Protein AF-0000000084556231 (afdb_homodimer)

Foldseek 3Di:
DAWAWEQEDPDPDSDIDTDDDFLQLLLVLLLQFQFFPDDALVVLLVSSVVSSVLSVQFWDWDDDPVHIFIFGDPNLVPDDPVVVQVSQQSSQRSVQSSCCCPPVVFQHKHAPVVVCVVQVFDQDPAAAAGIKTFHQDDPLDTAMETEHTEGEEEDDDVVVQVSNQVNQQQEQEEQPHGHPWYKYKYWYQDDPRGTTHIYIYTDDHDNDHTYTYDDPLVRLLSSCVSVVSNLVVQCVVDPCPPPVVCVVCVVFWSWGADVVNQKIKTAGPLSVVCSVPPDSVCVSVSLVVLVVVVVVVCVVCVVVVQNNQKDATSNRMIMGGHDD/DAWAWEQEDPDPDSDIDTDDDFLQLLLVLLLQFQQFPDDDLVVLLVSSVVSSVLSVQFWDWDDDPVHIFIFGDPNLVPDDPVVVQVSQQSSQRSVQSSCCCPPVVFQHKHACVRVCVVFVFDQDPAAAAGIKTFHQDDPLDTAMETEHTEGEEEDDDVVVQVSNQVNQQAEQEEQPHGHPWYKYKYWYQDDPRGTTHIYIYTDDHDNDHTYTYDDPLVRLLSSCVSVVSNLVVQCVVDPCPPPPVCVVCVVFWSWGADVVSQKIKTAGPQSVVCSVPPDSVCVSVSLVVLVVVVVVVCVVCVVVVNNNQKDATSNRMIMGGHDD

Nearest PDB structures (foldseek):
  8j6d-assembly1_C  TM=3.478E-01  e=9.316E+00  Homo sapiens
  6ckt-assembly1_A  TM=3.691E-01  e=8.774E+00  Legionella pneumophila subsp. pneumophila str. Philadelphia 1
  5tt8-assembly4_G  TM=2.220E-01  e=5.427E+00  Helicobacter pylori 26695
  6ckt-assembly1_A  TM=3.696E-01  e=8.957E+00  Legionella pneumophila subsp. pneumophila str. Philadelphia 1
  8j6d-assembly1_C  TM=2.760E-01  e=9.508E+00  Homo sapiens

Sequence (648 aa):
MGTILVDREGYLDNSTLEMDCSMADIIRGAITVGKSCQDAQNISCIEKLFRISSILMTVQECEGASDSFFQASSIFNKLDPSEKGAMTYFLGMAITKLISERYFDVLWLMHVDVYHNSYRIESNAGGKPDFFGRIKTNCGQERWCIFESKGRTGGLDREAISRGKEQTQYLRTINGVIPCSRNVVQAYFKGKEQILRGYLVDPVDDNKGTDIKLGLKDLFESYYQPFYDLIELIGRENNKEQNGSLSYLDKLYDIVYIKPLGIYLGLAKNIIELLLKFDEKKLFEALKQHEEKALGIKKYLIENGKDRLVSIGNDGIFVAMKDEMGTILVDREGYLDNSTLEMDCSMADIIRGAITVGKSCQDAQNISCIEKLFRISSILMTVQECEGASDSFFQASSIFNKLDPSEKGAMTYFLGMAITKLISERYFDVLWLMHVDVYHNSYRIESNAGGKPDFFGRIKTNCGQERWCIFESKGRTGGLDREAISRGKEQTQYLRTINGVIPCSRNVVQAYFKGKEQILRGYLVDPVDDNKGTDIKLGLKDLFESYYQPFYDLIELIGRENNKEQNGSLSYLDKLYDIVYIKPLGIYLGLAKNIIELLLKFDEKKLFEALKQHEEKALGIKKYLIENGKDRLVSIGNDGIFVAMKDE

Secondary structure (DSSP, 8-state):
-EEEEEEEESSSS--EEEEEE-HHHHHHHHHHTT----S-HHHHHHHHHHHHHHHHHHEEEE--SSSEEEEE-HHHHHS-HHHHHHHHHHHHHHHHHHHHHHHH-EEEEEEHHHHHHHHT----SSPPPSEEEEEP-SSS---EEEEEEEEESSS--HHHHHHHHHHHTTEEEETTBPPSEEEEEEEEEETTTTEEEEEEE--------EEE---HHHHHHHHHHHHHHHHHHHHHHS-----GGGGGGTTTEEEEEEGGGTEEEEEEHHHHHHHHS--HHHHHHHHHHHHHHHHHHHHHHHHTT-TTTEEE-TTSEEEEE---/-EEEEEEEESSSS--EEEEEE-HHHHHHHHHHTT----S-HHHHHHHHHHHHHHHHHHEEEE--SSSEEEEE-HHHHHS-HHHHHHHHHHHHHHHHHHHHHHHH-EEEEEEHHHHHHHHT----SSPPPSEEEEEP-SSS---EEEEEEEEESSS--HHHHHHHHHHHTTEEEETTBPPSEEEEEEEEEETTTTEEEEEEE--------EEE---HHHHHHHHHHHHHHHHHHHHHHS-----GGGGGGTTTEEEEEEGGGTEEEEEEHHHHHHHHS--HHHHHHHHHHHHHHHHHHHHHHHHTT-TTTEEE-TTSEEEEE---

pLDDT: mean 82.63, std 12.58, range [45.31, 97.06]

Solvent-accessible surface area (backbone atoms only — not comparable to full-atom values): 32982 Å² total; per-residue (Å²): 94,23,43,34,46,29,42,36,40,75,47,95,62,70,42,73,41,79,40,80,37,29,71,25,41,47,42,43,16,37,63,50,41,38,32,54,64,80,73,61,51,70,53,43,52,41,51,40,46,25,36,43,24,43,45,60,39,37,41,35,83,40,82,46,97,85,47,27,28,36,21,58,18,78,55,34,72,41,47,42,69,72,56,39,48,45,42,26,42,54,46,7,42,11,51,39,38,47,48,38,36,73,76,58,42,27,43,47,49,33,29,38,59,48,54,25,69,74,44,74,44,75,78,63,97,65,60,69,31,46,29,38,24,38,31,71,55,93,77,75,54,86,42,34,34,33,34,18,61,34,35,32,73,84,29,89,55,65,68,60,50,56,54,30,46,58,17,37,28,38,54,38,23,54,68,82,35,64,48,79,43,34,32,29,32,36,29,22,20,40,73,94,76,20,35,43,33,36,35,40,34,49,52,84,84,58,91,61,48,38,65,40,68,75,56,67,67,59,50,51,48,43,49,45,43,42,58,51,40,34,43,54,49,46,49,69,71,47,66,80,73,70,56,72,87,50,49,83,47,53,82,50,25,54,71,32,73,42,69,59,70,48,31,35,42,29,40,29,44,65,57,52,51,34,70,77,53,76,42,77,78,52,45,60,53,42,48,50,53,45,50,57,51,49,51,53,49,50,51,51,26,51,77,68,71,42,48,49,34,45,22,78,46,78,62,39,42,30,26,29,50,61,80,127,95,22,42,33,44,29,41,34,41,75,46,97,62,71,43,7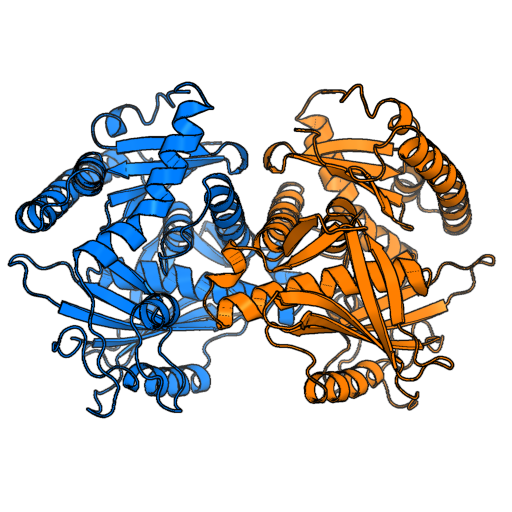2,41,78,39,80,38,28,70,25,40,48,42,42,17,37,63,50,42,36,33,60,60,68,81,62,52,71,52,42,52,40,51,41,46,23,36,44,24,43,46,60,40,38,42,36,83,40,83,47,95,84,48,27,28,36,21,59,16,78,56,36,73,38,46,40,69,70,57,40,47,44,44,24,40,53,47,8,41,12,51,40,39,47,49,38,36,73,75,60,40,26,42,46,48,30,29,38,61,47,53,25,70,73,44,75,43,76,78,64,95,64,61,69,32,47,28,38,24,39,33,69,55,92,77,74,55,86,42,35,34,33,36,18,61,35,36,33,74,83,28,88,54,66,66,61,50,54,53,31,46,57,16,39,27,38,55,37,23,54,68,81,34,65,49,78,43,35,32,30,32,36,28,22,20,40,71,92,75,21,35,42,32,36,33,39,32,48,52,84,85,59,89,60,48,38,66,40,66,74,54,68,66,59,49,51,48,45,47,45,44,41,56,51,40,35,44,55,50,46,50,68,70,50,63,83,74,68,57,72,88,49,50,83,46,53,82,52,23,52,72,33,74,42,70,60,68,47,30,34,42,28,39,28,45,65,56,52,52,33,70,76,53,76,43,76,79,52,46,61,52,42,48,51,53,45,50,56,50,49,52,53,48,52,52,51,25,50,76,68,70,42,48,50,35,44,23,77,47,77,64,39,41,32,25,29,50,63,79,128

Structure (mmCIF, N/CA/C/O backbone):
data_AF-0000000084556231-model_v1
#
loop_
_entity.id
_entity.type
_entity.pdbx_description
1 polymer 'Restriction endonuclease'
#
loop_
_atom_site.group_PDB
_atom_site.id
_atom_site.type_symbol
_atom_site.label_atom_id
_atom_site.label_alt_id
_atom_site.label_comp_id
_atom_site.label_asym_id
_atom_site.label_entity_id
_atom_site.label_seq_id
_atom_site.pdbx_PDB_ins_code
_atom_site.Cartn_x
_atom_site.Cartn_y
_atom_site.Cartn_z
_atom_site.occupancy
_atom_site.B_iso_or_equiv
_atom_site.auth_seq_id
_atom_site.auth_comp_id
_atom_site.auth_asym_id
_atom_site.auth_atom_id
_atom_site.pdbx_PDB_model_num
ATOM 1 N N . MET A 1 1 ? -15.953 18.203 -9.125 1 61.09 1 MET A N 1
ATOM 2 C CA . MET A 1 1 ? -15.492 17.844 -7.785 1 61.09 1 MET A CA 1
ATOM 3 C C . MET A 1 1 ? -16.438 16.828 -7.141 1 61.09 1 MET A C 1
ATOM 5 O O . MET A 1 1 ? -17.656 16.891 -7.332 1 61.09 1 MET A O 1
ATOM 9 N N . GLY A 1 2 ? -15.852 15.805 -6.645 1 72.25 2 GLY A N 1
ATOM 10 C CA . GLY A 1 2 ? -16.703 14.828 -5.969 1 72.25 2 GLY A CA 1
ATOM 11 C C . GLY A 1 2 ? -17.078 15.234 -4.555 1 72.25 2 GLY A C 1
ATOM 12 O O . GLY A 1 2 ? -16.516 16.203 -4.02 1 72.25 2 GLY A O 1
ATOM 13 N N . THR A 1 3 ? -18.203 14.75 -4.09 1 77.44 3 THR A N 1
ATOM 14 C CA . THR A 1 3 ? -18.656 15.039 -2.734 1 77.44 3 THR A CA 1
ATOM 15 C C . THR A 1 3 ? -18.531 13.797 -1.849 1 77.44 3 THR A C 1
ATOM 17 O O . THR A 1 3 ? -18.859 12.688 -2.277 1 77.44 3 THR A O 1
ATOM 20 N N . ILE A 1 4 ? -17.922 14.008 -0.682 1 81.62 4 ILE A N 1
ATOM 21 C CA . ILE A 1 4 ? -17.938 13 0.372 1 81.62 4 ILE A CA 1
ATOM 22 C C . ILE A 1 4 ? -18.859 13.453 1.508 1 81.62 4 ILE A C 1
ATOM 24 O O . ILE A 1 4 ? -18.656 14.523 2.084 1 81.62 4 ILE A O 1
ATOM 28 N N . LEU A 1 5 ? -19.844 12.703 1.798 1 79.38 5 LEU A N 1
ATOM 29 C CA . LEU A 1 5 ? -20.719 13 2.936 1 79.38 5 LEU A CA 1
ATOM 30 C C . LEU A 1 5 ? -20.062 12.578 4.242 1 79.38 5 LEU A C 1
ATOM 32 O O . LEU A 1 5 ? -19.547 11.461 4.352 1 79.38 5 LEU A O 1
ATOM 36 N N . VAL A 1 6 ? -20.031 13.547 5.164 1 83.19 6 VAL A N 1
ATOM 37 C CA . VAL A 1 6 ? -19.438 13.289 6.473 1 83.19 6 VAL A CA 1
ATOM 38 C C . VAL A 1 6 ? -20.5 13.414 7.555 1 83.19 6 VAL A C 1
ATOM 40 O O . VAL A 1 6 ? -20.938 14.516 7.883 1 83.19 6 VAL A O 1
ATOM 43 N N . ASP A 1 7 ? -20.875 12.258 8.094 1 80.69 7 ASP A N 1
ATOM 44 C CA . ASP A 1 7 ? -21.844 12.258 9.18 1 80.69 7 ASP A CA 1
ATOM 45 C C . ASP A 1 7 ? -21.172 12.609 10.508 1 80.69 7 ASP A C 1
ATOM 47 O O . ASP A 1 7 ? -20.125 12.055 10.852 1 80.69 7 ASP A O 1
ATOM 51 N N . ARG A 1 8 ? -21.766 13.617 11.172 1 80.25 8 ARG A N 1
ATOM 52 C CA . ARG A 1 8 ? -21.203 14.062 12.438 1 80.25 8 ARG A CA 1
ATOM 53 C C . ARG A 1 8 ? -22.062 13.625 13.609 1 80.25 8 ARG A C 1
ATOM 55 O O . ARG A 1 8 ? -23.297 13.656 13.531 1 80.25 8 ARG A O 1
ATOM 62 N N . GLU A 1 9 ? -21.391 13.109 14.57 1 74.88 9 GLU A N 1
ATOM 63 C CA . GLU A 1 9 ? -22.078 12.766 15.82 1 74.88 9 GLU A CA 1
ATOM 64 C C . GLU A 1 9 ? -21.375 13.391 17.016 1 74.88 9 GLU A C 1
ATOM 66 O O . GLU A 1 9 ? -20.141 13.406 17.094 1 74.88 9 GLU A O 1
ATOM 71 N N . GLY A 1 10 ? -22.094 13.906 17.938 1 65.88 10 GLY A N 1
ATOM 72 C CA . GLY A 1 10 ? -21.547 14.5 19.141 1 65.88 10 GLY A CA 1
ATOM 73 C C . GLY A 1 10 ? -21.359 16 19.047 1 65.88 10 GLY A C 1
ATOM 74 O O . GLY A 1 10 ? -20.953 16.641 20.016 1 65.88 10 GLY A O 1
ATOM 75 N N . TYR A 1 11 ? -21.531 16.438 17.797 1 67.62 11 TYR A N 1
ATOM 76 C CA . TYR A 1 11 ? -21.453 17.875 17.609 1 67.62 11 TYR A CA 1
ATOM 77 C C . TYR A 1 11 ? -22.844 18.516 17.734 1 67.62 11 TYR A C 1
ATOM 79 O O . TYR A 1 11 ? -23.859 17.812 17.766 1 67.62 11 TYR A O 1
ATOM 87 N N . LEU A 1 12 ? -22.891 19.656 18.078 1 55.91 12 LEU A N 1
ATOM 88 C CA . LEU A 1 12 ? -24.141 20.344 18.375 1 55.91 12 LEU A CA 1
ATOM 89 C C . LEU A 1 12 ? -25.188 20.047 17.312 1 55.91 12 LEU A C 1
ATOM 91 O O . LEU A 1 12 ? -26.375 19.938 17.625 1 55.91 12 LEU A O 1
ATOM 95 N N . ASP A 1 13 ? -24.75 19.938 16.078 1 58.84 13 ASP A N 1
ATOM 96 C CA . ASP A 1 13 ? -25.703 19.656 15.008 1 58.84 13 ASP A CA 1
ATOM 97 C C . ASP A 1 13 ? -25.375 18.328 14.328 1 58.84 13 ASP A C 1
ATOM 99 O O . ASP A 1 13 ? -24.266 18.125 13.836 1 58.84 13 ASP A O 1
ATOM 103 N N . ASN A 1 14 ? -25.938 17.156 14.914 1 64.94 14 ASN A N 1
ATOM 104 C CA . ASN A 1 14 ? -25.812 15.875 14.242 1 64.94 14 ASN A CA 1
ATOM 105 C C . ASN A 1 14 ? -26.141 15.977 12.758 1 64.94 14 ASN A C 1
ATOM 107 O O . ASN A 1 14 ? -27.156 15.438 12.305 1 64.94 14 ASN A O 1
ATOM 111 N N . SER A 1 15 ? -25.328 16.891 12.023 1 78.88 15 SER A N 1
ATOM 112 C CA . SER A 1 15 ? -25.625 17.156 10.625 1 78.88 15 SER A CA 1
ATOM 113 C C . SER A 1 15 ? -24.641 16.438 9.703 1 78.88 15 SER A C 1
ATOM 115 O O . SER A 1 15 ? -23.609 15.945 10.156 1 78.88 15 SER A O 1
ATOM 117 N N . THR A 1 16 ? -25.125 16.172 8.594 1 83.25 16 THR A N 1
ATOM 118 C CA . THR A 1 16 ? -24.281 15.656 7.523 1 83.25 16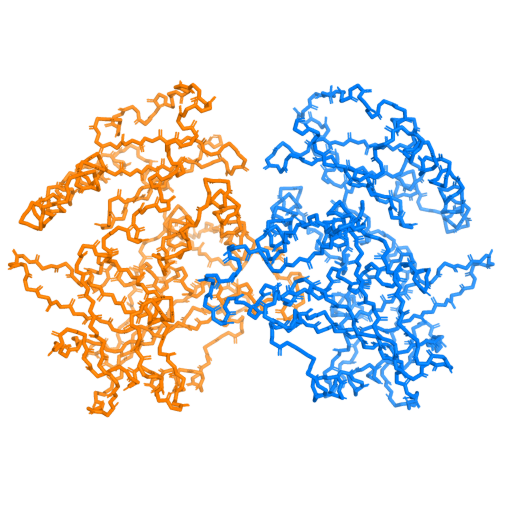 THR A CA 1
ATOM 119 C C . THR A 1 16 ? -23.625 16.797 6.758 1 83.25 16 THR A C 1
ATOM 121 O O . THR A 1 16 ? -24.281 17.75 6.34 1 83.25 16 THR A O 1
ATOM 124 N N . LEU A 1 17 ? -22.328 16.719 6.766 1 85.38 17 LEU A N 1
ATOM 125 C CA . LEU A 1 17 ? -21.547 17.703 6.008 1 85.38 17 LEU A CA 1
ATOM 126 C C . LEU A 1 17 ? -21.25 17.188 4.605 1 85.38 17 LEU A C 1
ATOM 128 O O . LEU A 1 17 ? -21.031 15.984 4.414 1 85.38 17 LEU A O 1
ATOM 132 N N . GLU A 1 18 ? -21.312 18.125 3.717 1 86.5 18 GLU A N 1
ATOM 133 C CA . GLU A 1 18 ? -20.875 17.828 2.359 1 86.5 18 GLU A CA 1
ATOM 134 C C . GLU A 1 18 ? -19.469 18.375 2.115 1 86.5 18 GLU A C 1
ATOM 136 O O . GLU A 1 18 ? -19.266 19.594 2.092 1 86.5 18 GLU A O 1
ATOM 141 N N . MET A 1 19 ? -18.578 17.469 1.982 1 89.81 19 MET A N 1
ATOM 142 C CA . MET A 1 19 ? -17.203 17.891 1.724 1 89.81 19 MET A CA 1
ATOM 143 C C . MET A 1 19 ? -16.875 17.766 0.242 1 89.81 19 MET A C 1
ATOM 145 O O . MET A 1 19 ? -16.766 16.656 -0.284 1 89.81 19 MET A O 1
ATOM 149 N N . ASP A 1 20 ? -16.719 18.953 -0.357 1 88 20 ASP A N 1
ATOM 150 C CA . ASP A 1 20 ? -16.234 18.938 -1.734 1 88 20 ASP A CA 1
ATOM 151 C C . ASP A 1 20 ? -14.797 18.469 -1.806 1 88 20 ASP A C 1
ATOM 153 O O . ASP A 1 20 ? -13.93 18.969 -1.084 1 88 20 ASP A O 1
ATOM 157 N N . CYS A 1 21 ? -14.633 17.484 -2.643 1 90.06 21 CYS A N 1
ATOM 158 C CA . CYS A 1 21 ? -13.32 16.844 -2.678 1 90.06 21 CYS A CA 1
ATOM 159 C C . CYS A 1 21 ? -12.992 16.359 -4.082 1 90.06 21 CYS A C 1
ATOM 161 O O . CYS A 1 21 ? -13.867 15.828 -4.781 1 90.06 21 CYS A O 1
ATOM 163 N N . SER A 1 22 ? -11.82 16.656 -4.52 1 91.19 22 SER A N 1
ATOM 164 C CA . SER A 1 22 ? -11.32 16.094 -5.77 1 91.19 22 SER A CA 1
ATOM 165 C C . SER A 1 22 ? -10.367 14.938 -5.512 1 91.19 22 SER A C 1
ATOM 167 O O . SER A 1 22 ? -9.945 14.711 -4.371 1 91.19 22 SER A O 1
ATOM 169 N N . MET A 1 23 ? -10.094 14.148 -6.555 1 92.25 23 MET A N 1
ATOM 170 C CA . MET A 1 23 ? -9.086 13.094 -6.434 1 92.25 23 MET A CA 1
ATOM 171 C C . MET A 1 23 ? -7.746 13.68 -6.004 1 92.25 23 MET A C 1
ATOM 173 O O . MET A 1 23 ? -7.02 13.062 -5.219 1 92.25 23 MET A O 1
ATOM 177 N N . ALA A 1 24 ? -7.414 14.883 -6.512 1 93.25 24 ALA A N 1
ATOM 178 C CA . ALA A 1 24 ? -6.184 15.562 -6.117 1 93.25 24 ALA A CA 1
ATOM 179 C C . ALA A 1 24 ? -6.16 15.828 -4.613 1 93.25 24 ALA A C 1
ATOM 181 O O . ALA A 1 24 ? -5.109 15.734 -3.975 1 93.25 24 ALA A O 1
ATOM 182 N N . ASP A 1 25 ? -7.32 16.125 -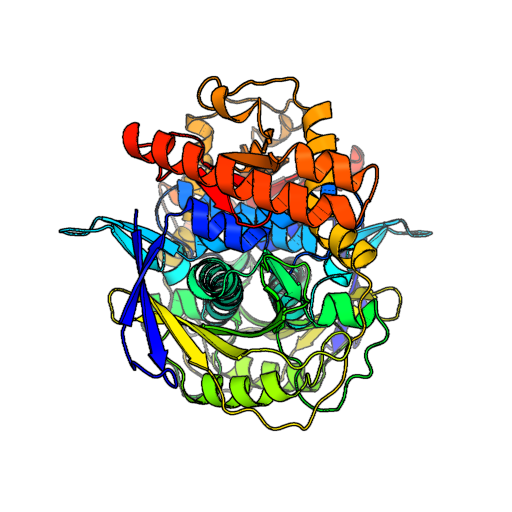4.07 1 95.12 25 ASP A N 1
ATOM 183 C CA . ASP A 1 25 ? -7.418 16.344 -2.633 1 95.12 25 ASP A CA 1
ATOM 184 C C . ASP A 1 25 ? -7.102 15.055 -1.86 1 95.12 25 ASP A C 1
ATOM 186 O O . ASP A 1 25 ? -6.359 15.086 -0.876 1 95.12 25 ASP A O 1
ATOM 190 N N . ILE A 1 26 ? -7.684 13.977 -2.307 1 96.06 26 ILE A N 1
ATOM 191 C CA . ILE A 1 26 ? -7.492 12.719 -1.599 1 96.06 26 ILE A CA 1
ATOM 192 C C . ILE A 1 26 ? -6.031 12.289 -1.695 1 96.06 26 ILE A C 1
ATOM 194 O O . ILE A 1 26 ? -5.441 11.844 -0.708 1 96.06 26 ILE A O 1
ATOM 198 N N . ILE A 1 27 ? -5.477 12.461 -2.801 1 94.81 27 ILE A N 1
ATOM 199 C CA . ILE A 1 27 ? -4.078 12.109 -3.012 1 94.81 27 ILE A CA 1
ATOM 200 C C . ILE A 1 27 ? -3.186 12.984 -2.131 1 94.81 27 ILE A C 1
ATOM 202 O O . ILE A 1 27 ? -2.273 12.484 -1.47 1 94.81 27 ILE A O 1
ATOM 206 N N . ARG A 1 28 ? -3.436 14.273 -2.131 1 95.25 28 ARG A N 1
ATOM 207 C CA . ARG A 1 28 ? -2.664 15.156 -1.267 1 95.25 28 ARG A CA 1
ATOM 208 C C . ARG A 1 28 ? -2.791 14.742 0.195 1 95.25 28 ARG A C 1
ATOM 210 O O . ARG A 1 28 ? -1.8 14.727 0.929 1 95.25 28 ARG A O 1
ATOM 217 N N . GLY A 1 29 ? -4.012 14.438 0.599 1 96 29 GLY A N 1
ATOM 218 C CA . GLY A 1 29 ? -4.215 13.938 1.951 1 96 29 GLY A CA 1
ATOM 219 C C . GLY A 1 29 ? -3.389 12.703 2.264 1 96 29 GLY A C 1
ATOM 220 O O . GLY A 1 29 ? -2.814 12.594 3.348 1 96 29 GLY A O 1
ATOM 221 N N . ALA A 1 30 ? -3.307 11.875 1.314 1 95.12 30 ALA A N 1
ATOM 222 C CA . ALA A 1 30 ? -2.598 10.609 1.493 1 95.12 30 ALA A CA 1
ATOM 223 C C . ALA A 1 30 ? -1.096 10.836 1.638 1 95.12 30 ALA A C 1
ATOM 225 O O . ALA A 1 30 ? -0.425 10.141 2.402 1 95.12 30 ALA A O 1
ATOM 226 N N . ILE A 1 31 ? -0.504 11.781 0.945 1 92.06 31 ILE A N 1
ATOM 227 C CA . ILE A 1 31 ? 0.948 11.922 0.941 1 92.06 31 ILE A CA 1
ATOM 228 C C . ILE A 1 31 ? 1.382 12.828 2.092 1 92.06 31 ILE A C 1
ATOM 230 O O . ILE A 1 31 ? 2.551 12.828 2.486 1 92.06 31 ILE A O 1
ATOM 234 N N . THR A 1 32 ? 0.436 13.586 2.646 1 93.44 32 THR A N 1
ATOM 235 C CA . THR A 1 32 ? 0.835 14.547 3.67 1 93.44 32 THR A CA 1
ATOM 236 C C . THR A 1 32 ? 0.437 14.055 5.059 1 93.44 32 THR A C 1
ATOM 238 O O . THR A 1 32 ? 0.907 14.578 6.066 1 93.44 32 THR A O 1
ATOM 241 N N . VAL A 1 33 ? -0.446 13.086 5.133 1 92.5 33 VAL A N 1
ATOM 242 C CA . VAL A 1 33 ? -0.972 12.625 6.418 1 92.5 33 VAL A CA 1
ATOM 243 C C . VAL A 1 33 ? 0.158 12.039 7.258 1 92.5 33 VAL A C 1
ATOM 245 O O . VAL A 1 33 ? 0.993 11.289 6.75 1 92.5 33 VAL A O 1
ATOM 248 N N . GLY A 1 34 ? 0.131 12.352 8.398 1 79.25 34 GLY A N 1
ATOM 249 C CA . GLY A 1 34 ? 1.012 11.719 9.367 1 79.25 34 GLY A CA 1
ATOM 250 C C . GLY A 1 34 ? 2.455 12.172 9.25 1 79.25 34 GLY A C 1
ATOM 251 O O . GLY A 1 34 ? 3.371 11.461 9.664 1 79.25 34 GLY A O 1
ATOM 252 N N . LYS A 1 35 ? 2.775 13.016 8.625 1 59.06 35 LYS A N 1
ATOM 253 C CA . LYS A 1 35 ? 4.02 13.523 8.055 1 59.06 35 LYS A CA 1
ATOM 254 C C . LYS A 1 35 ? 5.227 13.062 8.867 1 59.06 35 LYS A C 1
ATOM 256 O O . LYS A 1 35 ? 6.078 13.875 9.242 1 59.06 35 LYS A O 1
ATOM 261 N N . SER A 1 36 ? 6.148 12.672 9.664 1 54.59 36 SER A N 1
ATOM 262 C CA . SER A 1 36 ? 7.555 12.281 9.719 1 54.59 36 SER A CA 1
ATOM 263 C C . SER A 1 36 ? 7.793 10.977 8.961 1 54.59 36 SER A C 1
ATOM 265 O O . SER A 1 36 ? 7.039 10.008 9.125 1 54.59 36 SER A O 1
ATOM 267 N N . CYS A 1 37 ? 8.344 10.398 7.762 1 50.59 37 CYS A N 1
ATOM 268 C CA . CYS A 1 37 ? 9.344 9.477 7.23 1 50.59 37 CYS A CA 1
ATOM 269 C C . CYS A 1 37 ? 10.539 10.234 6.676 1 50.59 37 CYS A C 1
ATOM 271 O O . CYS A 1 37 ? 10.391 11.109 5.816 1 50.59 37 CYS A O 1
ATOM 273 N N . GLN A 1 38 ? 11.93 10.609 7.273 1 51.97 38 GLN A N 1
ATOM 274 C CA . GLN A 1 38 ? 13.211 11.312 7.191 1 51.97 38 GLN A CA 1
ATOM 275 C C . GLN A 1 38 ? 14.203 10.547 6.316 1 51.97 38 GLN A C 1
ATOM 277 O O . GLN A 1 38 ? 14.211 9.32 6.305 1 51.97 38 GLN A O 1
ATOM 282 N N . ASP A 1 39 ? 14.602 9.625 5.801 1 52.88 39 ASP A N 1
ATOM 283 C CA . ASP A 1 39 ? 15.953 9.438 5.281 1 52.88 39 ASP A CA 1
ATOM 284 C C . ASP A 1 39 ? 16.047 9.891 3.824 1 52.88 39 ASP A C 1
ATOM 286 O O . ASP A 1 39 ? 15.125 10.531 3.307 1 52.88 39 ASP A O 1
ATOM 290 N N . ALA A 1 40 ? 16.719 9.281 3.084 1 49.59 40 ALA A N 1
ATOM 291 C CA . ALA A 1 40 ? 17.328 9.594 1.794 1 49.59 40 ALA A CA 1
ATOM 292 C C . ALA A 1 40 ? 16.266 9.867 0.737 1 49.59 40 ALA A C 1
ATOM 294 O O . ALA A 1 40 ? 15.125 9.406 0.854 1 49.59 40 ALA A O 1
ATOM 295 N N . GLN A 1 41 ? 16.438 10.852 -0.218 1 53.28 41 GLN A N 1
ATOM 296 C CA . GLN A 1 41 ? 15.695 11.414 -1.339 1 53.28 41 GLN A CA 1
ATOM 297 C C . GLN A 1 41 ? 14.898 10.336 -2.068 1 53.28 41 GLN A C 1
ATOM 299 O O . GLN A 1 41 ? 13.703 10.5 -2.322 1 53.28 41 GLN A O 1
ATOM 304 N N . ASN A 1 42 ? 15.422 9.258 -2.365 1 58.44 42 ASN A N 1
ATOM 305 C CA . ASN A 1 42 ? 14.789 8.188 -3.123 1 58.44 42 ASN A CA 1
ATOM 306 C C . ASN A 1 42 ? 13.672 7.52 -2.326 1 58.44 42 ASN A C 1
ATOM 308 O O . ASN A 1 42 ? 12.641 7.148 -2.887 1 58.44 42 ASN A O 1
ATOM 312 N N . ILE A 1 43 ? 13.766 7.746 -1.146 1 62.16 43 ILE A N 1
ATOM 313 C CA . ILE A 1 43 ? 12.844 7.105 -0.216 1 62.16 43 ILE A CA 1
ATOM 314 C C . ILE A 1 43 ? 11.516 7.855 -0.21 1 62.16 43 ILE A C 1
ATOM 316 O O . ILE A 1 43 ? 10.445 7.238 -0.185 1 62.16 43 ILE A O 1
ATOM 320 N N . SER A 1 44 ? 11.695 9.062 -0.466 1 70.19 44 SER A N 1
ATOM 321 C CA . SER A 1 44 ? 10.492 9.883 -0.445 1 70.19 44 SER A CA 1
ATOM 322 C C . SER A 1 44 ? 9.617 9.617 -1.669 1 70.19 44 SER A C 1
ATOM 324 O O . SER A 1 44 ? 8.391 9.617 -1.574 1 70.19 44 SER A O 1
ATOM 326 N N . CYS A 1 45 ? 10.273 9.281 -2.691 1 75.81 45 CYS A N 1
ATOM 327 C CA . CYS A 1 45 ? 9.523 9.031 -3.918 1 75.81 45 CYS A CA 1
ATOM 328 C C . CYS A 1 45 ? 8.758 7.715 -3.832 1 75.81 45 CYS A C 1
ATOM 330 O O . CYS A 1 45 ? 7.586 7.648 -4.203 1 75.81 45 CYS A O 1
ATOM 332 N N . ILE A 1 46 ? 9.383 6.773 -3.32 1 81.25 46 ILE A N 1
ATOM 333 C CA . ILE A 1 46 ? 8.773 5.453 -3.199 1 81.25 46 ILE A CA 1
ATOM 334 C C . ILE A 1 46 ? 7.562 5.523 -2.27 1 81.25 46 ILE A C 1
ATOM 336 O O . ILE A 1 46 ? 6.512 4.949 -2.562 1 81.25 46 ILE A O 1
ATOM 340 N N . GLU A 1 47 ? 7.758 6.254 -1.27 1 85.25 47 GLU A N 1
ATOM 341 C CA . GLU A 1 47 ? 6.664 6.395 -0.311 1 85.25 47 GLU A CA 1
ATOM 342 C C . GLU A 1 47 ? 5.465 7.09 -0.942 1 85.25 47 GLU A C 1
ATOM 344 O O . GLU A 1 47 ? 4.32 6.688 -0.719 1 85.25 47 GLU A O 1
ATOM 349 N N . LYS A 1 48 ? 5.703 8.062 -1.672 1 86.19 48 LYS A N 1
ATOM 350 C CA . LYS A 1 48 ? 4.613 8.789 -2.322 1 86.19 48 LYS A CA 1
ATOM 351 C C . LYS A 1 48 ? 3.93 7.918 -3.373 1 86.19 48 LYS A C 1
ATOM 353 O O . LYS A 1 48 ? 2.707 7.965 -3.523 1 86.19 48 LYS A O 1
ATOM 358 N N . LEU A 1 49 ? 4.734 7.152 -4.074 1 83.94 49 LEU A N 1
ATOM 359 C CA . LEU A 1 49 ? 4.16 6.227 -5.047 1 83.94 49 LEU A CA 1
ATOM 360 C C . LEU A 1 49 ? 3.227 5.23 -4.367 1 83.94 49 LEU A C 1
ATOM 362 O O . LEU A 1 49 ? 2.135 4.953 -4.871 1 83.94 49 LEU A O 1
ATOM 366 N N . PHE A 1 50 ? 3.68 4.82 -3.295 1 89.5 50 PHE A N 1
ATOM 367 C CA . PHE A 1 50 ? 2.871 3.873 -2.535 1 89.5 50 PHE A CA 1
ATOM 368 C C . PHE A 1 50 ? 1.559 4.512 -2.098 1 89.5 50 PHE A C 1
ATOM 370 O O . PHE A 1 50 ? 0.487 3.936 -2.293 1 89.5 50 PHE A O 1
ATOM 377 N N . ARG A 1 51 ? 1.655 5.648 -1.558 1 91.75 51 ARG A N 1
ATOM 378 C CA . ARG A 1 51 ? 0.479 6.34 -1.037 1 91.75 51 ARG A CA 1
ATOM 379 C C . ARG A 1 51 ? -0.5 6.676 -2.158 1 91.75 51 ARG A C 1
ATOM 381 O O . ARG A 1 51 ? -1.706 6.461 -2.02 1 91.75 51 ARG A O 1
ATOM 388 N N . ILE A 1 52 ? -0.004 7.141 -3.227 1 90.19 52 ILE A N 1
ATOM 389 C CA . ILE A 1 52 ? -0.852 7.535 -4.348 1 90.19 52 ILE A CA 1
ATOM 390 C C . ILE A 1 52 ? -1.519 6.301 -4.949 1 90.19 52 ILE A C 1
ATOM 392 O O . ILE A 1 52 ? -2.729 6.293 -5.184 1 90.19 52 ILE A O 1
ATOM 396 N N . SER A 1 53 ? -0.708 5.316 -5.168 1 90 53 SER A N 1
ATOM 397 C CA . SER A 1 53 ? -1.262 4.105 -5.766 1 90 53 SER A CA 1
ATOM 398 C C . SER A 1 53 ? -2.287 3.453 -4.848 1 90 53 SER A C 1
ATOM 400 O O . SER A 1 53 ? -3.262 2.861 -5.316 1 90 53 SER A O 1
ATOM 402 N N . SER A 1 54 ? -2.07 3.559 -3.559 1 93.5 54 SER A N 1
ATOM 403 C CA . SER A 1 54 ? -3.037 2.998 -2.621 1 93.5 54 SER A CA 1
ATOM 404 C C . SER A 1 54 ? -4.402 3.658 -2.775 1 93.5 54 SER A C 1
ATOM 406 O O . SER A 1 54 ? -5.434 2.984 -2.729 1 93.5 54 SER A O 1
ATOM 408 N N . ILE A 1 55 ? -4.402 4.914 -2.971 1 94.06 55 ILE A N 1
ATOM 409 C CA . ILE A 1 55 ? -5.652 5.656 -3.125 1 94.06 55 ILE A CA 1
ATOM 410 C C . ILE A 1 55 ? -6.309 5.289 -4.453 1 94.06 55 ILE A C 1
ATOM 412 O O . ILE A 1 55 ? -7.504 4.992 -4.5 1 94.06 55 ILE A O 1
ATOM 416 N N . LEU A 1 56 ? -5.547 5.227 -5.461 1 89.31 56 LEU A N 1
ATOM 417 C CA . LEU A 1 56 ? -6.082 4.969 -6.793 1 89.31 56 LEU A CA 1
ATOM 418 C C . LEU A 1 56 ? -6.602 3.539 -6.906 1 89.31 56 LEU A C 1
ATOM 420 O O . LEU A 1 56 ? -7.516 3.264 -7.688 1 89.31 56 LEU A O 1
ATOM 424 N N . MET A 1 57 ? -6.031 2.709 -6.07 1 89.5 57 MET A N 1
ATOM 425 C CA . MET A 1 57 ? -6.508 1.33 -6.023 1 89.5 57 MET A CA 1
ATOM 426 C C . MET A 1 57 ? -7.832 1.237 -5.273 1 89.5 57 MET A C 1
ATOM 428 O O . MET A 1 57 ? -8.625 0.319 -5.508 1 89.5 57 MET A O 1
ATOM 432 N N . THR A 1 58 ? -8.062 2.146 -4.461 1 94.31 58 THR A N 1
ATOM 433 C CA . THR A 1 58 ? -9.148 1.979 -3.5 1 94.31 58 THR A CA 1
ATOM 434 C C . THR A 1 58 ? -10.406 2.711 -3.967 1 94.31 58 THR A C 1
ATOM 436 O O . THR A 1 58 ? -11.516 2.197 -3.83 1 94.31 58 THR A O 1
ATOM 439 N N . VAL A 1 59 ? -10.203 3.92 -4.523 1 94.56 59 VAL A N 1
ATOM 440 C CA . VAL A 1 59 ? -11.375 4.746 -4.805 1 94.56 59 VAL A CA 1
ATOM 441 C C . VAL A 1 59 ? -11.336 5.223 -6.254 1 94.56 59 VAL A C 1
ATOM 443 O O . VAL A 1 59 ? -10.258 5.332 -6.848 1 94.56 59 VAL A O 1
ATOM 446 N N . GLN A 1 60 ? -12.477 5.402 -6.812 1 91.69 60 GLN A N 1
ATOM 447 C CA . GLN A 1 60 ? -12.648 6.008 -8.125 1 91.69 60 GLN A CA 1
ATOM 448 C C . GLN A 1 60 ? -13.734 7.078 -8.102 1 91.69 60 GLN A C 1
ATOM 450 O O . GLN A 1 60 ? -14.648 7.023 -7.277 1 91.69 60 GLN A O 1
ATOM 455 N N . GLU A 1 61 ? -13.516 8.07 -8.914 1 90.06 61 GLU A N 1
ATOM 456 C CA . GLU A 1 61 ? -14.516 9.133 -9.047 1 90.06 61 GLU A CA 1
ATOM 457 C C . GLU A 1 61 ? -15.586 8.75 -10.062 1 90.06 61 GLU A C 1
ATOM 459 O O . GLU A 1 61 ? -15.281 8.203 -11.125 1 90.06 61 GLU A O 1
ATOM 464 N N . CYS A 1 62 ? -16.797 8.953 -9.633 1 88.25 62 CYS A N 1
ATOM 465 C CA . CYS A 1 62 ? -17.938 8.68 -10.508 1 88.25 62 CYS A CA 1
ATOM 466 C C . CYS A 1 62 ? -18.781 9.93 -10.703 1 88.25 62 CYS A C 1
ATOM 468 O O . CYS A 1 62 ? -18.891 10.766 -9.812 1 88.25 62 CYS A O 1
ATOM 470 N N . GLU A 1 63 ? -19.297 9.992 -11.922 1 83.5 63 GLU A N 1
ATOM 471 C CA . GLU A 1 63 ? -20.172 11.117 -12.227 1 83.5 63 GLU A CA 1
ATOM 472 C C . GLU A 1 63 ? -21.625 10.812 -11.859 1 83.5 63 GLU A C 1
ATOM 474 O O . GLU A 1 63 ? -22.156 9.766 -12.227 1 83.5 63 GLU A O 1
ATOM 479 N N . GLY A 1 64 ? -22.062 11.594 -10.992 1 74.31 64 GLY A N 1
ATOM 480 C CA . GLY A 1 64 ? -23.484 11.492 -10.68 1 74.31 64 GLY A CA 1
ATOM 481 C C . GLY A 1 64 ? -24.328 12.492 -11.43 1 74.31 64 GLY A C 1
ATOM 482 O O . GLY A 1 64 ? -23.844 13.18 -12.328 1 74.31 64 GLY A O 1
ATOM 483 N N . ALA A 1 65 ? -25.625 12.398 -11.172 1 64.94 65 ALA A N 1
ATOM 484 C CA . ALA A 1 65 ? -26.594 13.281 -11.828 1 64.94 65 ALA A CA 1
ATOM 485 C C . ALA A 1 65 ? -26.25 14.75 -11.578 1 64.94 65 ALA A C 1
ATOM 487 O O . ALA A 1 65 ? -26.297 15.57 -12.5 1 64.94 65 ALA A O 1
ATOM 488 N N . SER A 1 66 ? -25.922 15.078 -10.43 1 63.91 66 SER A N 1
ATOM 489 C CA . SER A 1 66 ? -25.625 16.469 -10.086 1 63.91 66 SER A CA 1
ATOM 490 C C . SER A 1 66 ? -24.156 16.656 -9.719 1 63.91 66 SER A C 1
ATOM 492 O O . SER A 1 66 ? -23.516 17.609 -10.172 1 63.91 66 SER A O 1
ATOM 494 N N . ASP A 1 67 ? -23.75 15.75 -8.922 1 75.06 67 ASP A N 1
ATOM 495 C CA . ASP A 1 67 ? -22.375 15.867 -8.461 1 75.06 67 ASP A CA 1
ATOM 496 C C . ASP A 1 67 ? -21.625 14.547 -8.609 1 75.06 67 ASP A C 1
ATOM 498 O O . ASP A 1 67 ? -22.234 13.484 -8.672 1 75.06 67 ASP A O 1
ATOM 502 N N . SER A 1 68 ? -20.406 14.758 -8.711 1 84.38 68 SER A N 1
ATOM 503 C CA . SER A 1 68 ? -19.562 13.555 -8.703 1 84.38 68 SER A CA 1
ATOM 504 C C . SER A 1 68 ? -19.391 13.008 -7.293 1 84.38 68 SER A C 1
ATOM 506 O O . SER A 1 68 ? -19.688 13.695 -6.312 1 84.38 68 SER A O 1
ATOM 508 N N . PHE A 1 69 ? -19.266 11.805 -7.207 1 89.88 69 PHE A N 1
ATOM 509 C CA . PHE A 1 69 ? -19.016 11.148 -5.93 1 89.88 69 PHE A CA 1
ATOM 510 C C . PHE A 1 69 ? -17.922 10.094 -6.062 1 89.88 69 PHE A C 1
ATOM 512 O O . PHE A 1 69 ? -17.422 9.836 -7.164 1 89.88 69 PHE A O 1
ATOM 519 N N . PHE A 1 70 ? -17.484 9.648 -4.887 1 93.81 70 PHE A N 1
ATOM 520 C CA . PHE A 1 70 ? -16.438 8.641 -4.875 1 93.81 70 PHE A CA 1
ATOM 521 C C . PHE A 1 70 ? -16.984 7.289 -4.449 1 93.81 70 PHE A C 1
ATOM 523 O O . PHE A 1 70 ? -17.812 7.211 -3.541 1 93.81 70 PHE A O 1
ATOM 530 N N . GLN A 1 71 ? -16.578 6.312 -5.133 1 94.69 71 GLN A N 1
ATOM 531 C CA . GLN A 1 71 ? -16.953 4.945 -4.785 1 94.69 71 GLN A CA 1
ATOM 532 C C . GLN A 1 71 ? -15.734 4.02 -4.805 1 94.69 71 GLN A C 1
ATOM 534 O O . GLN A 1 71 ? -14.656 4.41 -5.266 1 94.69 71 GLN A O 1
ATOM 539 N N . ALA A 1 72 ? -15.898 2.877 -4.207 1 94.44 72 ALA A N 1
ATOM 540 C CA . ALA A 1 72 ? -14.844 1.865 -4.293 1 94.44 72 ALA A CA 1
ATOM 541 C C . ALA A 1 72 ? -14.477 1.577 -5.746 1 94.44 72 ALA A C 1
ATOM 543 O O . ALA A 1 72 ? -15.352 1.497 -6.609 1 94.44 72 ALA A O 1
ATOM 544 N N . SER A 1 73 ? -13.211 1.498 -6.043 1 90.81 73 SER A N 1
ATOM 545 C CA . SER A 1 73 ? -12.766 1.224 -7.406 1 90.81 73 SER A CA 1
ATOM 546 C C . SER A 1 73 ? -13.055 -0.219 -7.805 1 90.81 73 SER A C 1
ATOM 548 O O . SER A 1 73 ? -13.32 -1.064 -6.945 1 90.81 73 SER A O 1
ATOM 550 N N . SER A 1 74 ? -13 -0.451 -9.07 1 84.5 74 SER A N 1
ATOM 551 C CA . SER A 1 74 ? -13.188 -1.81 -9.57 1 84.5 74 SER A CA 1
ATOM 552 C C . SER A 1 74 ? -12.062 -2.729 -9.094 1 84.5 74 SER A C 1
ATOM 554 O O . SER A 1 74 ? -12.297 -3.912 -8.836 1 84.5 74 SER A O 1
ATOM 556 N N . ILE A 1 75 ? -10.906 -2.16 -8.938 1 83.31 75 ILE A N 1
ATOM 557 C CA . ILE A 1 75 ? -9.773 -2.928 -8.445 1 83.31 75 ILE A CA 1
ATOM 558 C C . ILE A 1 75 ? -10.016 -3.344 -6.996 1 83.31 75 ILE A C 1
ATOM 560 O O . ILE A 1 75 ? -9.844 -4.512 -6.641 1 83.31 75 ILE A O 1
ATOM 564 N N . PHE A 1 76 ? -10.414 -2.408 -6.281 1 90.12 76 PHE A N 1
ATOM 565 C CA . PHE A 1 76 ? -10.648 -2.631 -4.859 1 90.12 76 PHE A CA 1
ATOM 566 C C . PHE A 1 76 ? -11.648 -3.756 -4.641 1 90.12 76 PHE A C 1
ATOM 568 O O . PHE A 1 76 ? -11.477 -4.59 -3.75 1 90.12 76 PHE A O 1
ATOM 575 N N . ASN A 1 77 ? -12.648 -3.787 -5.422 1 86.94 77 ASN A N 1
ATOM 576 C CA . ASN A 1 77 ? -13.719 -4.766 -5.277 1 86.94 77 ASN A CA 1
ATOM 577 C C . ASN A 1 77 ? -13.219 -6.184 -5.535 1 86.94 77 ASN A C 1
ATOM 579 O O . ASN A 1 77 ? -13.836 -7.152 -5.082 1 86.94 77 ASN A O 1
ATOM 583 N N . LYS A 1 78 ? -12.102 -6.312 -6.168 1 80.56 78 LYS A N 1
ATOM 584 C CA . LYS A 1 78 ? -11.578 -7.629 -6.527 1 80.56 78 LYS A CA 1
ATOM 585 C C . LYS A 1 78 ? -10.523 -8.086 -5.531 1 80.56 78 LYS A C 1
ATOM 587 O O . LYS A 1 78 ? -10.047 -9.227 -5.602 1 80.56 78 LYS A O 1
ATOM 592 N N . LEU A 1 79 ? -10.164 -7.234 -4.66 1 83.81 79 LEU A N 1
ATOM 593 C CA . LEU A 1 79 ? -9.156 -7.59 -3.668 1 83.81 79 LEU A CA 1
ATOM 594 C C . LEU A 1 79 ? -9.734 -8.531 -2.617 1 83.81 79 LEU A C 1
ATOM 596 O O . LEU A 1 79 ? -10.945 -8.547 -2.385 1 83.81 79 LEU A O 1
ATOM 600 N N . ASP A 1 80 ? -8.914 -9.359 -2.043 1 81.38 80 ASP A N 1
ATOM 601 C CA . ASP A 1 80 ? -9.336 -10.18 -0.912 1 81.38 80 ASP A CA 1
ATOM 602 C C . ASP A 1 80 ? -9.625 -9.312 0.313 1 81.38 80 ASP A C 1
ATOM 604 O O . ASP A 1 80 ? -9.148 -8.18 0.406 1 81.38 80 ASP A O 1
ATOM 608 N N . PRO A 1 81 ? -10.328 -9.805 1.287 1 83.19 81 PRO A N 1
ATOM 609 C CA . PRO A 1 81 ? -10.75 -9.016 2.445 1 83.19 81 PRO A CA 1
ATOM 610 C C . PRO A 1 81 ? -9.57 -8.445 3.23 1 83.19 81 PRO A C 1
ATOM 612 O O . PRO A 1 81 ? -9.641 -7.309 3.711 1 83.19 81 PRO A O 1
ATOM 615 N N . SER A 1 82 ? -8.516 -9.211 3.377 1 83.75 82 SER A N 1
ATOM 616 C CA . SER A 1 82 ? -7.363 -8.719 4.125 1 83.75 82 SER A CA 1
ATOM 617 C C . SER A 1 82 ? -6.691 -7.559 3.398 1 83.75 82 SER A C 1
ATOM 619 O O . SER A 1 82 ? -6.262 -6.594 4.031 1 83.75 82 SER A O 1
ATOM 621 N N . GLU A 1 83 ? -6.613 -7.676 2.107 1 86.5 83 GLU A N 1
ATOM 622 C CA . GLU A 1 83 ? -6.07 -6.574 1.317 1 86.5 83 GLU A CA 1
ATOM 623 C C . GLU A 1 83 ? -6.973 -5.348 1.392 1 86.5 83 GLU A C 1
ATOM 625 O O . GLU A 1 83 ? -6.488 -4.219 1.506 1 86.5 83 GLU A O 1
ATOM 630 N N . LYS A 1 84 ? -8.281 -5.621 1.329 1 89.81 84 LYS A N 1
ATOM 631 C CA . LYS A 1 84 ? -9.242 -4.523 1.433 1 89.81 84 LYS A CA 1
ATOM 632 C C . LYS A 1 84 ? -9.086 -3.781 2.758 1 89.81 84 LYS A C 1
ATOM 634 O O . LYS A 1 84 ? -9.18 -2.555 2.803 1 89.81 84 LYS A O 1
ATOM 639 N N . GLY A 1 85 ? -8.859 -4.562 3.771 1 90.06 85 GLY A N 1
ATOM 640 C CA . GLY A 1 85 ? -8.641 -3.957 5.074 1 90.06 85 GLY A CA 1
ATOM 641 C C . GLY A 1 85 ? -7.438 -3.031 5.105 1 90.06 85 GLY A C 1
ATOM 642 O O . GLY A 1 85 ? -7.508 -1.934 5.66 1 90.06 85 GLY A O 1
ATOM 643 N N . ALA A 1 86 ? -6.406 -3.447 4.523 1 90.06 86 ALA A N 1
ATOM 644 C CA . ALA A 1 86 ? -5.203 -2.623 4.457 1 90.06 86 ALA A CA 1
ATOM 645 C C . ALA A 1 86 ? -5.445 -1.358 3.639 1 90.06 86 ALA A C 1
ATOM 647 O O . ALA A 1 86 ? -5.012 -0.27 4.023 1 90.06 86 ALA A O 1
ATOM 648 N N . MET A 1 87 ? -6.145 -1.504 2.553 1 93.75 87 MET A N 1
ATOM 649 C CA . MET A 1 87 ? -6.398 -0.367 1.671 1 93.75 87 MET A CA 1
ATOM 650 C C . MET A 1 87 ? -7.273 0.673 2.363 1 93.75 87 MET A C 1
ATOM 652 O O . MET A 1 87 ? -7.023 1.874 2.252 1 93.75 87 MET A O 1
ATOM 656 N N . THR A 1 88 ? -8.266 0.239 3.047 1 95.06 88 THR A N 1
ATOM 657 C CA . THR A 1 88 ? -9.172 1.177 3.699 1 95.06 88 THR A CA 1
ATOM 658 C C . THR A 1 88 ? -8.484 1.871 4.871 1 95.06 88 THR A C 1
ATOM 660 O O . THR A 1 88 ? -8.836 3 5.223 1 95.06 88 THR A O 1
ATOM 663 N N . TYR A 1 89 ? -7.551 1.169 5.445 1 93.56 89 TYR A N 1
ATOM 664 C CA . TYR A 1 89 ? -6.742 1.813 6.473 1 93.56 89 TYR A CA 1
ATOM 665 C C . TYR A 1 89 ? -6.082 3.078 5.934 1 93.56 89 TYR A C 1
ATOM 667 O O . TYR A 1 89 ? -6.191 4.148 6.539 1 93.56 89 TYR A O 1
ATOM 675 N N . PHE A 1 90 ? -5.453 2.986 4.785 1 94.94 90 PHE A N 1
ATOM 676 C CA . PHE A 1 90 ? -4.77 4.125 4.184 1 94.94 90 PHE A CA 1
ATOM 677 C C . PHE A 1 90 ? -5.77 5.184 3.736 1 94.94 90 PHE A C 1
ATOM 679 O O . PHE A 1 90 ? -5.512 6.383 3.867 1 94.94 90 PHE A O 1
ATOM 686 N N . LEU A 1 91 ? -6.832 4.707 3.23 1 96.56 91 LEU A N 1
ATOM 687 C CA . LEU A 1 91 ? -7.875 5.641 2.826 1 96.56 91 LEU A CA 1
ATOM 688 C C . LEU A 1 91 ? -8.406 6.418 4.027 1 96.56 91 LEU A C 1
ATOM 690 O O . LEU A 1 91 ? -8.617 7.629 3.943 1 96.56 91 LEU A O 1
ATOM 694 N N . GLY A 1 92 ? -8.625 5.711 5.09 1 96.31 92 GLY A N 1
ATOM 695 C CA . GLY A 1 92 ? -9.078 6.359 6.312 1 96.31 92 GLY A CA 1
ATOM 696 C C . GLY A 1 92 ? -8.148 7.461 6.781 1 96.31 92 GLY A C 1
ATOM 697 O O . GLY A 1 92 ? -8.602 8.531 7.191 1 96.31 92 GLY A O 1
ATOM 698 N N . MET A 1 93 ? -6.922 7.25 6.684 1 95.62 93 MET A N 1
ATOM 699 C CA . MET A 1 93 ? -5.941 8.258 7.082 1 95.62 93 MET A CA 1
ATOM 700 C C . MET A 1 93 ? -6.016 9.477 6.176 1 95.62 93 MET A C 1
ATOM 702 O O . MET A 1 93 ? -5.965 10.617 6.652 1 95.62 93 MET A O 1
ATOM 706 N N . ALA A 1 94 ? -6.105 9.227 4.898 1 96.56 94 ALA A N 1
ATOM 707 C CA . ALA A 1 94 ? -6.18 10.32 3.941 1 96.56 94 ALA A CA 1
ATOM 708 C C . ALA A 1 94 ? -7.422 11.18 4.184 1 96.56 94 ALA A C 1
ATOM 710 O O . ALA A 1 94 ? -7.348 12.406 4.18 1 96.56 94 ALA A O 1
ATOM 711 N N . ILE A 1 95 ? -8.508 10.516 4.434 1 97.06 95 ILE A N 1
ATOM 712 C CA . ILE A 1 95 ? -9.766 11.219 4.656 1 97.06 95 ILE A CA 1
ATOM 713 C C . ILE A 1 95 ? -9.703 11.984 5.977 1 97.06 95 ILE A C 1
ATOM 715 O O . ILE A 1 95 ? -10.219 13.102 6.078 1 97.06 95 ILE A O 1
ATOM 719 N N . THR A 1 96 ? -9.07 11.391 6.953 1 96.69 96 THR A N 1
ATOM 720 C CA . THR A 1 96 ? -8.875 12.07 8.227 1 96.69 96 THR A CA 1
ATOM 721 C C . THR A 1 96 ? -8.086 13.359 8.031 1 96.69 96 THR A C 1
ATOM 723 O O . THR A 1 96 ? -8.414 14.398 8.609 1 96.69 96 THR A O 1
ATOM 726 N N . LYS A 1 97 ? -7.055 13.289 7.23 1 97.06 97 LYS A N 1
ATOM 727 C CA . LYS A 1 97 ? -6.27 14.477 6.918 1 97.06 97 LYS A CA 1
ATOM 728 C C . LYS A 1 97 ? -7.141 15.562 6.289 1 97.06 97 LYS A C 1
ATOM 730 O O . LYS A 1 97 ? -7.051 16.734 6.668 1 97.06 97 LYS A O 1
ATOM 735 N N . LEU A 1 98 ? -7.977 15.227 5.363 1 96.12 98 LEU A N 1
ATOM 736 C CA . LEU A 1 98 ? -8.828 16.188 4.68 1 96.12 98 LEU A CA 1
ATOM 737 C C . LEU A 1 98 ? -9.852 16.797 5.641 1 96.12 98 LEU A C 1
ATOM 739 O O . LEU A 1 98 ? -10.062 18 5.652 1 96.12 98 LEU A O 1
ATOM 743 N N . ILE A 1 99 ? -10.445 15.969 6.422 1 95.38 99 ILE A N 1
ATOM 744 C CA . ILE A 1 99 ? -11.445 16.422 7.383 1 95.38 99 ILE A CA 1
ATOM 745 C C . ILE A 1 99 ? -10.797 17.359 8.398 1 95.38 99 ILE A C 1
ATOM 747 O O . ILE A 1 99 ? -11.352 18.406 8.734 1 95.38 99 ILE A O 1
ATOM 751 N N . SER A 1 100 ? -9.641 16.969 8.883 1 95.88 100 SER A N 1
ATOM 752 C CA . SER A 1 100 ? -8.945 17.797 9.859 1 95.88 100 SER A CA 1
ATOM 753 C C . SER A 1 100 ? -8.633 19.172 9.297 1 95.88 100 SER A C 1
ATOM 755 O O . SER A 1 100 ? -8.742 20.172 10 1 95.88 100 SER A O 1
ATOM 757 N N . GLU A 1 101 ? -8.234 19.203 8.055 1 94.31 101 GLU A N 1
ATOM 758 C CA . GLU A 1 101 ? -7.895 20.469 7.41 1 94.31 101 GLU A CA 1
ATOM 759 C C . GLU A 1 101 ? -9.141 21.312 7.156 1 94.31 101 GLU A C 1
ATOM 761 O O . GLU A 1 101 ? -9.141 22.516 7.422 1 94.31 101 GLU A O 1
ATOM 766 N N . ARG A 1 102 ? -10.172 20.734 6.734 1 91.56 102 ARG A N 1
ATOM 767 C CA . ARG A 1 102 ? -11.344 21.453 6.246 1 91.56 102 ARG A CA 1
ATOM 768 C C . ARG A 1 102 ? -12.227 21.922 7.402 1 91.56 102 ARG A C 1
ATOM 770 O O . ARG A 1 102 ? -12.797 23 7.355 1 91.56 102 ARG A O 1
ATOM 777 N N . TYR A 1 103 ? -12.312 21.156 8.391 1 91.12 103 TYR A N 1
ATOM 778 C CA . TYR A 1 103 ? -13.328 21.438 9.391 1 91.12 103 TYR A CA 1
ATOM 779 C C . TYR A 1 103 ? -12.688 21.859 10.711 1 91.12 103 TYR A C 1
ATOM 781 O O . TYR A 1 103 ? -13.359 22.406 11.594 1 91.12 103 TYR A O 1
ATOM 789 N N . PHE A 1 104 ? -11.406 21.625 10.859 1 92 104 PHE A N 1
ATOM 790 C CA . PHE A 1 104 ? -10.758 21.969 12.117 1 92 104 PHE A CA 1
ATOM 791 C C . PHE A 1 104 ? -9.586 22.922 11.883 1 92 104 PHE A C 1
ATOM 793 O O . PHE A 1 104 ? -8.852 23.25 12.812 1 92 104 PHE A O 1
ATOM 800 N N . ASP A 1 105 ? -9.32 23.234 10.625 1 92.38 105 ASP A N 1
ATOM 801 C CA . ASP A 1 105 ? -8.273 24.172 10.242 1 92.38 105 ASP A CA 1
ATOM 802 C C . ASP A 1 105 ? -6.898 23.672 10.695 1 92.38 105 ASP A C 1
ATOM 804 O O . ASP A 1 105 ? -6.078 24.453 11.18 1 92.38 105 ASP A O 1
ATOM 808 N N . VAL A 1 106 ? -6.754 22.422 10.641 1 94.69 106 VAL A N 1
ATOM 809 C CA . VAL A 1 106 ? -5.48 21.812 11.023 1 94.69 106 VAL A CA 1
ATOM 810 C C . VAL A 1 106 ? -4.418 22.141 9.977 1 94.69 106 VAL A C 1
ATOM 812 O O . VAL A 1 106 ? -4.664 22.016 8.773 1 94.69 106 VAL A O 1
ATOM 815 N N . LEU A 1 107 ? -3.277 22.609 10.453 1 92.62 107 LEU A N 1
ATOM 816 C CA . LEU A 1 107 ? -2.133 22.922 9.602 1 92.62 107 LEU A CA 1
ATOM 817 C C . LEU A 1 107 ? -1.277 21.672 9.375 1 92.62 107 LEU A C 1
ATOM 819 O O . LEU A 1 107 ? -0.947 21.344 8.234 1 92.62 107 LEU A O 1
ATOM 823 N N . TRP A 1 108 ? -0.914 21.031 10.461 1 93.56 108 TRP A N 1
ATOM 824 C CA . TRP A 1 108 ? -0.069 19.844 10.453 1 93.56 108 TRP A CA 1
ATOM 825 C C . TRP A 1 108 ? -0.736 18.688 11.203 1 93.56 108 TRP A C 1
ATOM 827 O O . TRP A 1 108 ? -1.076 18.828 12.375 1 93.56 108 TRP A O 1
ATOM 837 N N . LEU A 1 109 ? -0.96 17.625 10.492 1 94.88 109 LEU A N 1
ATOM 838 C CA . LEU A 1 109 ? -1.459 16.406 11.125 1 94.88 109 LEU A CA 1
ATOM 839 C C . LEU A 1 109 ? -0.351 15.359 11.242 1 94.88 109 LEU A C 1
ATOM 841 O O . LEU A 1 109 ? 0.145 14.852 10.234 1 94.88 109 LEU A O 1
ATOM 845 N N . MET A 1 110 ? -0.037 15.039 12.461 1 91.38 110 MET A N 1
ATOM 846 C CA . MET A 1 110 ? 1.151 14.227 12.703 1 91.38 110 MET A CA 1
ATOM 847 C C . MET A 1 110 ? 0.779 12.898 13.367 1 91.38 110 MET A C 1
ATOM 849 O O . MET A 1 110 ? -0.114 12.859 14.219 1 91.38 110 MET A O 1
ATOM 853 N N . HIS A 1 111 ? 1.559 11.891 13.016 1 89.5 111 HIS A N 1
ATOM 854 C CA . HIS A 1 111 ? 1.406 10.625 13.719 1 89.5 111 HIS A CA 1
ATOM 855 C C . HIS A 1 111 ? 1.927 10.727 15.148 1 89.5 111 HIS A C 1
ATOM 857 O O . HIS A 1 111 ? 3.074 11.117 15.367 1 89.5 111 HIS A O 1
ATOM 863 N N . VAL A 1 112 ? 1.16 10.266 16.047 1 86.19 112 VAL A N 1
ATOM 864 C CA . VAL A 1 112 ? 1.56 10.281 17.453 1 86.19 112 VAL A CA 1
ATOM 865 C C . VAL A 1 112 ? 2.783 9.391 17.641 1 86.19 112 VAL A C 1
ATOM 867 O O . VAL A 1 112 ? 3.752 9.789 18.297 1 86.19 112 VAL A O 1
ATOM 870 N N . ASP A 1 113 ? 2.781 8.234 17.047 1 78.88 113 ASP A N 1
ATOM 871 C CA . ASP A 1 113 ? 3.836 7.246 17.266 1 78.88 113 ASP A CA 1
ATOM 872 C C . ASP A 1 113 ? 5.164 7.727 16.672 1 78.88 113 ASP A C 1
ATOM 874 O O . ASP A 1 113 ? 6.23 7.418 17.219 1 78.88 113 ASP A O 1
ATOM 878 N N . VAL A 1 114 ? 5.152 8.375 15.633 1 72.81 114 VAL A N 1
ATOM 879 C CA . VAL A 1 114 ? 6.379 8.852 14.992 1 72.81 114 VAL A CA 1
ATOM 880 C C . VAL A 1 114 ? 7.016 9.938 15.852 1 72.81 114 VAL A C 1
ATOM 882 O O . VAL A 1 114 ? 8.227 9.93 16.078 1 72.81 114 VAL A O 1
ATOM 885 N N . TYR A 1 115 ? 6.234 10.758 16.359 1 69.38 115 TYR A N 1
ATOM 886 C CA . TYR A 1 115 ? 6.742 11.906 17.109 1 69.38 115 TYR A CA 1
ATOM 887 C C . TYR A 1 115 ? 6.922 11.57 18.578 1 69.38 115 TYR A C 1
ATOM 889 O O . TYR A 1 115 ? 7.684 12.234 19.281 1 69.38 115 TYR A O 1
ATOM 897 N N . HIS A 1 116 ? 6.246 10.492 18.969 1 63.69 116 HIS A N 1
ATOM 898 C CA . HIS A 1 116 ? 6.43 10 20.328 1 63.69 116 HIS A CA 1
ATOM 899 C C . HIS A 1 116 ? 7.809 9.383 20.5 1 63.69 116 HIS A C 1
ATOM 901 O O . HIS A 1 116 ? 8.477 9.617 21.516 1 63.69 116 HIS A O 1
ATOM 907 N N . ASN A 1 117 ? 8.141 8.547 19.656 1 59.16 117 ASN A N 1
ATOM 908 C CA . ASN A 1 117 ? 9.43 7.863 19.734 1 59.16 117 ASN A CA 1
ATOM 909 C C . ASN A 1 117 ? 10.594 8.844 19.641 1 59.16 117 ASN A C 1
ATOM 911 O O . ASN A 1 117 ? 11.633 8.633 20.281 1 59.16 117 ASN A O 1
ATOM 915 N N . SER A 1 118 ? 10.234 9.766 18.859 1 54.88 118 SER A N 1
ATOM 916 C CA . SER A 1 118 ? 11.297 10.766 18.75 1 54.88 118 SER A CA 1
ATOM 917 C C . SER A 1 118 ? 11.352 11.656 19.984 1 54.88 118 SER A C 1
ATOM 919 O O . SER A 1 118 ? 12.406 12.195 20.328 1 54.88 118 SER A O 1
ATOM 921 N N . TYR A 1 119 ? 10.148 11.578 20.656 1 49.5 119 TYR A N 1
ATOM 922 C CA . TYR A 1 119 ? 10.109 12.578 21.719 1 49.5 119 TYR A CA 1
ATOM 923 C C . TYR A 1 119 ? 9.781 11.93 23.062 1 49.5 119 TYR A C 1
ATOM 925 O O . TYR A 1 119 ? 9.43 12.625 24.016 1 49.5 119 TYR A O 1
ATOM 933 N N . ARG A 1 120 ? 10.32 10.641 23.328 1 49.34 120 ARG A N 1
ATOM 934 C CA . ARG A 1 120 ? 10.344 9.852 24.547 1 49.34 120 ARG A CA 1
ATOM 935 C C . ARG A 1 120 ? 8.992 9.914 25.266 1 49.34 120 ARG A C 1
ATOM 937 O O . ARG A 1 120 ? 8.914 10.328 26.422 1 49.34 120 ARG A O 1
ATOM 944 N N . ILE A 1 121 ? 7.914 9.875 24.484 1 49.41 121 ILE A N 1
ATOM 945 C CA . ILE A 1 121 ? 6.641 9.945 25.203 1 49.41 121 ILE A CA 1
ATOM 946 C C . ILE A 1 121 ? 6.336 8.594 25.844 1 49.41 121 ILE A C 1
ATOM 948 O O . ILE A 1 121 ? 6.465 7.551 25.203 1 49.41 121 ILE A O 1
ATOM 952 N N . GLU A 1 122 ? 6.285 8.5 27.141 1 46.53 122 GLU A N 1
ATOM 953 C CA . GLU A 1 122 ? 5.934 7.32 27.938 1 46.53 122 GLU A CA 1
ATOM 954 C C . GLU A 1 122 ? 4.586 6.754 27.516 1 46.53 122 GLU A C 1
ATOM 956 O O . GLU A 1 122 ? 3.619 7.496 27.344 1 46.53 122 GLU A O 1
ATOM 961 N N . SER A 1 123 ? 4.578 5.645 26.844 1 47.81 123 SER A N 1
ATOM 962 C CA . SER A 1 123 ? 3.365 4.98 26.375 1 47.81 123 SER A CA 1
ATOM 963 C C . SER A 1 123 ? 2.635 4.289 27.516 1 47.81 123 SER A C 1
ATOM 965 O O . SER A 1 123 ? 3.256 3.598 28.328 1 47.81 123 SER A O 1
ATOM 967 N N . ASN A 1 124 ? 1.609 4.773 28.109 1 47 124 ASN A N 1
ATOM 968 C CA . ASN A 1 124 ? 0.747 3.932 28.922 1 47 124 ASN A CA 1
ATOM 969 C C . ASN A 1 124 ? 0.058 2.852 28.094 1 47 124 ASN A C 1
ATOM 971 O O . ASN A 1 124 ? 0.02 2.938 26.875 1 47 124 ASN A O 1
ATOM 975 N N . ALA A 1 125 ? -0.383 1.809 28.781 1 45.31 125 ALA A N 1
ATOM 976 C CA . ALA A 1 125 ? -0.884 0.514 28.328 1 45.31 125 ALA A CA 1
ATOM 977 C C . ALA A 1 125 ? -1.935 0.687 27.234 1 45.31 125 ALA A C 1
ATOM 979 O O . ALA A 1 125 ? -2.279 -0.272 26.547 1 45.31 125 ALA A O 1
ATOM 980 N N . GLY A 1 126 ? -2.689 1.906 27.125 1 53.78 126 GLY A N 1
ATOM 981 C CA . GLY A 1 126 ? -3.793 1.91 26.188 1 53.78 126 GLY A CA 1
ATOM 982 C C . GLY A 1 126 ? -3.375 2.305 24.781 1 53.78 126 GLY A C 1
ATOM 983 O O . GLY A 1 126 ? -2.24 2.738 24.562 1 53.78 126 GLY A O 1
ATOM 984 N N . GLY A 1 127 ? -4.059 1.871 23.672 1 72.06 127 GLY A N 1
ATOM 985 C CA . GLY A 1 127 ? -3.744 2.162 22.281 1 72.06 127 GLY A CA 1
ATOM 986 C C . GLY A 1 127 ? -3.641 3.646 22 1 72.06 127 GLY A C 1
ATOM 987 O O . GLY A 1 127 ? -4.48 4.434 22.438 1 72.06 127 GLY A O 1
ATOM 988 N N . LYS A 1 128 ? -2.602 4.227 21.547 1 83.31 128 LYS A N 1
ATOM 989 C CA . LYS A 1 128 ? -2.344 5.609 21.141 1 83.31 128 LYS A CA 1
ATOM 990 C C . LYS A 1 128 ? -3.215 6.012 19.953 1 83.31 128 LYS A C 1
ATOM 992 O O . LYS A 1 128 ? -3.531 5.18 19.094 1 83.31 128 LYS A O 1
ATOM 997 N N . PRO A 1 129 ? -3.738 7.332 20.156 1 90.12 129 PRO A N 1
ATOM 998 C CA . PRO A 1 129 ? -4.41 7.793 18.938 1 90.12 129 PRO A CA 1
ATOM 999 C C . PRO A 1 129 ? -3.469 7.863 17.75 1 90.12 129 PRO A C 1
ATOM 1001 O O . PRO A 1 129 ? -2.246 7.871 17.906 1 90.12 129 PRO A O 1
ATOM 1004 N N . ASP A 1 130 ? -4.039 7.961 16.656 1 91.81 130 ASP A N 1
ATOM 1005 C CA . ASP A 1 130 ? -3.223 7.969 15.453 1 91.81 130 ASP A CA 1
ATOM 1006 C C . ASP A 1 130 ? -2.521 9.312 15.273 1 91.81 130 ASP A C 1
ATOM 1008 O O . ASP A 1 130 ? -1.319 9.359 15 1 91.81 130 ASP A O 1
ATOM 1012 N N . PHE A 1 131 ? -3.33 10.375 15.484 1 93.69 131 PHE A N 1
ATOM 1013 C CA . PHE A 1 131 ? -2.807 11.656 15.031 1 93.69 131 PHE A CA 1
ATOM 1014 C C . PHE A 1 131 ? -3.043 12.734 16.078 1 93.69 131 PHE A C 1
ATOM 1016 O O . PHE A 1 131 ? -3.99 12.648 16.875 1 93.69 131 PHE A O 1
ATOM 1023 N N . PHE A 1 132 ? -2.219 13.68 16.062 1 92.94 132 PHE A N 1
ATOM 1024 C CA . PHE A 1 132 ? -2.473 14.984 16.656 1 92.94 132 PHE A CA 1
ATOM 1025 C C . PHE A 1 132 ? -2.205 16.094 15.641 1 92.94 132 PHE A C 1
ATOM 1027 O O . PHE A 1 132 ? -1.328 15.961 14.789 1 92.94 132 PHE A O 1
ATOM 1034 N N . GLY A 1 133 ? -3.021 17.094 15.672 1 94.44 133 GLY A N 1
ATOM 1035 C CA . GLY A 1 133 ? -2.957 18.156 14.68 1 94.44 133 GLY A CA 1
ATOM 1036 C C . GLY A 1 133 ? -2.816 19.547 15.297 1 94.44 133 GLY A C 1
ATOM 1037 O O . GLY A 1 133 ? -3.422 19.828 16.328 1 94.44 133 GLY A O 1
ATOM 1038 N N . ARG A 1 134 ? -1.979 20.344 14.734 1 93.06 134 ARG A N 1
ATOM 1039 C CA . ARG A 1 134 ? -1.853 21.75 15.094 1 93.06 134 ARG A CA 1
ATOM 1040 C C . ARG A 1 134 ? -2.846 22.609 14.312 1 93.06 134 ARG A C 1
ATOM 1042 O O . ARG A 1 134 ? -2.865 22.594 13.086 1 93.06 134 ARG A O 1
ATOM 1049 N N . ILE A 1 135 ? -3.605 23.328 15.078 1 92.44 135 ILE A N 1
ATOM 1050 C CA . ILE A 1 135 ? -4.629 24.172 14.469 1 92.44 135 ILE A CA 1
ATOM 1051 C C . ILE A 1 135 ? -4.027 25.531 14.109 1 92.44 135 ILE A C 1
ATOM 1053 O O . ILE A 1 135 ? -3.215 26.078 14.859 1 92.44 135 ILE A O 1
ATOM 1057 N N . LYS A 1 136 ? -4.48 25.969 12.992 1 86.19 136 LYS A N 1
ATOM 1058 C CA . LYS A 1 136 ? -4.117 27.312 12.578 1 86.19 136 LYS A CA 1
ATOM 1059 C C . LYS A 1 136 ? -4.688 28.359 13.539 1 86.19 136 LYS A C 1
ATOM 1061 O O . LYS A 1 136 ? -5.875 28.328 13.867 1 86.19 136 LYS A O 1
ATOM 1066 N N . THR A 1 137 ? -3.77 29.141 14.133 1 81.5 137 THR A N 1
ATOM 1067 C CA . THR A 1 137 ? -4.254 30.219 15 1 81.5 137 THR A CA 1
ATOM 1068 C C . THR A 1 137 ? -3.707 31.562 14.547 1 81.5 137 THR A C 1
ATOM 1070 O O . THR A 1 137 ? -2.682 31.625 13.859 1 81.5 137 THR A O 1
ATOM 1073 N N . ASN A 1 138 ? -4.441 32.625 14.82 1 70.56 138 ASN A N 1
ATOM 1074 C CA . ASN A 1 138 ? -4.047 34 14.453 1 70.56 138 ASN A CA 1
ATOM 1075 C C . ASN A 1 138 ? -2.986 34.531 15.398 1 70.56 138 ASN A C 1
ATOM 1077 O O . ASN A 1 138 ? -2.227 35.438 15.031 1 70.56 138 ASN A O 1
ATOM 1081 N N . CYS A 1 139 ? -2.941 34.062 16.562 1 63.38 139 CYS A N 1
ATOM 1082 C CA . CYS A 1 139 ? -2.094 34.75 17.547 1 63.38 139 CYS A CA 1
ATOM 1083 C C . CYS A 1 139 ? -0.933 33.844 17.969 1 63.38 139 CYS A C 1
ATOM 1085 O O . CYS A 1 139 ? -0.276 34.125 18.969 1 63.38 139 CYS A O 1
ATOM 1087 N N . GLY A 1 140 ? -0.6 32.969 17.266 1 66.25 140 GLY A N 1
ATOM 1088 C CA . GLY A 1 140 ? 0.534 32.125 17.609 1 66.25 140 GLY A CA 1
ATOM 1089 C C . GLY A 1 140 ? 0.234 31.141 18.734 1 66.25 140 GLY A C 1
ATOM 1090 O O . GLY A 1 140 ? 1.072 30.297 19.062 1 66.25 140 GLY A O 1
ATOM 1091 N N . GLN A 1 141 ? -0.96 31.281 19.328 1 80.62 141 GLN A N 1
ATOM 1092 C CA . GLN A 1 141 ? -1.328 30.359 20.406 1 80.62 141 GLN A CA 1
ATOM 1093 C C . GLN A 1 141 ? -1.412 28.922 19.906 1 80.62 141 GLN A C 1
ATOM 1095 O O . GLN A 1 141 ? -1.874 28.672 18.781 1 80.62 141 GLN A O 1
ATOM 1100 N N . GLU A 1 142 ? -0.944 28.094 20.766 1 88.19 142 GLU A N 1
ATOM 1101 C CA . GLU A 1 142 ? -0.964 26.688 20.391 1 88.19 142 GLU A CA 1
ATOM 1102 C C . GLU A 1 142 ? -2.338 26.078 20.641 1 88.19 142 GLU A C 1
ATOM 1104 O O . GLU A 1 142 ? -2.893 26.203 21.734 1 88.19 142 GLU A O 1
ATOM 1109 N N . ARG A 1 143 ? -2.93 25.578 19.656 1 92.38 143 ARG A N 1
ATOM 1110 C CA . ARG A 1 143 ? -4.152 24.781 19.719 1 92.38 143 ARG A CA 1
ATOM 1111 C C . ARG A 1 143 ? -3.984 23.453 19 1 92.38 143 ARG A C 1
ATOM 1113 O O . ARG A 1 143 ? -3.361 23.391 17.938 1 92.38 143 ARG A O 1
ATOM 1120 N N . TRP A 1 144 ? -4.574 22.438 19.688 1 93.19 144 TRP A N 1
ATOM 1121 C CA . TRP A 1 144 ? -4.34 21.078 19.188 1 93.19 144 TRP A CA 1
ATOM 1122 C C . TRP A 1 144 ? -5.645 20.297 19.078 1 93.19 144 TRP A C 1
ATOM 1124 O O . TRP A 1 144 ? -6.609 20.594 19.797 1 93.19 144 TRP A O 1
ATOM 1134 N N . CYS A 1 145 ? -5.672 19.375 18.203 1 93.38 145 CYS A N 1
ATOM 1135 C CA . CYS A 1 145 ? -6.727 18.375 18.094 1 93.38 145 CYS A CA 1
ATOM 1136 C C . CYS A 1 145 ? -6.137 16.969 18.016 1 93.38 145 CYS A C 1
ATOM 1138 O O . CYS A 1 145 ? -4.988 16.797 17.625 1 93.38 145 CYS A O 1
ATOM 1140 N N . ILE A 1 146 ? -6.879 16 18.484 1 92.94 146 ILE A N 1
ATOM 1141 C CA . ILE A 1 146 ? -6.508 14.602 18.406 1 92.94 146 ILE A CA 1
ATOM 1142 C C . ILE A 1 146 ? -7.445 13.867 17.453 1 92.94 146 ILE A C 1
ATOM 1144 O O . ILE A 1 146 ? -8.656 14.117 17.453 1 92.94 146 ILE A O 1
ATOM 1148 N N . PHE A 1 147 ? -6.887 13 16.641 1 94.19 147 PHE A N 1
ATOM 1149 C CA . PHE A 1 147 ? -7.703 12.242 15.703 1 94.19 147 PHE A CA 1
ATOM 1150 C C . PHE A 1 147 ? -7.359 10.758 15.758 1 94.19 147 PHE A C 1
ATOM 1152 O O . PHE A 1 147 ? -6.188 10.391 15.742 1 94.19 147 PHE A O 1
ATOM 1159 N N . GLU A 1 148 ? -8.336 9.922 15.875 1 94.06 148 GLU A N 1
ATOM 1160 C CA . GLU A 1 148 ? -8.258 8.492 15.594 1 94.06 148 GLU A CA 1
ATOM 1161 C C . GLU A 1 148 ? -8.906 8.156 14.258 1 94.06 148 GLU A C 1
ATOM 1163 O O . GLU A 1 148 ? -10.047 8.547 14 1 94.06 148 GLU A O 1
ATOM 1168 N N . SER A 1 149 ? -8.133 7.488 13.43 1 95.25 149 SER A N 1
ATOM 1169 C CA . SER A 1 149 ? -8.602 7.18 12.078 1 95.25 149 SER A CA 1
ATOM 1170 C C . SER A 1 149 ? -8.969 5.707 11.945 1 95.25 149 SER A C 1
ATOM 1172 O O . SER A 1 149 ? -8.273 4.836 12.477 1 95.25 149 SER A O 1
ATOM 1174 N N . LYS A 1 150 ? -10.094 5.449 11.297 1 93.19 150 LYS A N 1
ATOM 1175 C CA . LYS A 1 150 ? -10.539 4.098 10.953 1 93.19 150 LYS A CA 1
ATOM 1176 C C . LYS A 1 150 ? -10.969 4.02 9.492 1 93.19 150 LYS A C 1
ATOM 1178 O O . LYS A 1 150 ? -11.484 4.996 8.938 1 93.19 150 LYS A O 1
ATOM 1183 N N . GLY A 1 151 ? -10.68 2.973 8.883 1 93.5 151 GLY A N 1
ATOM 1184 C CA . GLY A 1 151 ? -11.18 2.639 7.562 1 93.5 151 GLY A CA 1
ATOM 1185 C C . GLY A 1 151 ? -11.922 1.319 7.52 1 93.5 151 GLY A C 1
ATOM 1186 O O . GLY A 1 151 ? -11.477 0.331 8.109 1 93.5 151 GLY A O 1
ATOM 1187 N N . ARG A 1 152 ? -13.047 1.316 6.824 1 92.12 152 ARG A N 1
ATOM 1188 C CA . ARG A 1 152 ? -13.852 0.1 6.781 1 92.12 152 ARG A CA 1
ATOM 1189 C C . ARG A 1 152 ? -14.383 -0.154 5.375 1 92.12 152 ARG A C 1
ATOM 1191 O O . ARG A 1 152 ? -14.781 0.782 4.676 1 92.12 152 ARG A O 1
ATOM 1198 N N . THR A 1 153 ? -14.469 -1.457 5.02 1 88.06 153 THR A N 1
ATOM 1199 C CA . THR A 1 153 ? -14.977 -1.874 3.717 1 88.06 153 THR A CA 1
ATOM 1200 C C . THR A 1 153 ? -16.5 -1.92 3.723 1 88.06 153 THR A C 1
ATOM 1202 O O . THR A 1 153 ? -17.141 -1.613 2.713 1 88.06 153 THR A O 1
ATOM 1205 N N . GLY A 1 154 ? -17.094 -2.451 4.785 1 81.19 154 GLY A N 1
ATOM 1206 C CA . GLY A 1 154 ? -18.516 -2.799 4.766 1 81.19 154 GLY A CA 1
ATOM 1207 C C . GLY A 1 154 ? -19.359 -1.925 5.672 1 81.19 154 GLY A C 1
ATOM 1208 O O . GLY A 1 154 ? -20.156 -2.43 6.457 1 81.19 154 GLY A O 1
ATOM 1209 N N . GLY A 1 155 ? -19.312 -0.656 5.523 1 85.12 155 GLY A N 1
ATOM 1210 C CA . GLY A 1 155 ? -20.219 0.187 6.285 1 85.12 155 GLY A CA 1
ATOM 1211 C C . GLY A 1 155 ? -19.625 0.707 7.574 1 85.12 155 GLY A C 1
ATOM 1212 O O . GLY A 1 155 ? -18.469 0.412 7.887 1 85.12 155 GLY A O 1
ATOM 1213 N N . LEU A 1 156 ? -20.516 1.381 8.281 1 87.81 156 LEU A N 1
ATOM 1214 C CA . LEU A 1 156 ? -20.109 2.018 9.523 1 87.81 156 LEU A CA 1
ATOM 1215 C C . LEU A 1 156 ? -19.953 0.986 10.633 1 87.81 156 LEU A C 1
ATOM 1217 O O . LEU A 1 156 ? -20.797 0.109 10.797 1 87.81 156 LEU A O 1
ATOM 1221 N N . ASP A 1 157 ? -18.812 1.005 11.305 1 89.69 157 ASP A N 1
ATOM 1222 C CA . ASP A 1 157 ? -18.516 0.139 12.445 1 89.69 157 ASP A CA 1
ATOM 1223 C C . ASP A 1 157 ? -18.516 0.927 13.75 1 89.69 157 ASP A C 1
ATOM 1225 O O . ASP A 1 157 ? -17.5 1.472 14.164 1 89.69 157 ASP A O 1
ATOM 1229 N N . ARG A 1 158 ? -19.562 0.838 14.477 1 87.5 158 ARG A N 1
ATOM 1230 C CA . ARG A 1 158 ? -19.75 1.625 15.688 1 87.5 158 ARG A CA 1
ATOM 1231 C C . ARG A 1 158 ? -18.844 1.124 16.812 1 87.5 158 ARG A C 1
ATOM 1233 O O . ARG A 1 158 ? -18.391 1.909 17.641 1 87.5 158 ARG A O 1
ATOM 1240 N N . GLU A 1 159 ? -18.609 -0.169 16.781 1 89.19 159 GLU A N 1
ATOM 1241 C CA . GLU A 1 159 ? -17.703 -0.716 17.781 1 89.19 159 GLU A CA 1
ATOM 1242 C C . GLU A 1 159 ? -16.297 -0.159 17.609 1 89.19 159 GLU A C 1
ATOM 1244 O O . GLU A 1 159 ? -15.633 0.189 18.594 1 89.19 159 GLU A O 1
ATOM 1249 N N . ALA A 1 160 ? -15.891 -0.125 16.391 1 87.38 160 ALA A N 1
ATOM 1250 C CA . ALA A 1 160 ? -14.578 0.434 16.109 1 87.38 160 ALA A CA 1
ATOM 1251 C C . ALA A 1 160 ? -14.5 1.899 16.516 1 87.38 160 ALA A C 1
ATOM 1253 O O . ALA A 1 160 ? -13.461 2.357 17.016 1 87.38 160 ALA A O 1
ATOM 1254 N N . ILE A 1 161 ? -15.594 2.627 16.359 1 87.81 161 ILE A N 1
ATOM 1255 C CA . ILE A 1 161 ? -15.656 4.031 16.75 1 87.81 161 ILE A CA 1
ATOM 1256 C C . ILE A 1 161 ? -15.531 4.16 18.266 1 87.81 161 ILE A C 1
ATOM 1258 O O . ILE A 1 161 ? -14.781 5.004 18.75 1 87.81 161 ILE A O 1
ATOM 1262 N N . SER A 1 162 ? -16.188 3.307 18.953 1 86.56 162 SER A N 1
ATOM 1263 C CA . SER A 1 162 ? -16.156 3.342 20.406 1 86.56 162 SER A CA 1
ATOM 1264 C C . SER A 1 162 ? -14.742 3.061 20.922 1 86.56 162 SER A C 1
ATOM 1266 O O . SER A 1 162 ? -14.273 3.734 21.844 1 86.56 162 SER A O 1
ATOM 1268 N N . ARG A 1 163 ? -14.117 2.127 20.328 1 86.94 163 ARG A N 1
ATOM 1269 C CA . ARG A 1 163 ? -12.734 1.826 20.688 1 86.94 163 ARG A CA 1
ATOM 1270 C C . ARG A 1 163 ? -11.812 2.996 20.359 1 86.94 163 ARG A C 1
ATOM 1272 O O . ARG A 1 163 ? -10.875 3.281 21.109 1 86.94 163 ARG A O 1
ATOM 1279 N N . GLY A 1 164 ? -12.086 3.619 19.25 1 88.06 164 GLY A N 1
ATOM 1280 C CA . GLY A 1 164 ? -11.305 4.781 18.859 1 88.06 164 GLY A CA 1
ATOM 1281 C C . GLY A 1 164 ? -11.422 5.938 19.828 1 88.06 164 GLY A C 1
ATOM 1282 O O . GLY A 1 164 ? -10.445 6.645 20.078 1 88.06 164 GLY A O 1
ATOM 1283 N N . LYS A 1 165 ? -12.594 6.082 20.375 1 85.81 165 LYS A N 1
ATOM 1284 C CA . LYS A 1 165 ? -12.812 7.141 21.359 1 85.81 165 LYS A CA 1
ATOM 1285 C C . LYS A 1 165 ? -11.945 6.926 22.594 1 85.81 165 LYS A C 1
ATOM 1287 O O . LYS A 1 165 ? -11.383 7.879 23.141 1 85.81 165 LYS A O 1
ATOM 1292 N N . GLU A 1 166 ? -11.844 5.754 22.938 1 84.81 166 GLU A N 1
ATOM 1293 C CA . GLU A 1 166 ? -11.008 5.426 24.078 1 84.81 166 GLU A CA 1
ATOM 1294 C C . GLU A 1 166 ? -9.539 5.703 23.781 1 84.81 166 GLU A C 1
ATOM 1296 O O . GLU A 1 166 ? -8.805 6.195 24.656 1 84.81 166 GLU A O 1
ATOM 1301 N N . GLN A 1 167 ? -9.141 5.41 22.594 1 85.06 167 GLN A N 1
ATOM 1302 C CA . GLN A 1 167 ? -7.754 5.609 22.203 1 85.06 167 GLN A CA 1
ATOM 1303 C C . GLN A 1 167 ? -7.379 7.09 22.219 1 85.06 167 GLN A C 1
ATOM 1305 O O . GLN A 1 167 ? -6.234 7.441 22.516 1 85.06 167 GLN A O 1
ATOM 1310 N N . THR A 1 168 ? -8.32 8.023 21.906 1 87.5 168 THR A N 1
ATOM 1311 C CA . THR A 1 168 ? -8.023 9.453 21.844 1 87.5 168 THR A CA 1
ATOM 1312 C C . THR A 1 168 ? -7.734 10 23.25 1 87.5 168 THR A C 1
ATOM 1314 O O . THR A 1 168 ? -7.129 11.07 23.375 1 87.5 168 THR A O 1
ATOM 1317 N N . GLN A 1 169 ? -8.117 9.281 24.25 1 83.75 169 GLN A N 1
ATOM 1318 C CA . GLN A 1 169 ? -7.961 9.75 25.625 1 83.75 169 GLN A CA 1
ATOM 1319 C C . GLN A 1 169 ? -6.539 9.523 26.125 1 83.75 169 GLN A C 1
ATOM 1321 O O . GLN A 1 169 ? -6.152 10.047 27.172 1 83.75 169 GLN A O 1
ATOM 1326 N N . TYR A 1 170 ? -5.883 8.812 25.375 1 82.19 170 TYR A N 1
ATOM 1327 C CA . TYR A 1 170 ? -4.504 8.5 25.734 1 82.19 170 TYR A CA 1
ATOM 1328 C C . TYR A 1 170 ? -3.68 9.773 25.875 1 82.19 170 TYR A C 1
ATOM 1330 O O . TYR A 1 170 ? -2.779 9.836 26.719 1 82.19 170 TYR A O 1
ATOM 1338 N N . LEU A 1 171 ? -3.947 10.781 25.062 1 85 171 LEU A N 1
ATOM 1339 C CA . LEU A 1 171 ? -3.197 12.039 25.094 1 85 171 LEU A CA 1
ATOM 1340 C C . LEU A 1 171 ? -3.949 13.094 25.891 1 85 171 LEU A C 1
ATOM 1342 O O . LEU A 1 171 ? -5.066 13.477 25.531 1 85 171 LEU A O 1
ATOM 1346 N N . ARG A 1 172 ? -3.27 13.516 26.906 1 87.12 172 ARG A N 1
ATOM 1347 C CA . ARG A 1 172 ? -3.904 14.523 27.75 1 87.12 172 ARG A CA 1
ATOM 1348 C C . ARG A 1 172 ? -3.598 15.93 27.25 1 87.12 172 ARG A C 1
ATOM 1350 O O . ARG A 1 172 ? -4.512 16.719 27.016 1 87.12 172 ARG A O 1
ATOM 1357 N N . THR A 1 173 ? -2.271 16.219 27.141 1 89 173 THR A N 1
ATOM 1358 C CA . THR A 1 173 ? -1.902 17.547 26.688 1 89 173 THR A CA 1
ATOM 1359 C C . THR A 1 173 ? -0.778 17.484 25.656 1 89 173 THR A C 1
ATOM 1361 O O . THR A 1 173 ? -0.042 16.5 25.594 1 89 173 THR A O 1
ATOM 1364 N N . ILE A 1 174 ? -0.739 18.453 24.844 1 89.19 174 ILE A N 1
ATOM 1365 C CA . ILE A 1 174 ? 0.386 18.719 23.953 1 89.19 174 ILE A CA 1
ATOM 1366 C C . ILE A 1 174 ? 1.033 20.047 24.312 1 89.19 174 ILE A C 1
ATOM 1368 O O . ILE A 1 174 ? 0.401 21.109 24.188 1 89.19 174 ILE A O 1
ATOM 1372 N N . ASN A 1 175 ? 2.26 20.031 24.766 1 89.06 175 ASN A N 1
ATOM 1373 C CA . ASN A 1 175 ? 2.955 21.219 25.25 1 89.06 175 ASN A CA 1
ATOM 1374 C C . ASN A 1 175 ? 2.182 21.906 26.375 1 89.06 175 ASN A C 1
ATOM 1376 O O . ASN A 1 175 ? 2.084 23.141 26.406 1 89.06 175 ASN A O 1
ATOM 1380 N N . GLY A 1 176 ? 1.574 21.047 27.125 1 87.75 176 GLY A N 1
ATOM 1381 C CA . GLY A 1 176 ? 0.846 21.562 28.266 1 87.75 176 GLY A CA 1
ATOM 1382 C C . GLY A 1 176 ? -0.537 22.078 27.922 1 87.75 176 GLY A C 1
ATOM 1383 O O . GLY A 1 176 ? -1.286 22.516 28.797 1 87.75 176 GLY A O 1
ATOM 1384 N N . VAL A 1 177 ? -0.888 22.031 26.688 1 91.19 177 VAL A N 1
ATOM 1385 C CA . VAL A 1 177 ? -2.176 22.531 26.234 1 91.19 177 VAL A CA 1
ATOM 1386 C C . VAL A 1 177 ? -3.152 21.375 26.031 1 91.19 177 VAL A C 1
ATOM 1388 O O . VAL A 1 177 ? -2.822 20.391 25.375 1 91.19 177 VAL A O 1
ATOM 1391 N N . ILE A 1 178 ? -4.32 21.531 26.578 1 90.62 178 ILE A N 1
ATOM 1392 C CA . ILE A 1 178 ? -5.367 20.531 26.391 1 90.62 178 ILE A CA 1
ATOM 1393 C C . ILE A 1 178 ? -5.93 20.641 24.969 1 90.62 178 ILE A C 1
ATOM 1395 O O . ILE A 1 178 ? -6.297 21.719 24.531 1 90.62 178 ILE A O 1
ATOM 1399 N N . PRO A 1 179 ? -5.984 19.547 24.281 1 91.62 179 PRO A N 1
ATOM 1400 C CA . PRO A 1 179 ? -6.531 19.594 22.922 1 91.62 179 PRO A CA 1
ATOM 1401 C C . PRO A 1 179 ? -7.973 20.109 22.891 1 91.62 179 PRO A C 1
ATOM 1403 O O . PRO A 1 179 ? -8.758 19.797 23.797 1 91.62 179 PRO A O 1
ATOM 1406 N N . CYS A 1 180 ? -8.312 20.797 21.828 1 89 180 CYS A N 1
ATOM 1407 C CA . CYS A 1 180 ? -9.633 21.406 21.688 1 89 180 CYS A CA 1
ATOM 1408 C C . CYS A 1 180 ? -10.68 20.344 21.359 1 89 180 CYS A C 1
ATOM 1410 O O . CYS A 1 180 ? -11.867 20.531 21.656 1 89 180 CYS A O 1
ATOM 1412 N N . SER A 1 181 ? -10.234 19.328 20.781 1 89.5 181 SER A N 1
ATOM 1413 C CA . SER A 1 181 ? -11.164 18.266 20.406 1 89.5 181 SER A CA 1
ATOM 1414 C C . SER A 1 181 ? -10.438 16.922 20.266 1 89.5 181 SER A C 1
ATOM 1416 O O . SER A 1 181 ? -9.234 16.891 20.016 1 89.5 181 SER A O 1
ATOM 1418 N N . ARG A 1 182 ? -11.164 15.875 20.516 1 91.25 182 ARG A N 1
ATOM 1419 C CA . ARG A 1 182 ? -10.758 14.484 20.359 1 91.25 182 ARG A CA 1
ATOM 1420 C C . ARG A 1 182 ? -11.703 13.75 19.406 1 91.25 182 ARG A C 1
ATOM 1422 O O . ARG A 1 182 ? -12.781 13.32 19.812 1 91.25 182 ARG A O 1
ATOM 1429 N N . ASN A 1 183 ? -11.18 13.547 18.266 1 92.5 183 ASN A N 1
ATOM 1430 C CA . ASN A 1 183 ? -12.086 13.133 17.188 1 92.5 183 ASN A CA 1
ATOM 1431 C C . ASN A 1 183 ? -11.766 11.719 16.703 1 92.5 183 ASN A C 1
ATOM 1433 O O . ASN A 1 183 ? -10.609 11.297 16.719 1 92.5 183 ASN A O 1
ATOM 1437 N N . VAL A 1 184 ? -12.805 11.016 16.359 1 93.31 184 VAL A N 1
ATOM 1438 C CA . VAL A 1 184 ? -12.68 9.758 15.625 1 93.31 184 VAL A CA 1
ATOM 1439 C C . VAL A 1 184 ? -13.273 9.922 14.227 1 93.31 184 VAL A C 1
ATOM 1441 O O . VAL A 1 184 ? -14.398 10.414 14.078 1 93.31 184 VAL A O 1
ATOM 1444 N N . VAL A 1 185 ? -12.484 9.617 13.281 1 94.44 185 VAL A N 1
ATOM 1445 C CA . VAL A 1 185 ? -12.945 9.664 11.898 1 94.44 185 VAL A CA 1
ATOM 1446 C C . VAL A 1 185 ? -12.961 8.258 11.305 1 94.44 185 VAL A C 1
ATOM 1448 O O . VAL A 1 185 ? -11.977 7.52 11.422 1 94.44 185 VAL A O 1
ATOM 1451 N N . GLN A 1 186 ? -14.047 7.879 10.742 1 94.75 186 GLN A N 1
ATOM 1452 C CA . GLN A 1 186 ? -14.125 6.609 10.031 1 94.75 186 GLN A CA 1
ATOM 1453 C C . GLN A 1 186 ? -14.523 6.82 8.57 1 94.75 186 GLN A C 1
ATOM 1455 O O . GLN A 1 186 ? -15.57 7.406 8.289 1 94.75 186 GLN A O 1
ATOM 1460 N N . ALA A 1 187 ? -13.641 6.477 7.656 1 95.94 187 ALA A N 1
ATOM 1461 C CA . ALA A 1 187 ? -14.008 6.375 6.246 1 95.94 187 ALA A CA 1
ATOM 1462 C C . ALA A 1 187 ? -14.57 4.992 5.922 1 95.94 187 ALA A C 1
ATOM 1464 O O . ALA A 1 187 ? -14.055 3.979 6.402 1 95.94 187 ALA A O 1
ATOM 1465 N N . TYR A 1 188 ? -15.641 4.945 5.184 1 94.88 188 TYR A N 1
ATOM 1466 C CA . TYR A 1 188 ? -16.234 3.65 4.867 1 94.88 188 TYR A CA 1
ATOM 1467 C C . TYR A 1 188 ? -16.984 3.701 3.547 1 94.88 188 TYR A C 1
ATOM 1469 O O . TYR A 1 188 ? -17.328 4.781 3.057 1 94.88 188 TYR A O 1
ATOM 1477 N N . PHE A 1 189 ? -17.156 2.549 2.971 1 95 189 PHE A N 1
ATOM 1478 C CA . PHE A 1 189 ? -17.969 2.41 1.771 1 95 189 PHE A CA 1
ATOM 1479 C C . PHE A 1 189 ? -19.391 1.981 2.129 1 95 189 PHE A C 1
ATOM 1481 O O . PHE A 1 189 ? -19.578 0.96 2.791 1 95 189 PHE A O 1
ATOM 1488 N N . LYS A 1 190 ? -20.281 2.771 1.63 1 91.69 190 LYS A N 1
ATOM 1489 C CA . LYS A 1 190 ? -21.672 2.557 2.014 1 91.69 190 LYS A CA 1
ATOM 1490 C C . LYS A 1 190 ? -22.469 1.916 0.876 1 91.69 190 LYS A C 1
ATOM 1492 O O . LYS A 1 190 ? -22.375 2.357 -0.272 1 91.69 190 LYS A O 1
ATOM 1497 N N . GLY A 1 191 ? -23.25 0.884 1.254 1 87.62 191 GLY A N 1
ATOM 1498 C CA . GLY A 1 191 ? -24.266 0.344 0.366 1 87.62 191 GLY A CA 1
ATOM 1499 C C . GLY A 1 191 ? -23.688 -0.526 -0.737 1 87.62 191 GLY A C 1
ATOM 1500 O O . GLY A 1 191 ? -22.484 -0.807 -0.754 1 87.62 191 GLY A O 1
ATOM 1501 N N . LYS A 1 192 ? -24.578 -0.945 -1.629 1 87.94 192 LYS A N 1
ATOM 1502 C CA . LYS A 1 192 ? -24.219 -1.801 -2.756 1 87.94 192 LYS A CA 1
ATOM 1503 C C . LYS A 1 192 ? -23.344 -1.054 -3.754 1 87.94 192 LYS A C 1
ATOM 1505 O O . LYS A 1 192 ? -22.484 -1.654 -4.406 1 87.94 192 LYS A O 1
ATOM 1510 N N . GLU A 1 193 ? -23.609 0.267 -3.752 1 88.62 193 GLU A N 1
ATOM 1511 C CA . GLU A 1 193 ? -22.844 1.091 -4.684 1 88.62 193 GLU A CA 1
ATOM 1512 C C . GLU A 1 193 ? -21.453 1.4 -4.129 1 88.62 193 GLU A C 1
ATOM 1514 O O . GLU A 1 193 ? -20.594 1.884 -4.855 1 88.62 193 GLU A O 1
ATOM 1519 N N . GLN A 1 194 ? -21.266 1.077 -2.881 1 93.56 194 GLN A N 1
ATOM 1520 C CA . GLN A 1 194 ? -19.984 1.277 -2.221 1 93.56 194 GLN A CA 1
ATOM 1521 C C . GLN A 1 194 ? -19.531 2.729 -2.332 1 93.56 194 GLN A C 1
ATOM 1523 O O . GLN A 1 194 ? -18.406 3.002 -2.766 1 93.56 194 GLN A O 1
ATOM 1528 N N . ILE A 1 195 ? -20.406 3.646 -1.902 1 93.25 195 ILE A N 1
ATOM 1529 C CA . ILE A 1 195 ? -20.125 5.074 -1.922 1 93.25 195 ILE A CA 1
ATOM 1530 C C . ILE A 1 195 ? -19.25 5.441 -0.724 1 93.25 195 ILE A C 1
ATOM 1532 O O . ILE A 1 195 ? -19.516 5.023 0.403 1 93.25 195 ILE A O 1
ATOM 1536 N N . LEU A 1 196 ? -18.172 6.18 -1.038 1 95.38 196 LEU A N 1
ATOM 1537 C CA . LEU A 1 196 ? -17.281 6.605 0.03 1 95.38 196 LEU A CA 1
ATOM 1538 C C . LEU A 1 196 ? -17.953 7.648 0.92 1 95.38 196 LEU A C 1
ATOM 1540 O O . LEU A 1 196 ? -18.5 8.633 0.424 1 95.38 196 LEU A O 1
ATOM 1544 N N . ARG A 1 197 ? -17.875 7.43 2.234 1 93.38 197 ARG A N 1
ATOM 1545 C CA . ARG A 1 197 ? -18.406 8.344 3.232 1 93.38 197 ARG A CA 1
ATOM 1546 C C . ARG A 1 197 ? -17.438 8.539 4.383 1 93.38 197 ARG A C 1
ATOM 1548 O O . ARG A 1 197 ? -16.531 7.727 4.586 1 93.38 197 ARG A O 1
ATOM 1555 N N . GLY A 1 198 ? -17.547 9.688 4.996 1 92.06 198 GLY A N 1
ATOM 1556 C CA . GLY A 1 198 ? -16.859 9.938 6.246 1 92.06 198 GLY A CA 1
ATOM 1557 C C . GLY A 1 198 ? -17.781 10.023 7.441 1 92.06 198 GLY A C 1
ATOM 1558 O O . GLY A 1 198 ? -18.953 10.391 7.297 1 92.06 198 GLY A O 1
ATOM 1559 N N . TYR A 1 199 ? -17.312 9.586 8.562 1 88.94 199 TYR A N 1
ATOM 1560 C CA . TYR A 1 199 ? -18 9.703 9.844 1 88.94 199 TYR A CA 1
ATOM 1561 C C . TYR A 1 199 ? -17.109 10.352 10.883 1 88.94 199 TYR A C 1
ATOM 1563 O O . TYR A 1 199 ? -15.953 9.945 11.07 1 88.94 199 TYR A O 1
ATOM 1571 N N . LEU A 1 200 ? -17.609 11.383 11.445 1 90.69 200 LEU A N 1
ATOM 1572 C CA . LEU A 1 200 ? -16.844 12.164 12.414 1 90.69 200 LEU A CA 1
ATOM 1573 C C . LEU A 1 200 ? -17.547 12.203 13.766 1 90.69 200 LEU A C 1
ATOM 1575 O O . LEU A 1 200 ? -18.734 12.555 13.844 1 90.69 200 LEU A O 1
ATOM 1579 N N . VAL A 1 201 ? -16.844 11.766 14.734 1 85.19 201 VAL A N 1
ATOM 1580 C CA . VAL A 1 201 ? -17.391 11.789 16.078 1 85.19 201 VAL A CA 1
ATOM 1581 C C . VAL A 1 201 ? -16.438 12.531 17.016 1 85.19 201 VAL A C 1
ATOM 1583 O O . VAL A 1 201 ? -15.227 12.375 16.922 1 85.19 201 VAL A O 1
ATOM 1586 N N . ASP A 1 202 ? -16.906 13.43 17.828 1 75.81 202 ASP A N 1
ATOM 1587 C CA . ASP A 1 202 ? -16.125 14.094 18.859 1 75.81 202 ASP A CA 1
ATOM 1588 C C . ASP A 1 202 ? -16.453 13.539 20.25 1 75.81 202 ASP A C 1
ATOM 1590 O O . ASP A 1 202 ? -17.562 13.734 20.75 1 75.81 202 ASP A O 1
ATOM 1594 N N . PRO A 1 203 ? -15.398 12.719 20.812 1 63.38 203 PRO A N 1
ATOM 1595 C CA . PRO A 1 203 ? -15.727 12.164 22.125 1 63.38 203 PRO A CA 1
ATOM 1596 C C . PRO A 1 203 ? -15.562 13.18 23.25 1 63.38 203 PRO A C 1
ATOM 1598 O O . PRO A 1 203 ? -14.891 14.195 23.062 1 63.38 203 PRO A O 1
ATOM 1601 N N . VAL A 1 204 ? -16.281 12.945 24.359 1 59.28 204 VAL A N 1
ATOM 1602 C CA . VAL A 1 204 ? -16.203 13.68 25.625 1 59.28 204 VAL A CA 1
ATOM 1603 C C . VAL A 1 204 ? -14.906 13.328 26.344 1 59.28 204 VAL A C 1
ATOM 1605 O O . VAL A 1 204 ? -14.414 12.203 26.234 1 59.28 204 VAL A O 1
ATOM 1608 N N . ASP A 1 205 ? -14.18 14.367 26.812 1 59.31 205 ASP A N 1
ATOM 1609 C CA . ASP A 1 205 ? -12.836 14.547 27.359 1 59.31 205 ASP A CA 1
ATOM 1610 C C . ASP A 1 205 ? -12.688 13.812 28.688 1 59.31 205 ASP A C 1
ATOM 1612 O O . ASP A 1 205 ? -13.562 13.898 29.547 1 59.31 205 ASP A O 1
ATOM 1616 N N . ASP A 1 206 ? -12.18 12.625 28.781 1 59.88 206 ASP A N 1
ATOM 1617 C CA . ASP A 1 206 ? -11.742 12.406 30.156 1 59.88 206 ASP A CA 1
ATOM 1618 C C . ASP A 1 206 ? -10.25 12.672 30.312 1 59.88 206 ASP A C 1
ATOM 1620 O O . ASP A 1 206 ? -9.492 12.594 29.344 1 59.88 206 ASP A O 1
ATOM 1624 N N . ASN A 1 207 ? -9.859 13.375 31.312 1 58.12 207 ASN A N 1
ATOM 1625 C CA . ASN A 1 207 ? -8.586 13.969 31.703 1 58.12 207 ASN A CA 1
ATOM 1626 C C . ASN A 1 207 ? -7.555 12.906 32.062 1 58.12 207 ASN A C 1
ATOM 1628 O O . ASN A 1 207 ? -6.688 13.125 32.906 1 58.12 207 ASN A O 1
ATOM 1632 N N . LYS A 1 208 ? -7.664 11.617 31.516 1 64.62 208 LYS A N 1
ATOM 1633 C CA . LYS A 1 208 ? -6.672 10.633 31.938 1 64.62 208 LYS A CA 1
ATOM 1634 C C . LYS A 1 208 ? -5.742 10.266 30.781 1 64.62 208 LYS A C 1
ATOM 1636 O O . LYS A 1 208 ? -6.191 10.062 29.656 1 64.62 208 LYS A O 1
ATOM 1641 N N . GLY A 1 209 ? -4.504 11.016 30.562 1 76.31 209 GLY A N 1
ATOM 1642 C CA . GLY A 1 209 ? -3.631 10.586 29.484 1 76.31 209 GLY A CA 1
ATOM 1643 C C . GLY A 1 209 ? -2.199 11.062 29.656 1 76.31 209 GLY A C 1
ATOM 1644 O O . GLY A 1 209 ? -1.803 11.492 30.734 1 76.31 209 GLY A O 1
ATOM 1645 N N . THR A 1 210 ? -1.469 10.766 28.703 1 81.12 210 THR A N 1
ATOM 1646 C CA . THR A 1 210 ? -0.061 11.141 28.656 1 81.12 210 THR A CA 1
ATOM 1647 C C . THR A 1 210 ? 0.11 12.523 28.031 1 81.12 210 THR A C 1
ATOM 1649 O O . THR A 1 210 ? -0.719 12.945 27.219 1 81.12 210 THR A O 1
ATOM 1652 N N . ASP A 1 211 ? 1.208 13.211 28.438 1 84.25 211 ASP A N 1
ATOM 1653 C CA . ASP A 1 211 ? 1.53 14.523 27.875 1 84.25 211 ASP A CA 1
ATOM 1654 C C . ASP A 1 211 ? 2.66 14.422 26.859 1 84.25 211 ASP A C 1
ATOM 1656 O O . ASP A 1 211 ? 3.582 13.617 27.016 1 84.25 211 ASP A O 1
ATOM 1660 N N . ILE A 1 212 ? 2.471 15.164 25.812 1 83.31 212 ILE A N 1
ATOM 1661 C CA . ILE A 1 212 ? 3.535 15.219 24.828 1 83.31 212 ILE A CA 1
ATOM 1662 C C . ILE A 1 212 ? 4.113 16.641 24.766 1 83.31 212 ILE A C 1
ATOM 1664 O O . ILE A 1 212 ? 3.375 17.625 24.859 1 83.31 212 ILE A O 1
ATOM 1668 N N . LYS A 1 213 ? 5.473 16.625 24.734 1 84.25 213 LYS A N 1
ATOM 1669 C CA . LYS A 1 213 ? 6.188 17.891 24.516 1 84.25 213 LYS A CA 1
ATOM 1670 C C . LYS A 1 213 ? 6.914 17.891 23.172 1 84.25 213 LYS A C 1
ATOM 1672 O O . LYS A 1 213 ? 7.633 16.938 22.859 1 84.25 213 LYS A O 1
ATOM 1677 N N . LEU A 1 214 ? 6.656 18.938 22.453 1 83.31 214 LEU A N 1
ATOM 1678 C CA . LEU A 1 214 ? 7.27 19.031 21.125 1 83.31 214 LEU A CA 1
ATOM 1679 C C . LEU A 1 214 ? 7.805 20.422 20.859 1 83.31 214 LEU A C 1
ATOM 1681 O O . LEU A 1 214 ? 7.207 21.422 21.297 1 83.31 214 LEU A O 1
ATOM 1685 N N . GLY A 1 215 ? 8.984 20.438 20.234 1 82.88 215 GLY A N 1
ATOM 1686 C CA . GLY A 1 215 ? 9.492 21.719 19.75 1 82.88 215 GLY A CA 1
ATOM 1687 C C . GLY A 1 215 ? 8.945 22.078 18.375 1 82.88 215 GLY A C 1
ATOM 1688 O O . GLY A 1 215 ? 8.859 21.234 17.5 1 82.88 215 GLY A O 1
ATOM 1689 N N . LEU A 1 216 ? 8.578 23.312 18.266 1 84.19 216 LEU A N 1
ATOM 1690 C CA . LEU A 1 216 ? 8 23.781 17.016 1 84.19 216 LEU A CA 1
ATOM 1691 C C . LEU A 1 216 ? 8.977 23.609 15.859 1 84.19 216 LEU A C 1
ATOM 1693 O O . LEU A 1 216 ? 8.578 23.25 14.75 1 84.19 216 LEU A O 1
ATOM 1697 N N . LYS A 1 217 ? 10.18 23.891 16.141 1 85.94 217 LYS A N 1
ATOM 1698 C CA . LYS A 1 217 ? 11.195 23.75 15.094 1 85.94 217 LYS A CA 1
ATOM 1699 C C . LYS A 1 217 ? 11.297 22.312 14.609 1 85.94 217 LYS A C 1
ATOM 1701 O O . LYS A 1 217 ? 11.336 22.062 13.406 1 85.94 217 LYS A O 1
ATOM 1706 N N . ASP A 1 218 ? 11.344 21.438 15.555 1 83.25 218 ASP A N 1
ATOM 1707 C CA . ASP A 1 218 ? 11.461 20.016 15.219 1 83.25 218 ASP A CA 1
ATOM 1708 C C . ASP A 1 218 ? 10.227 19.531 14.453 1 83.25 218 ASP A C 1
ATOM 1710 O O . ASP A 1 218 ? 10.352 18.766 13.5 1 83.25 218 ASP A O 1
ATOM 1714 N N . LEU A 1 219 ? 9.156 19.984 14.875 1 84.31 219 LEU A N 1
ATOM 1715 C CA . LEU A 1 219 ? 7.91 19.641 14.211 1 84.31 219 LEU A CA 1
ATOM 1716 C C . LEU A 1 219 ? 7.898 20.141 12.773 1 84.31 219 LEU A C 1
ATOM 1718 O O . LEU A 1 219 ? 7.605 19.375 11.844 1 84.31 219 LEU A O 1
ATOM 1722 N N . PHE A 1 220 ? 8.258 21.344 12.688 1 87.62 220 PHE A N 1
ATOM 1723 C CA . PHE A 1 220 ? 8.273 22 11.383 1 87.62 220 PHE A CA 1
ATOM 1724 C C . PHE A 1 220 ? 9.227 21.281 10.43 1 87.62 220 PHE A C 1
ATOM 1726 O O . PHE A 1 220 ? 8.852 20.922 9.312 1 87.62 220 PHE A O 1
ATOM 1733 N N . GLU A 1 221 ? 10.336 21 10.859 1 86.81 221 GLU A N 1
ATOM 1734 C CA . GLU A 1 221 ? 11.359 20.359 10.031 1 86.81 221 GLU A CA 1
ATOM 1735 C C . GLU A 1 221 ? 10.961 18.938 9.672 1 86.81 221 GLU A C 1
ATOM 1737 O O . GLU A 1 221 ? 11.086 18.516 8.516 1 86.81 221 GLU A O 1
ATOM 1742 N N . SER A 1 222 ? 10.469 18.234 10.578 1 83.94 222 SER A N 1
ATOM 1743 C CA . SER A 1 222 ? 10.102 16.844 10.352 1 83.94 222 SER A CA 1
ATOM 1744 C C . SER A 1 222 ? 8.922 16.734 9.398 1 83.94 222 SER A C 1
ATOM 1746 O O . SER A 1 222 ? 8.82 15.773 8.633 1 83.94 222 SER A O 1
ATOM 1748 N N . TYR A 1 223 ? 8.094 17.719 9.477 1 88.69 223 TYR A N 1
ATOM 1749 C CA . TYR A 1 223 ? 6.895 17.703 8.648 1 88.69 223 TYR A CA 1
ATOM 1750 C C . TYR A 1 223 ? 7.234 18 7.195 1 88.69 223 TYR A C 1
ATOM 1752 O O . TYR A 1 223 ? 6.73 17.344 6.281 1 88.69 223 TYR A O 1
ATOM 1760 N N . TYR A 1 224 ? 8.133 18.984 6.988 1 90.12 224 TYR A N 1
ATOM 1761 C CA . TYR A 1 224 ? 8.305 19.516 5.637 1 90.12 224 TYR A CA 1
ATOM 1762 C C . TYR A 1 224 ? 9.531 18.906 4.969 1 90.12 224 TYR A C 1
ATOM 1764 O O . TYR A 1 224 ? 9.641 18.922 3.738 1 90.12 224 TYR A O 1
ATOM 1772 N N . GLN A 1 225 ? 10.445 18.375 5.695 1 87.44 225 GLN A N 1
ATOM 1773 C CA . GLN A 1 225 ? 11.734 17.938 5.156 1 87.44 225 GLN A CA 1
ATOM 1774 C C . GLN A 1 225 ? 11.539 16.891 4.062 1 87.44 225 GLN A C 1
ATOM 1776 O O . GLN A 1 225 ? 12.203 16.938 3.023 1 87.44 225 GLN A O 1
ATOM 1781 N N . PRO A 1 226 ? 10.68 15.977 4.262 1 83.5 226 PRO A N 1
ATOM 1782 C CA . PRO A 1 226 ? 10.523 14.961 3.213 1 83.5 226 PRO A CA 1
ATOM 1783 C C . PRO A 1 226 ? 10.078 15.562 1.881 1 83.5 226 PRO A C 1
ATOM 1785 O O . PRO A 1 226 ? 10.43 15.047 0.818 1 83.5 226 PRO A O 1
ATOM 1788 N N . PHE A 1 227 ? 9.289 16.531 1.936 1 88.88 227 PHE A N 1
ATOM 1789 C CA . PHE A 1 227 ? 8.812 17.172 0.718 1 88.88 227 PHE A CA 1
ATOM 1790 C C . PHE A 1 227 ? 9.906 18.031 0.099 1 88.88 227 PHE A C 1
ATOM 1792 O O . PHE A 1 227 ? 10.078 18.047 -1.121 1 88.88 227 PHE A O 1
ATOM 1799 N N . TYR A 1 228 ? 10.57 18.703 0.95 1 88.12 228 TYR A N 1
ATOM 1800 C CA . TYR A 1 228 ? 11.68 19.531 0.478 1 88.12 228 TYR A CA 1
ATOM 1801 C C . TYR A 1 228 ? 12.742 18.672 -0.208 1 88.12 228 TYR A C 1
ATOM 1803 O O . TYR A 1 228 ? 13.219 19.031 -1.289 1 88.12 228 TYR A O 1
ATOM 1811 N N . ASP A 1 229 ? 13.086 17.594 0.441 1 83.25 229 ASP A N 1
ATOM 1812 C CA . ASP A 1 229 ? 14.109 16.703 -0.097 1 83.25 229 ASP A CA 1
ATOM 1813 C C . ASP A 1 229 ? 13.695 16.156 -1.465 1 83.25 229 ASP A C 1
ATOM 1815 O O . ASP A 1 229 ? 14.523 16.062 -2.373 1 83.25 229 ASP A O 1
ATOM 1819 N N . LEU A 1 230 ? 12.5 15.828 -1.577 1 82.81 230 LEU A N 1
ATOM 1820 C CA . LEU A 1 230 ? 11.992 15.281 -2.83 1 82.81 230 LEU A CA 1
ATOM 1821 C C . LEU A 1 230 ? 12.031 16.328 -3.938 1 82.81 230 LEU A C 1
ATOM 1823 O O . LEU A 1 230 ? 12.438 16.031 -5.062 1 82.81 230 LEU A O 1
ATOM 1827 N N . ILE A 1 231 ? 11.625 17.5 -3.596 1 85.12 231 ILE A N 1
ATOM 1828 C CA . ILE A 1 231 ? 11.586 18.578 -4.57 1 85.12 231 ILE A CA 1
ATOM 1829 C C . ILE A 1 231 ? 13.008 18.938 -5.004 1 85.12 231 ILE A C 1
ATOM 1831 O O . ILE A 1 231 ? 13.266 19.156 -6.191 1 85.12 231 ILE A O 1
ATOM 1835 N N . GLU A 1 232 ? 13.891 18.906 -4.105 1 83.69 232 GLU A N 1
ATOM 1836 C CA . GLU A 1 232 ? 15.289 19.203 -4.418 1 83.69 232 GLU A CA 1
ATOM 1837 C C . GLU A 1 232 ? 15.898 18.109 -5.289 1 83.69 232 GLU A C 1
ATOM 1839 O O . GLU A 1 232 ? 16.641 18.391 -6.23 1 83.69 232 GLU A O 1
ATOM 1844 N N . LEU A 1 233 ? 15.586 17 -4.949 1 76.19 233 LEU A N 1
ATOM 1845 C CA . LEU A 1 233 ? 16.125 15.859 -5.68 1 76.19 233 LEU A CA 1
ATOM 1846 C C . LEU A 1 233 ? 15.641 15.852 -7.121 1 76.19 233 LEU A C 1
ATOM 1848 O O . LEU A 1 233 ? 16.438 15.742 -8.055 1 76.19 233 LEU A O 1
ATOM 1852 N N . ILE A 1 234 ? 14.43 15.906 -7.297 1 73.88 234 ILE A N 1
ATOM 1853 C CA . ILE A 1 234 ? 13.844 15.836 -8.633 1 73.88 234 ILE A CA 1
ATOM 1854 C C . ILE A 1 234 ? 14.203 17.094 -9.422 1 73.88 234 ILE A C 1
ATOM 1856 O O . ILE A 1 234 ? 14.43 17.031 -10.633 1 73.88 234 ILE A O 1
ATOM 1860 N N . GLY A 1 235 ? 14.047 18.172 -8.719 1 71.69 235 GLY A N 1
ATOM 1861 C CA . GLY A 1 235 ? 14.414 19.422 -9.375 1 71.69 235 GLY A CA 1
ATOM 1862 C C . GLY A 1 235 ? 15.82 19.391 -9.945 1 71.69 235 GLY A C 1
ATOM 1863 O O . GLY A 1 235 ? 16.078 19.969 -11.008 1 71.69 235 GLY A O 1
ATOM 1864 N N . ARG A 1 236 ? 16.641 18.719 -9.391 1 68.31 236 ARG A N 1
ATOM 1865 C CA . ARG A 1 236 ? 18.016 18.594 -9.859 1 68.31 236 ARG A CA 1
ATOM 1866 C C . ARG A 1 236 ? 18.094 17.688 -11.086 1 68.31 236 ARG A C 1
ATOM 1868 O O . ARG A 1 236 ? 18.922 17.922 -11.977 1 68.31 236 ARG A O 1
ATOM 1875 N N . GLU A 1 237 ? 17.328 16.531 -11.039 1 62.16 237 GLU A N 1
ATOM 1876 C CA . GLU A 1 237 ? 17.375 15.555 -12.117 1 62.16 237 GLU A CA 1
ATOM 1877 C C . GLU A 1 237 ? 16.672 16.078 -13.367 1 62.16 237 GLU A C 1
ATOM 1879 O O . GLU A 1 237 ? 17.016 15.703 -14.484 1 62.16 237 GLU A O 1
ATOM 1884 N N . ASN A 1 238 ? 15.367 16.406 -13.133 1 60 238 ASN A N 1
ATOM 1885 C CA . ASN A 1 238 ? 14.516 16.75 -14.266 1 60 238 ASN A CA 1
ATOM 1886 C C . ASN A 1 238 ? 14.633 18.234 -14.625 1 60 238 ASN A C 1
ATOM 1888 O O . ASN A 1 238 ? 14.289 19.094 -13.812 1 60 238 ASN A O 1
ATOM 1892 N N . ASN A 1 239 ? 15.578 18.547 -15.281 1 51.31 239 ASN A N 1
ATOM 1893 C CA . ASN A 1 239 ? 15.438 19.906 -15.82 1 51.31 239 ASN A CA 1
ATOM 1894 C C . ASN A 1 239 ? 13.984 20.359 -15.828 1 51.31 239 ASN A C 1
ATOM 1896 O O . ASN A 1 239 ? 13.078 19.531 -16 1 51.31 239 ASN A O 1
ATOM 1900 N N . LYS A 1 240 ? 13.586 21.594 -15.453 1 49.34 240 LYS A N 1
ATOM 1901 C CA . LYS A 1 240 ? 12.336 22.328 -15.305 1 49.34 240 LYS A CA 1
ATOM 1902 C C . LYS A 1 240 ? 11.328 21.938 -16.391 1 49.34 240 LYS A C 1
ATOM 1904 O O . LYS A 1 240 ? 11.359 22.469 -17.484 1 49.34 240 LYS A O 1
ATOM 1909 N N . GLU A 1 241 ? 11.039 20.703 -16.578 1 50.38 241 GLU A N 1
ATOM 1910 C CA . GLU A 1 241 ? 9.938 20.656 -17.531 1 50.38 241 GLU A CA 1
ATOM 1911 C C . GLU A 1 241 ? 8.758 21.516 -17.062 1 50.38 241 GLU A C 1
ATOM 1913 O O . GLU A 1 241 ? 8.164 21.234 -16.016 1 50.38 241 GLU A O 1
ATOM 1918 N N . GLN A 1 242 ? 8.812 22.672 -17.25 1 49.59 242 GLN A N 1
ATOM 1919 C CA . GLN A 1 242 ? 7.828 23.719 -16.953 1 49.59 242 GLN A CA 1
ATOM 1920 C C . GLN A 1 242 ? 6.453 23.328 -17.484 1 49.59 242 GLN A C 1
ATOM 1922 O O . GLN A 1 242 ? 6.316 22.969 -18.656 1 49.59 242 GLN A O 1
ATOM 1927 N N . ASN A 1 243 ? 5.609 22.609 -16.672 1 53.47 243 ASN A N 1
ATOM 1928 C CA . ASN A 1 243 ? 4.23 22.625 -17.141 1 53.47 243 ASN A CA 1
ATOM 1929 C C . ASN A 1 243 ? 3.715 24.047 -17.312 1 53.47 243 ASN A C 1
ATOM 1931 O O . ASN A 1 243 ? 3.621 24.797 -16.344 1 53.47 243 ASN A O 1
ATOM 1935 N N . GLY A 1 244 ? 3.713 24.453 -18.469 1 55.53 244 GLY A N 1
ATOM 1936 C CA . GLY A 1 244 ? 3.188 25.766 -18.812 1 55.53 244 GLY A CA 1
ATOM 1937 C C . GLY A 1 244 ? 1.896 26.094 -18.078 1 55.53 244 GLY A C 1
ATOM 1938 O O . GLY A 1 244 ? 1.678 27.234 -17.688 1 55.53 244 GLY A O 1
ATOM 1939 N N . SER A 1 245 ? 1.12 25.078 -17.766 1 57.44 245 SER A N 1
ATOM 1940 C CA . SER A 1 245 ? -0.213 25.375 -17.25 1 57.44 245 SER A CA 1
ATOM 1941 C C . SER A 1 245 ? -0.163 25.766 -15.773 1 57.44 245 SER A C 1
ATOM 1943 O O . SER A 1 245 ? -1.11 26.359 -15.25 1 57.44 245 SER A O 1
ATOM 1945 N N . LEU A 1 246 ? 0.991 25.438 -15.195 1 69.88 246 LEU A N 1
ATOM 1946 C CA . LEU A 1 246 ? 1.071 25.781 -13.781 1 69.88 246 LEU A CA 1
ATOM 1947 C C . LEU A 1 246 ? 2.047 26.922 -13.555 1 69.88 246 LEU A C 1
ATOM 1949 O O . LEU A 1 246 ? 2.49 27.156 -12.422 1 69.88 246 LEU A O 1
ATOM 1953 N N . SER A 1 247 ? 2.303 27.594 -14.602 1 69.5 247 SER A N 1
ATOM 1954 C CA . SER A 1 247 ? 3.287 28.672 -14.547 1 69.5 247 SER A CA 1
ATOM 1955 C C . SER A 1 247 ? 2.885 29.734 -13.539 1 69.5 247 SER A C 1
ATOM 1957 O O . SER A 1 247 ? 3.742 30.344 -12.898 1 69.5 247 SER A O 1
ATOM 1959 N N . TYR A 1 248 ? 1.578 29.906 -13.438 1 71.25 248 TYR A N 1
ATOM 1960 C CA . TYR A 1 248 ? 1.084 30.922 -12.516 1 71.25 248 TYR A CA 1
ATOM 1961 C C . TYR A 1 248 ? 1.396 30.547 -11.07 1 71.25 248 TYR A C 1
ATOM 1963 O O . TYR A 1 248 ? 1.465 31.406 -10.195 1 71.25 248 TYR A O 1
ATOM 1971 N N . LEU A 1 249 ? 1.648 29.266 -10.82 1 80.69 249 LEU A N 1
ATOM 1972 C CA . LEU A 1 249 ? 1.935 28.797 -9.469 1 80.69 249 LEU A CA 1
ATOM 1973 C C . LEU A 1 249 ? 3.434 28.812 -9.188 1 80.69 249 LEU A C 1
ATOM 1975 O O . LEU A 1 249 ? 3.857 28.75 -8.031 1 80.69 249 LEU A O 1
ATOM 1979 N N . ASP A 1 250 ? 4.215 29.078 -10.203 1 78.12 250 ASP A N 1
ATOM 1980 C CA . ASP A 1 250 ? 5.664 29 -10.086 1 78.12 250 ASP A CA 1
ATOM 1981 C C . ASP A 1 250 ? 6.215 30.141 -9.234 1 78.12 250 ASP A C 1
ATOM 1983 O O . ASP A 1 250 ? 7.305 30.031 -8.672 1 78.12 250 ASP A O 1
ATOM 1987 N N . LYS A 1 251 ? 5.41 31.172 -9.234 1 79.38 251 LYS A N 1
ATOM 1988 C CA . LYS A 1 251 ? 5.863 32.312 -8.445 1 79.38 251 LYS A CA 1
ATOM 1989 C C . LYS A 1 251 ? 5.684 32.062 -6.953 1 79.38 251 LYS A C 1
ATOM 1991 O O . LYS A 1 251 ? 6.406 32.594 -6.125 1 79.38 251 LYS A O 1
ATOM 1996 N N . LEU A 1 252 ? 4.844 31.109 -6.656 1 87.69 252 LEU A N 1
ATOM 1997 C CA . LEU A 1 252 ? 4.461 30.922 -5.258 1 87.69 252 LEU A CA 1
ATOM 1998 C C . LEU A 1 252 ? 4.945 29.578 -4.734 1 87.69 252 LEU A C 1
ATOM 2000 O O . LEU A 1 252 ? 5.129 29.406 -3.529 1 87.69 252 LEU A O 1
ATOM 2004 N N . TYR A 1 253 ? 5.164 28.656 -5.645 1 91.12 253 TYR A N 1
ATOM 2005 C CA . TYR A 1 253 ? 5.531 27.312 -5.25 1 91.12 253 TYR A CA 1
ATOM 2006 C C . TYR A 1 253 ? 6.766 26.828 -6.008 1 91.12 253 TYR A C 1
ATOM 2008 O O . TYR A 1 253 ? 6.996 27.234 -7.148 1 91.12 253 TYR A O 1
ATOM 2016 N N . ASP A 1 254 ? 7.578 26.094 -5.367 1 90.69 254 ASP A N 1
ATOM 2017 C CA . ASP A 1 254 ? 8.523 25.234 -6.07 1 90.69 254 ASP A CA 1
ATOM 2018 C C . ASP A 1 254 ? 7.859 23.922 -6.48 1 90.69 254 ASP A C 1
ATOM 2020 O O . ASP A 1 254 ? 7.438 23.141 -5.625 1 90.69 254 ASP A O 1
ATOM 2024 N N . ILE A 1 255 ? 7.766 23.734 -7.742 1 89.5 255 ILE A N 1
ATOM 2025 C CA . ILE A 1 255 ? 6.961 22.641 -8.258 1 89.5 255 ILE A CA 1
ATOM 2026 C C . ILE A 1 255 ? 7.855 21.641 -9 1 89.5 255 ILE A C 1
ATOM 2028 O O . ILE A 1 255 ? 8.758 22.047 -9.742 1 89.5 255 ILE A O 1
ATOM 2032 N N . VAL A 1 256 ? 7.652 20.375 -8.75 1 85.88 256 VAL A N 1
ATOM 2033 C CA . VAL A 1 256 ? 8.336 19.328 -9.492 1 85.88 256 VAL A CA 1
ATOM 2034 C C . VAL A 1 256 ? 7.32 18.344 -10.07 1 85.88 256 VAL A C 1
ATOM 2036 O O . VAL A 1 256 ? 6.215 18.203 -9.539 1 85.88 256 VAL A O 1
ATOM 2039 N N . TYR A 1 257 ? 7.691 17.75 -11.102 1 83.94 257 TYR A N 1
ATOM 2040 C CA . TYR A 1 257 ? 6.879 16.719 -11.734 1 83.94 257 TYR A CA 1
ATOM 2041 C C . TYR A 1 257 ? 7.398 15.336 -11.398 1 83.94 257 TYR A C 1
ATOM 2043 O O . TYR A 1 257 ? 8.555 15.016 -11.68 1 83.94 257 TYR A O 1
ATOM 2051 N N . ILE A 1 258 ? 6.566 14.633 -10.75 1 77 258 ILE A N 1
ATOM 2052 C CA . ILE A 1 258 ? 6.898 13.234 -10.461 1 77 258 ILE A CA 1
ATOM 2053 C C . ILE A 1 258 ? 6.387 12.344 -11.586 1 77 258 ILE A C 1
ATOM 2055 O O . ILE A 1 258 ? 5.27 11.82 -11.508 1 77 258 ILE A O 1
ATOM 2059 N N . LYS A 1 259 ? 7.199 12.047 -12.477 1 71.88 259 LYS A N 1
ATOM 2060 C CA . LYS A 1 259 ? 6.852 11.422 -13.742 1 71.88 259 LYS A CA 1
ATOM 2061 C C . LYS A 1 259 ? 6.215 10.055 -13.523 1 71.88 259 LYS A C 1
ATOM 2063 O O . LYS A 1 259 ? 5.16 9.75 -14.094 1 71.88 259 LYS A O 1
ATOM 2068 N N . PRO A 1 260 ? 6.797 9.297 -12.641 1 66.31 260 PRO A N 1
ATOM 2069 C CA . PRO A 1 260 ? 6.223 7.957 -12.477 1 66.31 260 PRO A CA 1
ATOM 2070 C C . PRO A 1 260 ? 4.785 7.996 -11.969 1 66.31 260 PRO A C 1
ATOM 2072 O O . PRO A 1 260 ? 4.031 7.035 -12.156 1 66.31 260 PRO A O 1
ATOM 2075 N N . LEU A 1 261 ? 4.41 9.117 -11.461 1 68.69 261 LEU A N 1
ATOM 2076 C CA . LEU A 1 261 ? 3.09 9.203 -10.852 1 68.69 261 LEU A CA 1
ATOM 2077 C C . LEU A 1 261 ? 2.16 10.078 -11.688 1 68.69 261 LEU A C 1
ATOM 2079 O O . LEU A 1 261 ? 0.947 10.086 -11.477 1 68.69 261 LEU A O 1
ATOM 2083 N N . GLY A 1 262 ? 2.668 10.781 -12.547 1 72.62 262 GLY A N 1
ATOM 2084 C CA . GLY A 1 262 ? 1.874 11.727 -13.312 1 72.62 262 GLY A CA 1
ATOM 2085 C C . GLY A 1 262 ? 1.317 12.859 -12.477 1 72.62 262 GLY A C 1
ATOM 2086 O O . GLY A 1 262 ? 0.168 13.266 -12.656 1 72.62 262 GLY A O 1
ATOM 2087 N N . ILE A 1 263 ? 2.109 13.172 -11.422 1 82.19 263 ILE A N 1
ATOM 2088 C CA . ILE A 1 263 ? 1.604 14.18 -10.492 1 82.19 263 ILE A CA 1
ATOM 2089 C C . ILE A 1 263 ? 2.641 15.289 -10.32 1 82.19 263 ILE A C 1
ATOM 2091 O O . ILE A 1 263 ? 3.846 15.031 -10.406 1 82.19 263 ILE A O 1
ATOM 2095 N N . TYR A 1 264 ? 2.133 16.5 -10.164 1 87.25 264 TYR A N 1
ATOM 2096 C CA . TYR A 1 264 ? 2.961 17.625 -9.75 1 87.25 264 TYR A CA 1
ATOM 2097 C C . TYR A 1 264 ? 2.885 17.828 -8.242 1 87.25 264 TYR A C 1
ATOM 2099 O O . TYR A 1 264 ? 1.806 17.75 -7.652 1 87.25 264 TYR A O 1
ATOM 2107 N N . LEU A 1 265 ? 4.039 17.938 -7.684 1 89.94 265 LEU A N 1
ATOM 2108 C CA . LEU A 1 265 ? 4.16 18.234 -6.258 1 89.94 265 LEU A CA 1
ATOM 2109 C C . LEU A 1 265 ? 4.844 19.578 -6.035 1 89.94 265 LEU A C 1
ATOM 2111 O O . LEU A 1 265 ? 5.816 19.906 -6.719 1 89.94 265 LEU A O 1
ATOM 2115 N N . GLY A 1 266 ? 4.285 20.344 -5.129 1 91.5 266 GLY A N 1
ATOM 2116 C CA . GLY A 1 266 ? 4.883 21.641 -4.844 1 91.5 266 GLY A CA 1
ATOM 2117 C C . GLY A 1 266 ? 4.852 22 -3.369 1 91.5 266 GLY A C 1
ATOM 2118 O O . GLY A 1 266 ? 4.027 21.484 -2.615 1 91.5 266 GLY A O 1
ATOM 2119 N N . LEU A 1 267 ? 5.766 22.781 -3.02 1 92.94 267 LEU A N 1
ATOM 2120 C CA . LEU A 1 267 ? 5.859 23.359 -1.688 1 92.94 267 LEU A CA 1
ATOM 2121 C C . LEU A 1 267 ? 5.996 24.875 -1.77 1 92.94 267 LEU A C 1
ATOM 2123 O O . LEU A 1 267 ? 6.754 25.391 -2.598 1 92.94 267 LEU A O 1
ATOM 2127 N N . ALA A 1 268 ? 5.223 25.594 -0.957 1 93.69 268 ALA A N 1
ATOM 2128 C CA . ALA A 1 268 ? 5.238 27.047 -0.973 1 93.69 268 ALA A CA 1
ATOM 2129 C C . ALA A 1 268 ? 6.641 27.578 -0.705 1 93.69 268 ALA A C 1
ATOM 2131 O O . ALA A 1 268 ? 7.312 27.141 0.231 1 93.69 268 ALA A O 1
ATOM 2132 N N . LYS A 1 269 ? 7.078 28.594 -1.474 1 91.31 269 LYS A N 1
ATOM 2133 C CA . LYS A 1 269 ? 8.438 29.125 -1.408 1 91.31 269 LYS A CA 1
ATOM 2134 C C . LYS A 1 269 ? 8.719 29.75 -0.046 1 91.31 269 LYS A C 1
ATOM 2136 O O . LYS A 1 269 ? 9.828 29.656 0.471 1 91.31 269 LYS A O 1
ATOM 2141 N N . ASN A 1 270 ? 7.746 30.391 0.463 1 90.31 270 ASN A N 1
ATOM 2142 C CA . ASN A 1 270 ? 7.953 31.016 1.762 1 90.31 270 ASN A CA 1
ATOM 2143 C C . ASN A 1 270 ? 8.18 29.984 2.859 1 90.31 270 ASN A C 1
ATOM 2145 O O . ASN A 1 270 ? 8.883 30.25 3.836 1 90.31 270 ASN A O 1
ATOM 2149 N N . ILE A 1 271 ? 7.586 28.828 2.754 1 91.19 271 ILE A N 1
ATOM 2150 C CA . ILE A 1 271 ? 7.805 27.75 3.709 1 91.19 271 ILE A CA 1
ATOM 2151 C C . ILE A 1 271 ? 9.211 27.188 3.531 1 91.19 271 ILE A C 1
ATOM 2153 O O . ILE A 1 271 ? 9.883 26.859 4.512 1 91.19 271 ILE A O 1
ATOM 2157 N N . ILE A 1 272 ? 9.625 27.078 2.285 1 91.5 272 ILE A N 1
ATOM 2158 C CA . ILE A 1 272 ? 10.969 26.594 1.994 1 91.5 272 ILE A CA 1
ATOM 2159 C C . ILE A 1 272 ? 12 27.531 2.627 1 91.5 272 ILE A C 1
ATOM 2161 O O . ILE A 1 272 ? 12.984 27.062 3.215 1 91.5 272 ILE A O 1
ATOM 2165 N N . GLU A 1 273 ? 11.812 28.781 2.506 1 91.31 273 GLU A N 1
ATOM 2166 C CA . GLU A 1 273 ? 12.711 29.766 3.102 1 91.31 273 GLU A CA 1
ATOM 2167 C C . GLU A 1 273 ? 12.805 29.578 4.613 1 91.31 273 GLU A C 1
ATOM 2169 O O . GLU A 1 273 ? 13.891 29.703 5.188 1 91.31 273 GLU A O 1
ATOM 2174 N N . LEU A 1 274 ? 11.719 29.281 5.168 1 90.75 274 LEU A N 1
ATOM 2175 C CA . LEU A 1 274 ? 11.688 29.078 6.613 1 90.75 274 LEU A CA 1
ATOM 2176 C C . LEU A 1 274 ? 12.391 27.781 6.996 1 90.75 274 LEU A C 1
ATOM 2178 O O . LEU A 1 274 ? 12.969 27.672 8.086 1 90.75 274 LEU A O 1
ATOM 2182 N N . LEU A 1 275 ? 12.266 26.781 6.152 1 88.12 275 LEU A N 1
ATOM 2183 C CA . LEU A 1 275 ? 12.938 25.516 6.402 1 88.12 275 LEU A CA 1
ATOM 2184 C C . LEU A 1 275 ? 14.453 25.688 6.414 1 88.12 275 LEU A C 1
ATOM 2186 O O . LEU A 1 275 ? 15.156 25.047 7.18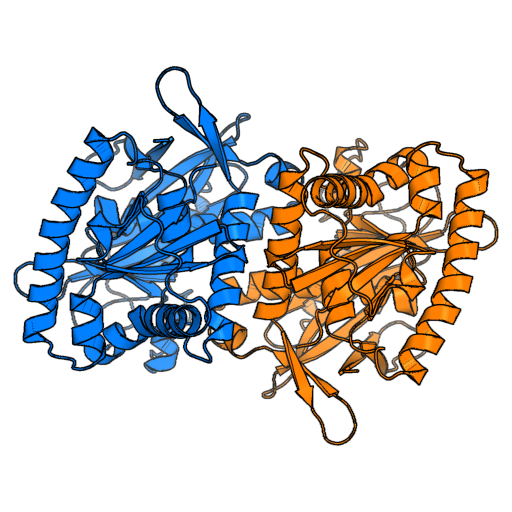8 1 88.12 275 LEU A O 1
ATOM 2190 N N . LEU A 1 276 ? 14.906 26.594 5.59 1 89.12 276 LEU A N 1
ATOM 2191 C CA . LEU A 1 276 ? 16.344 26.859 5.488 1 89.12 276 LEU A CA 1
ATOM 2192 C C . LEU A 1 276 ? 16.812 27.734 6.645 1 89.12 276 LEU A C 1
ATOM 2194 O O . LEU A 1 276 ? 17.922 27.547 7.152 1 89.12 276 LEU A O 1
ATOM 2198 N N . LYS A 1 277 ? 16.016 28.688 7.012 1 90.56 277 LYS A N 1
ATOM 2199 C CA . LYS A 1 277 ? 16.281 29.562 8.148 1 90.56 277 LYS A CA 1
ATOM 2200 C C . LYS A 1 277 ? 15.047 29.688 9.039 1 90.56 277 LYS A C 1
ATOM 2202 O O . LYS A 1 277 ? 14.273 30.641 8.898 1 90.56 277 LYS A O 1
ATOM 2207 N N . PHE A 1 278 ? 15.055 28.828 9.977 1 90.12 278 PHE A N 1
ATOM 2208 C CA . PHE A 1 278 ? 13.852 28.75 10.805 1 90.12 278 PHE A CA 1
ATOM 2209 C C . PHE A 1 278 ? 13.734 29.969 11.703 1 90.12 278 PHE A C 1
ATOM 2211 O O . PHE A 1 278 ? 14.719 30.391 12.32 1 90.12 278 PHE A O 1
ATOM 2218 N N . ASP A 1 279 ? 12.641 30.609 11.617 1 86.5 279 ASP A N 1
ATOM 2219 C CA . ASP A 1 279 ? 12.234 31.719 12.469 1 86.5 279 ASP A CA 1
ATOM 2220 C C . ASP A 1 279 ? 10.781 31.562 12.922 1 86.5 279 ASP A C 1
ATOM 2222 O O . ASP A 1 279 ? 9.859 31.719 12.117 1 86.5 279 ASP A O 1
ATOM 2226 N N . GLU A 1 280 ? 10.633 31.312 14.133 1 81.69 280 GLU A N 1
ATOM 2227 C CA . GLU A 1 280 ? 9.305 31.016 14.68 1 81.69 280 GLU A CA 1
ATOM 2228 C C . GLU A 1 280 ? 8.352 32.188 14.453 1 81.69 280 GLU A C 1
ATOM 2230 O O . GLU A 1 280 ? 7.172 32 14.172 1 81.69 280 GLU A O 1
ATOM 2235 N N . LYS A 1 281 ? 8.828 33.344 14.625 1 77 281 LYS A N 1
ATOM 2236 C CA . LYS A 1 281 ? 8 34.531 14.461 1 77 281 LYS A CA 1
ATOM 2237 C C . LYS A 1 281 ? 7.535 34.688 13.023 1 77 281 LYS A C 1
ATOM 2239 O O . LYS A 1 281 ? 6.418 35.125 12.766 1 77 281 LYS A O 1
ATOM 2244 N N . LYS A 1 282 ? 8.344 34.281 12.172 1 85.44 282 LYS A N 1
ATOM 2245 C CA . LYS A 1 282 ? 8.047 34.438 10.75 1 85.44 282 LYS A CA 1
ATOM 2246 C C . LYS A 1 282 ? 7.164 33.281 10.242 1 85.44 282 LYS A C 1
ATOM 2248 O O . LYS A 1 282 ? 6.539 33.406 9.188 1 85.44 282 LYS A O 1
ATOM 2253 N N . LEU A 1 283 ? 7.18 32.281 11 1 84.75 283 LEU A N 1
ATOM 2254 C CA . LEU A 1 283 ? 6.477 31.062 10.562 1 84.75 283 LEU A CA 1
ATOM 2255 C C . LEU A 1 283 ? 4.984 31.344 10.398 1 84.75 283 LEU A C 1
ATOM 2257 O O . LEU A 1 283 ? 4.418 31.078 9.336 1 84.75 283 LEU A O 1
ATOM 2261 N N . PHE A 1 284 ? 4.367 31.875 11.352 1 80.75 284 PHE A N 1
ATOM 2262 C CA . PHE A 1 284 ? 2.922 32.062 11.328 1 80.75 284 PHE A CA 1
ATOM 2263 C C . PHE A 1 284 ? 2.541 33.156 10.32 1 80.75 284 PHE A C 1
ATOM 2265 O O . PHE A 1 284 ? 1.484 33.062 9.695 1 80.75 284 PHE A O 1
ATOM 2272 N N . GLU A 1 285 ? 3.488 34.062 10.203 1 82.62 285 GLU A N 1
ATOM 2273 C CA . GLU A 1 285 ? 3.273 35.062 9.164 1 82.62 285 GLU A CA 1
ATOM 2274 C C . GLU A 1 285 ? 3.324 34.438 7.773 1 82.62 285 GLU A C 1
ATOM 2276 O O . GLU A 1 285 ? 2.521 34.781 6.902 1 82.62 285 GLU A O 1
ATOM 2281 N N . ALA A 1 286 ? 4.242 33.594 7.609 1 84.19 286 ALA A N 1
ATOM 2282 C CA . ALA A 1 286 ? 4.391 32.906 6.324 1 84.19 286 ALA A CA 1
ATOM 2283 C C . ALA A 1 286 ? 3.168 32.062 6.008 1 84.19 286 ALA A C 1
ATOM 2285 O O . ALA A 1 286 ? 2.693 32.031 4.867 1 84.19 286 ALA A O 1
ATOM 2286 N N . LEU A 1 287 ? 2.676 31.438 6.984 1 84.5 287 LEU A N 1
ATOM 2287 C CA . LEU A 1 287 ? 1.514 30.578 6.801 1 84.5 287 LEU A CA 1
ATOM 2288 C C . LEU A 1 287 ? 0.266 31.406 6.504 1 84.5 287 LEU A C 1
ATOM 2290 O O . LEU A 1 287 ? -0.561 31.016 5.68 1 84.5 287 LEU A O 1
ATOM 2294 N N . LYS A 1 288 ? 0.174 32.5 7.152 1 83.75 288 LYS A N 1
ATOM 2295 C CA . LYS A 1 288 ? -0.94 33.406 6.887 1 83.75 288 LYS A CA 1
ATOM 2296 C C . LYS A 1 288 ? -0.882 33.938 5.461 1 83.75 288 LYS A C 1
ATOM 2298 O O . LYS A 1 288 ? -1.905 34 4.777 1 83.75 288 LYS A O 1
ATOM 2303 N N . GLN A 1 289 ? 0.26 34.312 5.102 1 84.88 289 GLN A N 1
ATOM 2304 C CA . GLN A 1 289 ? 0.449 34.812 3.738 1 84.88 289 GLN A CA 1
ATOM 2305 C C . GLN A 1 289 ? 0.09 33.75 2.713 1 84.88 289 GLN A C 1
ATOM 2307 O O . GLN A 1 289 ? -0.529 34.031 1.689 1 84.88 289 GLN A O 1
ATOM 2312 N N . HIS A 1 290 ? 0.526 32.562 3.033 1 86.75 290 HIS A N 1
ATOM 2313 C CA . HIS A 1 290 ? 0.204 31.469 2.135 1 86.75 290 HIS A CA 1
ATOM 2314 C C . HIS A 1 290 ? -1.304 31.266 2.025 1 86.75 290 HIS A C 1
ATOM 2316 O O . HIS A 1 290 ? -1.826 31.031 0.933 1 86.75 290 HIS A O 1
ATOM 2322 N N . GLU A 1 291 ? -1.917 31.312 3.045 1 85.69 291 GLU A N 1
ATOM 2323 C CA . GLU A 1 291 ? -3.365 31.125 3.059 1 85.69 291 GLU A CA 1
ATOM 2324 C C . GLU A 1 291 ? -4.059 32.125 2.145 1 85.69 291 GLU A C 1
ATOM 2326 O O . GLU A 1 291 ? -4.957 31.781 1.383 1 85.69 291 GLU A O 1
ATOM 2331 N N . GLU A 1 292 ? -3.652 33.312 2.27 1 85.44 292 GLU A N 1
ATOM 2332 C CA . GLU A 1 292 ? -4.242 34.375 1.455 1 85.44 292 GLU A CA 1
ATOM 2333 C C . GLU A 1 292 ? -3.979 34.125 -0.03 1 85.44 292 GLU A C 1
ATOM 2335 O O . GLU A 1 292 ? -4.883 34.281 -0.855 1 85.44 292 GLU A O 1
ATOM 2340 N N . LYS A 1 293 ? -2.812 33.781 -0.281 1 85.06 293 LYS A N 1
ATOM 2341 C CA . LYS A 1 293 ? -2.443 33.531 -1.67 1 85.06 293 LYS A CA 1
ATOM 2342 C C . LYS A 1 293 ? -3.162 32.312 -2.209 1 85.06 293 LYS A C 1
ATOM 2344 O O . LYS A 1 293 ? -3.578 32.281 -3.369 1 85.06 293 LYS A O 1
ATOM 2349 N N . ALA A 1 294 ? -3.215 31.297 -1.322 1 85.5 294 ALA A N 1
ATOM 2350 C CA . ALA A 1 294 ? -3.877 30.062 -1.707 1 85.5 294 ALA A CA 1
ATOM 2351 C C . ALA A 1 294 ? -5.34 30.297 -2.059 1 85.5 294 ALA A C 1
ATOM 2353 O O . ALA A 1 294 ? -5.875 29.688 -2.984 1 85.5 294 ALA A O 1
ATOM 2354 N N . LEU A 1 295 ? -5.957 31.172 -1.365 1 84.75 295 LEU A N 1
ATOM 2355 C CA . LEU A 1 295 ? -7.348 31.516 -1.644 1 84.75 295 LEU A CA 1
ATOM 2356 C C . LEU A 1 295 ? -7.488 32.125 -3.029 1 84.75 295 LEU A C 1
ATOM 2358 O O . LEU A 1 295 ? -8.445 31.844 -3.752 1 84.75 295 LEU A O 1
ATOM 2362 N N . GLY A 1 296 ? -6.59 32.969 -3.336 1 82.88 296 GLY A N 1
ATOM 2363 C CA . GLY A 1 296 ? -6.582 33.562 -4.66 1 82.88 296 GLY A CA 1
ATOM 2364 C C . GLY A 1 296 ? -6.375 32.562 -5.77 1 82.88 296 GLY A C 1
ATOM 2365 O O . GLY A 1 296 ? -7.031 32.625 -6.812 1 82.88 296 GLY A O 1
ATOM 2366 N N . ILE A 1 297 ? -5.555 31.672 -5.539 1 84.81 297 ILE A N 1
ATOM 2367 C CA . ILE A 1 297 ? -5.258 30.625 -6.516 1 84.81 297 ILE A CA 1
ATOM 2368 C C . ILE A 1 297 ? -6.48 29.734 -6.707 1 84.81 297 ILE A C 1
ATOM 2370 O O . ILE A 1 297 ? -6.832 29.391 -7.836 1 84.81 297 ILE A O 1
ATOM 2374 N N . LYS A 1 298 ? -7.012 29.375 -5.613 1 83.5 298 LYS A N 1
ATOM 2375 C CA . LYS A 1 298 ? -8.195 28.516 -5.676 1 83.5 298 LYS A CA 1
ATOM 2376 C C . LYS A 1 298 ? -9.305 29.188 -6.492 1 83.5 298 LYS A C 1
ATOM 2378 O O . LYS A 1 298 ? -9.969 28.516 -7.297 1 83.5 298 LYS A O 1
ATOM 2383 N N . LYS A 1 299 ? -9.477 30.406 -6.289 1 84.88 299 LYS A N 1
ATOM 2384 C CA . LYS A 1 299 ? -10.461 31.156 -7.062 1 84.88 299 LYS A CA 1
ATOM 2385 C C . LYS A 1 299 ? -10.133 31.141 -8.547 1 84.88 299 LYS A C 1
ATOM 2387 O O . LYS A 1 299 ? -11.016 30.938 -9.383 1 84.88 299 LYS A O 1
ATOM 2392 N N . TYR A 1 300 ? -8.945 31.375 -8.797 1 82.62 300 TYR A N 1
ATOM 2393 C CA . TYR A 1 300 ? -8.484 31.344 -10.18 1 82.62 300 TYR A CA 1
ATOM 2394 C C . TYR A 1 300 ? -8.727 29.984 -10.812 1 82.62 300 TYR A C 1
ATOM 2396 O O . TYR A 1 300 ? -9.164 29.891 -11.961 1 82.62 300 TYR A O 1
ATOM 2404 N N . LEU A 1 301 ? -8.453 28.938 -10.086 1 81.94 301 LEU A N 1
ATOM 2405 C CA . LEU A 1 301 ? -8.617 27.578 -10.586 1 81.94 301 LEU A CA 1
ATOM 2406 C C . LEU A 1 301 ? -10.086 27.266 -10.859 1 81.94 301 LEU A C 1
ATOM 2408 O O . LEU A 1 301 ? -10.414 26.641 -11.867 1 81.94 301 LEU A O 1
ATOM 2412 N N . ILE A 1 302 ? -10.875 27.688 -10.008 1 80.81 302 ILE A N 1
ATOM 2413 C CA . ILE A 1 302 ? -12.312 27.484 -10.172 1 80.81 302 ILE A CA 1
ATOM 2414 C C . ILE A 1 302 ? -12.797 28.203 -11.43 1 80.81 302 ILE A C 1
ATOM 2416 O O . ILE A 1 302 ? -13.516 27.625 -12.242 1 80.81 302 ILE A O 1
ATOM 2420 N N . GLU A 1 303 ? -12.398 29.391 -11.602 1 82.38 303 GLU A N 1
ATOM 2421 C CA . GLU A 1 303 ? -12.805 30.219 -12.734 1 82.38 303 GLU A CA 1
ATOM 2422 C C . GLU A 1 303 ? -12.32 29.609 -14.055 1 82.38 303 GLU A C 1
ATOM 2424 O O . GLU A 1 303 ? -12.953 29.797 -15.094 1 82.38 303 GLU A O 1
ATOM 2429 N N . ASN A 1 304 ? -11.289 28.844 -14.008 1 80.75 304 ASN A N 1
ATOM 2430 C CA . ASN A 1 304 ? -10.727 28.266 -15.227 1 80.75 304 ASN A CA 1
ATOM 2431 C C . ASN A 1 304 ? -11.023 26.781 -15.328 1 80.75 304 ASN A C 1
ATOM 2433 O O . ASN A 1 304 ? -10.461 26.078 -16.188 1 80.75 304 ASN A O 1
ATOM 2437 N N . GLY A 1 305 ? -11.773 26.266 -14.438 1 76.62 305 GLY A N 1
ATOM 2438 C CA . GLY A 1 305 ? -12.195 24.875 -14.477 1 76.62 305 GLY A CA 1
ATOM 2439 C C . GLY A 1 305 ? -11.078 23.906 -14.156 1 76.62 305 GLY A C 1
ATOM 2440 O O . GLY A 1 305 ? -11.039 22.797 -14.695 1 76.62 305 GLY A O 1
ATOM 2441 N N . LYS A 1 306 ? -10.109 24.328 -13.422 1 76.94 306 LYS A N 1
ATOM 2442 C CA . LYS A 1 306 ? -8.961 23.484 -13.109 1 76.94 306 LYS A CA 1
ATOM 2443 C C . LYS A 1 306 ? -8.969 23.062 -11.641 1 76.94 306 LYS A C 1
ATOM 2445 O O . LYS A 1 306 ? -7.992 22.5 -11.148 1 76.94 306 LYS A O 1
ATOM 2450 N N . ASP A 1 307 ? -10.047 23.375 -10.984 1 79.25 307 ASP A N 1
ATOM 2451 C CA . ASP A 1 307 ? -10.141 23.156 -9.539 1 79.25 307 ASP A CA 1
ATOM 2452 C C . ASP A 1 307 ? -10.156 21.672 -9.211 1 79.25 307 ASP A C 1
ATOM 2454 O O . ASP A 1 307 ? -9.789 21.281 -8.102 1 79.25 307 ASP A O 1
ATOM 2458 N N . ARG A 1 308 ? -10.375 20.906 -10.211 1 82.31 308 ARG A N 1
ATOM 2459 C CA . ARG A 1 308 ? -10.445 19.469 -9.961 1 82.31 308 ARG A CA 1
ATOM 2460 C C . ARG A 1 308 ? -9.062 18.828 -10.07 1 82.31 308 ARG A C 1
ATOM 2462 O O . ARG A 1 308 ? -8.844 17.719 -9.57 1 82.31 308 ARG A O 1
ATOM 2469 N N . LEU A 1 309 ? -8.203 19.547 -10.602 1 86 309 LEU A N 1
ATOM 2470 C CA . LEU A 1 309 ? -6.906 18.953 -10.906 1 86 309 LEU A CA 1
ATOM 2471 C C . LEU A 1 309 ? -5.863 19.391 -9.883 1 86 309 LEU A C 1
ATOM 2473 O O . LEU A 1 309 ? -4.785 18.797 -9.797 1 86 309 LEU A O 1
ATOM 2477 N N . VAL A 1 310 ? -6.246 20.422 -9.148 1 89.12 310 VAL A N 1
ATOM 2478 C CA . VAL A 1 310 ? -5.242 21 -8.258 1 89.12 310 VAL A CA 1
ATOM 2479 C C . VAL A 1 310 ? -5.762 20.984 -6.82 1 89.12 310 VAL A C 1
ATOM 2481 O O . VAL A 1 310 ? -6.934 21.281 -6.574 1 89.12 310 VAL A O 1
ATOM 2484 N N . SER A 1 311 ? -4.934 20.562 -5.914 1 93.5 311 SER A N 1
ATOM 2485 C CA . SER A 1 311 ? -5.23 20.594 -4.488 1 93.5 311 SER A CA 1
ATOM 2486 C C . SER A 1 311 ? -4.168 21.375 -3.721 1 93.5 311 SER A C 1
ATOM 2488 O O . SER A 1 311 ? -2.975 21.078 -3.83 1 93.5 311 SER A O 1
ATOM 2490 N N . ILE A 1 312 ? -4.629 22.375 -2.977 1 93.06 312 ILE A N 1
ATOM 2491 C CA . ILE A 1 312 ? -3.742 23.188 -2.146 1 93.06 312 ILE A CA 1
ATOM 2492 C C . ILE A 1 312 ? -4.098 22.984 -0.674 1 93.06 312 ILE A C 1
ATOM 2494 O O . ILE A 1 312 ? -5.23 23.266 -0.263 1 93.06 312 ILE A O 1
ATOM 2498 N N . GLY A 1 313 ? -3.127 22.531 0.092 1 93.38 313 GLY A N 1
ATOM 2499 C CA . GLY A 1 313 ? -3.354 22.312 1.514 1 93.38 313 GLY A CA 1
ATOM 2500 C C . GLY A 1 313 ? -3.094 23.562 2.348 1 93.38 313 GLY A C 1
ATOM 2501 O O . GLY A 1 313 ? -2.416 24.484 1.897 1 93.38 313 GLY A O 1
ATOM 2502 N N . ASN A 1 314 ? -3.607 23.531 3.611 1 91.88 314 ASN A N 1
ATOM 2503 C CA . ASN A 1 314 ? -3.312 24.594 4.559 1 91.88 314 ASN A CA 1
ATOM 2504 C C . ASN A 1 314 ? -1.825 24.656 4.898 1 91.88 314 ASN A C 1
ATOM 2506 O O . ASN A 1 314 ? -1.323 25.688 5.348 1 91.88 314 ASN A O 1
ATOM 2510 N N . ASP A 1 315 ? -1.159 23.609 4.684 1 92.31 315 ASP A N 1
ATOM 2511 C CA . ASP A 1 315 ? 0.238 23.469 5.082 1 92.31 315 ASP A CA 1
ATOM 2512 C C . ASP A 1 315 ? 1.176 23.969 3.984 1 92.31 315 ASP A C 1
ATOM 2514 O O . ASP A 1 315 ? 2.398 23.906 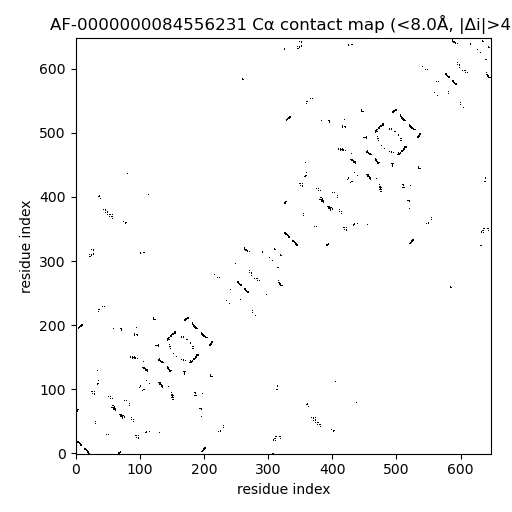4.129 1 92.31 315 ASP A O 1
ATOM 2518 N N . GLY A 1 316 ? 0.67 24.375 2.904 1 92.94 316 GLY A N 1
ATOM 2519 C CA . GLY A 1 316 ? 1.522 24.922 1.86 1 92.94 316 GLY A CA 1
ATOM 2520 C C . GLY A 1 316 ? 1.975 23.875 0.856 1 92.94 316 GLY A C 1
ATOM 2521 O O . GLY A 1 316 ? 2.766 24.188 -0.042 1 92.94 316 GLY A O 1
ATOM 2522 N N . ILE A 1 317 ? 1.454 22.703 0.964 1 93.19 317 ILE A N 1
ATOM 2523 C CA . ILE A 1 317 ? 1.772 21.656 0.014 1 93.19 317 ILE A CA 1
ATOM 2524 C C . ILE A 1 317 ? 0.668 21.547 -1.036 1 93.19 317 ILE A C 1
ATOM 2526 O O . ILE A 1 317 ? -0.518 21.641 -0.709 1 93.19 317 ILE A O 1
ATOM 2530 N N . PHE A 1 318 ? 1.108 21.531 -2.24 1 92.12 318 PHE A N 1
ATOM 2531 C CA . PHE A 1 318 ? 0.1 21.422 -3.287 1 92.12 318 PHE A CA 1
ATOM 2532 C C . PHE A 1 318 ? 0.368 20.203 -4.172 1 92.12 318 PHE A C 1
ATOM 2534 O O . PHE A 1 318 ? 1.513 19.766 -4.301 1 92.12 318 PHE A O 1
ATOM 2541 N N . VAL A 1 319 ? -0.71 19.547 -4.684 1 92.25 319 VAL A N 1
ATOM 2542 C CA . VAL A 1 319 ? -0.668 18.422 -5.629 1 92.25 319 VAL A CA 1
ATOM 2543 C C . VAL A 1 319 ? -1.538 18.75 -6.844 1 92.25 319 VAL A C 1
ATOM 2545 O O . VAL A 1 319 ? -2.627 19.312 -6.703 1 92.25 319 VAL A O 1
ATOM 2548 N N . ALA A 1 320 ? -0.984 18.516 -7.984 1 90.5 320 ALA A N 1
ATOM 2549 C CA . ALA A 1 320 ? -1.768 18.641 -9.211 1 90.5 320 ALA A CA 1
ATOM 2550 C C . ALA A 1 320 ? -1.646 17.375 -10.062 1 90.5 320 ALA A C 1
ATOM 2552 O O . ALA A 1 320 ? -0.568 16.781 -10.164 1 90.5 320 ALA A O 1
ATOM 2553 N N . MET A 1 321 ? -2.725 16.969 -10.555 1 85.31 321 MET A N 1
ATOM 2554 C CA . MET A 1 321 ? -2.732 15.844 -11.477 1 85.31 321 MET A CA 1
ATOM 2555 C C . MET A 1 321 ? -2.51 16.312 -12.906 1 85.31 321 MET A C 1
ATOM 2557 O O . MET A 1 321 ? -2.928 17.406 -13.281 1 85.31 321 MET A O 1
ATOM 2561 N N . LYS A 1 322 ? -1.71 15.445 -13.672 1 76 322 LYS A N 1
ATOM 2562 C CA . LYS A 1 322 ? -1.488 15.773 -15.078 1 76 322 LYS A CA 1
ATOM 2563 C C . LYS A 1 322 ? -2.779 15.648 -15.883 1 76 322 LYS A C 1
ATOM 2565 O O . LYS A 1 322 ? -3.555 14.711 -15.68 1 76 322 LYS A O 1
ATOM 2570 N N . ASP A 1 323 ? -3.193 16.719 -16.531 1 60.41 323 ASP A N 1
ATOM 2571 C CA . ASP A 1 323 ? -4.359 16.734 -17.406 1 60.41 323 ASP A CA 1
ATOM 2572 C C . ASP A 1 323 ? -4.203 15.711 -18.531 1 60.41 323 ASP A C 1
ATOM 2574 O O . ASP A 1 323 ? -3.111 15.531 -19.078 1 60.41 323 ASP A O 1
ATOM 2578 N N . GLU A 1 324 ? -4.938 14.492 -18.5 1 49.84 324 GLU A N 1
ATOM 2579 C CA . GLU A 1 324 ? -4.91 13.688 -19.719 1 49.84 324 GLU A CA 1
ATOM 2580 C C . GLU A 1 324 ? -5.129 14.555 -20.953 1 49.84 324 GLU A C 1
ATOM 2582 O O . GLU A 1 324 ? -5.789 15.594 -20.875 1 49.84 324 GLU A O 1
ATOM 2587 N N . MET B 1 1 ? 23.109 -11.695 -4.785 1 62.41 1 MET B N 1
ATOM 2588 C CA . MET B 1 1 ? 21.781 -12.188 -4.418 1 62.41 1 MET B CA 1
ATOM 2589 C C . MET B 1 1 ? 21.641 -12.281 -2.904 1 62.41 1 MET B C 1
ATOM 2591 O O . MET B 1 1 ? 22.594 -12.625 -2.203 1 62.41 1 MET B O 1
ATOM 2595 N N . GLY B 1 2 ? 20.578 -11.734 -2.443 1 72.44 2 GLY B N 1
ATOM 2596 C CA . GLY B 1 2 ? 20.359 -11.828 -1.007 1 72.44 2 GLY B CA 1
ATOM 2597 C C . GLY B 1 2 ? 19.812 -13.172 -0.571 1 72.44 2 GLY B C 1
ATOM 2598 O O . GLY B 1 2 ? 19.406 -13.984 -1.406 1 72.44 2 GLY B O 1
ATOM 2599 N N . THR B 1 3 ? 20.109 -13.539 0.67 1 77.88 3 THR B N 1
ATOM 2600 C CA . THR B 1 3 ? 19.609 -14.789 1.237 1 77.88 3 THR B CA 1
ATOM 2601 C C . THR B 1 3 ? 18.531 -14.516 2.281 1 77.88 3 THR B C 1
ATOM 2603 O O . THR B 1 3 ? 18.656 -13.602 3.092 1 77.88 3 THR B O 1
ATOM 2606 N N . ILE B 1 4 ? 17.406 -15.234 2.123 1 82.19 4 ILE B N 1
ATOM 2607 C CA . ILE B 1 4 ? 16.391 -15.273 3.162 1 82.19 4 ILE B CA 1
ATOM 2608 C C . ILE B 1 4 ? 16.391 -16.641 3.846 1 82.19 4 ILE B C 1
ATOM 2610 O O . ILE B 1 4 ? 16.234 -17.672 3.188 1 82.19 4 ILE B O 1
ATOM 2614 N N . LEU B 1 5 ? 16.625 -16.656 5.125 1 79.38 5 LEU B N 1
ATOM 2615 C CA . LEU B 1 5 ? 16.562 -17.906 5.879 1 79.38 5 LEU B CA 1
ATOM 2616 C C . LEU B 1 5 ? 15.109 -18.281 6.16 1 79.38 5 LEU B C 1
ATOM 2618 O O . LEU B 1 5 ? 14.32 -17.438 6.613 1 79.38 5 LEU B O 1
ATOM 2622 N N . VAL B 1 6 ? 14.805 -19.547 5.801 1 83.44 6 VAL B N 1
ATOM 2623 C CA . VAL B 1 6 ? 13.453 -20.047 6.02 1 83.44 6 VAL B CA 1
ATOM 2624 C C . VAL B 1 6 ? 13.492 -21.219 7.008 1 83.44 6 VAL B C 1
ATOM 2626 O O . VAL B 1 6 ? 13.945 -22.312 6.672 1 83.44 6 VAL B O 1
ATOM 2629 N N . ASP B 1 7 ? 12.984 -20.906 8.203 1 81.06 7 ASP B N 1
ATOM 2630 C CA . ASP B 1 7 ? 12.914 -21.969 9.211 1 81.06 7 ASP B CA 1
ATOM 2631 C C . ASP B 1 7 ? 11.703 -22.875 8.977 1 81.06 7 ASP B C 1
ATOM 2633 O O . ASP B 1 7 ? 10.594 -22.375 8.773 1 81.06 7 ASP B O 1
ATOM 2637 N N . ARG B 1 8 ? 12.016 -24.188 8.914 1 80.75 8 ARG B N 1
ATOM 2638 C CA . ARG B 1 8 ? 10.945 -25.141 8.656 1 80.75 8 ARG B CA 1
ATOM 2639 C C . ARG B 1 8 ? 10.602 -25.938 9.922 1 80.75 8 ARG B C 1
ATOM 2641 O O . ARG B 1 8 ? 11.492 -26.297 10.688 1 80.75 8 ARG B O 1
ATOM 2648 N N . GLU B 1 9 ? 9.344 -26.016 10.125 1 74.81 9 GLU B N 1
ATOM 2649 C CA . GLU B 1 9 ? 8.859 -26.844 11.227 1 74.81 9 GLU B CA 1
ATOM 2650 C C . GLU B 1 9 ? 7.793 -27.828 10.742 1 74.81 9 GLU B C 1
ATOM 2652 O O . GLU B 1 9 ? 6.934 -27.484 9.938 1 74.81 9 GLU B O 1
ATOM 2657 N N . GLY B 1 10 ? 7.84 -29.047 11.164 1 65.44 10 GLY B N 1
ATOM 2658 C CA . GLY B 1 10 ? 6.859 -30.062 10.812 1 65.44 10 GLY B CA 1
ATOM 2659 C C . GLY B 1 10 ? 7.289 -30.922 9.648 1 65.44 10 GLY B C 1
ATOM 2660 O O . GLY B 1 10 ? 6.574 -31.844 9.258 1 65.44 10 GLY B O 1
ATOM 2661 N N . TYR B 1 11 ? 8.375 -30.438 9.078 1 67.25 11 TYR B N 1
ATOM 2662 C CA . TYR B 1 11 ? 8.922 -31.25 7.992 1 67.25 11 TYR B CA 1
ATOM 2663 C C . TYR B 1 11 ? 9.969 -32.219 8.516 1 67.25 11 TYR B C 1
ATOM 2665 O O . TYR B 1 11 ? 10.383 -32.156 9.672 1 67.25 11 TYR B O 1
ATOM 2673 N N . LEU B 1 12 ? 10.172 -33.219 7.871 1 55.25 12 LEU B N 1
ATOM 2674 C CA . LEU B 1 12 ? 11.047 -34.281 8.328 1 55.25 12 LEU B CA 1
ATOM 2675 C C . LEU B 1 12 ? 12.352 -33.719 8.883 1 55.25 12 LEU B C 1
ATOM 2677 O O . LEU B 1 12 ? 12.906 -34.281 9.844 1 55.25 12 LEU B O 1
ATOM 2681 N N . ASP B 1 13 ? 12.812 -32.688 8.281 1 58.28 13 ASP B N 1
ATOM 2682 C CA . ASP B 1 13 ? 14.062 -32.094 8.758 1 58.28 13 ASP B CA 1
ATOM 2683 C C . ASP B 1 13 ? 13.836 -30.641 9.188 1 58.28 13 ASP B C 1
ATOM 2685 O O . ASP B 1 13 ? 13.344 -29.812 8.414 1 58.28 13 ASP B O 1
ATOM 2689 N N . ASN B 1 14 ? 13.531 -30.438 10.57 1 65 14 ASN B N 1
ATOM 2690 C CA . ASN B 1 14 ? 13.453 -29.078 11.109 1 65 14 ASN B CA 1
ATOM 2691 C C . ASN B 1 14 ? 14.703 -28.266 10.766 1 65 14 ASN B C 1
ATOM 2693 O O . ASN B 1 14 ? 15.531 -28 11.641 1 65 14 ASN B O 1
ATOM 2697 N N . SER B 1 15 ? 14.93 -28.094 9.359 1 78.69 15 SER B N 1
ATOM 2698 C CA . SER B 1 15 ? 16.156 -27.438 8.922 1 78.69 15 SER B CA 1
ATOM 2699 C C . SER B 1 15 ? 15.859 -26.016 8.43 1 78.69 15 SER B C 1
ATOM 2701 O O . SER B 1 15 ? 14.703 -25.656 8.219 1 78.69 15 SER B O 1
ATOM 2703 N N . THR B 1 16 ? 16.844 -25.266 8.555 1 83.06 16 THR B N 1
ATOM 2704 C CA . THR B 1 16 ? 16.812 -23.922 7.988 1 83.06 16 THR B CA 1
ATOM 2705 C C . THR B 1 16 ? 17.234 -23.938 6.523 1 83.06 16 THR B C 1
ATOM 2707 O O . THR B 1 16 ? 18.281 -24.5 6.184 1 83.06 16 THR B O 1
ATOM 2710 N N . LEU B 1 17 ? 16.328 -23.484 5.715 1 85.56 17 LEU B N 1
ATOM 2711 C CA . LEU B 1 17 ? 16.641 -23.375 4.293 1 85.56 17 LEU B CA 1
ATOM 2712 C C . LEU B 1 17 ? 17.188 -22 3.967 1 85.56 17 LEU B C 1
ATOM 2714 O O . LEU B 1 17 ? 16.781 -21 4.57 1 85.56 17 LEU B O 1
ATOM 2718 N N . GLU B 1 18 ? 18.141 -22.047 3.078 1 86.69 18 GLU B N 1
ATOM 2719 C CA . GLU B 1 18 ? 18.625 -20.797 2.523 1 86.69 18 GLU B CA 1
ATOM 2720 C C . GLU B 1 18 ? 18.031 -20.531 1.146 1 86.69 18 GLU B C 1
ATOM 2722 O O . GLU B 1 18 ? 18.312 -21.25 0.187 1 86.69 18 GLU B O 1
ATOM 2727 N N . MET B 1 19 ? 17.234 -19.547 1.13 1 89.88 19 MET B N 1
ATOM 2728 C CA . MET B 1 19 ? 16.609 -19.188 -0.144 1 89.88 19 MET B CA 1
ATOM 2729 C C . MET B 1 19 ? 17.328 -18 -0.777 1 89.88 19 MET B C 1
ATOM 2731 O O . MET B 1 19 ? 17.234 -16.875 -0.279 1 89.88 19 MET B O 1
ATOM 2735 N N . ASP B 1 20 ? 18.031 -18.328 -1.879 1 88.12 20 ASP B N 1
ATOM 2736 C CA . ASP B 1 20 ? 18.625 -17.234 -2.648 1 88.12 20 ASP B CA 1
ATOM 2737 C C . ASP B 1 20 ? 17.531 -16.391 -3.307 1 88.12 20 ASP B C 1
ATOM 2739 O O . ASP B 1 20 ? 16.641 -16.922 -3.971 1 88.12 20 ASP B O 1
ATOM 2743 N N . CYS B 1 21 ? 17.656 -15.125 -3.033 1 90.12 21 CYS B N 1
ATOM 2744 C CA . CYS B 1 21 ? 16.594 -14.242 -3.488 1 90.12 21 CYS B CA 1
ATOM 2745 C C . CYS B 1 21 ? 17.141 -12.859 -3.838 1 90.12 21 CYS B C 1
ATOM 2747 O O . CYS B 1 21 ? 18.016 -12.336 -3.137 1 90.12 21 CYS B O 1
ATOM 2749 N N . SER B 1 22 ? 16.766 -12.383 -4.969 1 91.19 22 SER B N 1
ATOM 2750 C CA . SER B 1 22 ? 17.062 -11 -5.332 1 91.19 22 SER B CA 1
ATOM 2751 C C . SER B 1 22 ? 15.867 -10.086 -5.094 1 91.19 22 SER B C 1
ATOM 2753 O O . SER B 1 22 ? 14.758 -10.562 -4.84 1 91.19 22 SER B O 1
ATOM 2755 N N . MET B 1 23 ? 16.109 -8.781 -5.094 1 92.25 23 MET B N 1
ATOM 2756 C CA . MET B 1 23 ? 15 -7.836 -5.008 1 92.25 23 MET B CA 1
ATOM 2757 C C . MET B 1 23 ? 14.008 -8.055 -6.145 1 92.25 23 MET B C 1
ATOM 2759 O O . MET B 1 23 ? 12.797 -7.938 -5.945 1 92.25 23 MET B O 1
ATOM 2763 N N . ALA B 1 24 ? 14.531 -8.398 -7.336 1 93.19 24 ALA B N 1
ATOM 2764 C CA . ALA B 1 24 ? 13.664 -8.703 -8.477 1 93.19 24 ALA B CA 1
ATOM 2765 C C . ALA B 1 24 ? 12.742 -9.875 -8.164 1 93.19 24 ALA B C 1
ATOM 2767 O O . ALA B 1 24 ? 11.586 -9.891 -8.586 1 93.19 24 ALA B O 1
ATOM 2768 N N . ASP B 1 25 ? 13.266 -10.812 -7.418 1 95.12 25 ASP B N 1
ATOM 2769 C CA . ASP B 1 25 ? 12.445 -11.961 -7.02 1 95.12 25 ASP B CA 1
ATOM 2770 C C . ASP B 1 25 ? 11.297 -11.531 -6.113 1 95.12 25 ASP B C 1
ATOM 2772 O O . ASP B 1 25 ? 10.156 -11.961 -6.301 1 95.12 25 ASP B O 1
ATOM 2776 N N . ILE B 1 26 ? 11.617 -10.703 -5.16 1 96.12 26 ILE B N 1
ATOM 2777 C CA . ILE B 1 26 ? 10.602 -10.273 -4.203 1 96.12 26 ILE B CA 1
ATOM 2778 C C . ILE B 1 26 ? 9.539 -9.438 -4.918 1 96.12 26 ILE B C 1
ATOM 2780 O O . ILE B 1 26 ? 8.344 -9.609 -4.68 1 96.12 26 ILE B O 1
ATOM 2784 N N . ILE B 1 27 ? 9.961 -8.625 -5.766 1 94.81 27 ILE B N 1
ATOM 2785 C CA . ILE B 1 27 ? 9.039 -7.785 -6.523 1 94.81 27 ILE B CA 1
ATOM 2786 C C . ILE B 1 27 ? 8.148 -8.656 -7.41 1 94.81 27 ILE B C 1
ATOM 2788 O O . ILE B 1 27 ? 6.934 -8.469 -7.457 1 94.81 27 ILE B O 1
ATOM 2792 N N . ARG B 1 28 ? 8.75 -9.602 -8.102 1 95.31 28 ARG B N 1
ATOM 2793 C CA . ARG B 1 28 ? 7.957 -10.508 -8.922 1 95.31 28 ARG B CA 1
ATOM 2794 C C . ARG B 1 28 ? 6.938 -11.258 -8.07 1 95.31 28 ARG B C 1
ATOM 2796 O O . ARG B 1 28 ? 5.781 -11.414 -8.469 1 95.31 28 ARG B O 1
ATOM 2803 N N . GLY B 1 29 ? 7.387 -11.734 -6.93 1 96.12 29 GLY B N 1
ATOM 2804 C CA . GLY B 1 29 ? 6.461 -12.383 -6.012 1 96.12 29 GLY B CA 1
ATOM 2805 C C . GLY B 1 29 ? 5.289 -11.5 -5.625 1 96.12 29 GLY B C 1
ATOM 2806 O O . GLY B 1 29 ? 4.148 -11.969 -5.574 1 96.12 29 GLY B O 1
ATOM 2807 N N . ALA B 1 30 ? 5.582 -10.281 -5.445 1 95.25 30 ALA B N 1
ATOM 2808 C CA . ALA B 1 30 ? 4.566 -9.328 -5.004 1 95.25 30 ALA B CA 1
ATOM 2809 C C . ALA B 1 30 ? 3.539 -9.078 -6.105 1 95.25 30 ALA B C 1
ATOM 2811 O O . ALA B 1 30 ? 2.35 -8.906 -5.824 1 95.25 30 ALA B O 1
ATOM 2812 N N . ILE B 1 31 ? 3.924 -9.047 -7.352 1 92 31 ILE B N 1
ATOM 2813 C CA . ILE B 1 31 ? 3 -8.648 -8.406 1 92 31 ILE B CA 1
ATOM 2814 C C . ILE B 1 31 ? 2.25 -9.875 -8.922 1 92 31 ILE B C 1
ATOM 2816 O O . ILE B 1 31 ? 1.199 -9.75 -9.555 1 92 31 ILE B O 1
ATOM 2820 N N . THR B 1 32 ? 2.773 -11.062 -8.617 1 93.44 32 THR B N 1
ATOM 2821 C CA . THR B 1 32 ? 2.148 -12.258 -9.188 1 93.44 32 THR B CA 1
ATOM 2822 C C . THR B 1 32 ? 1.332 -12.992 -8.133 1 93.44 32 THR B C 1
ATOM 2824 O O . THR B 1 32 ? 0.525 -13.867 -8.461 1 93.44 32 THR B O 1
ATOM 2827 N N . VAL B 1 33 ? 1.553 -12.695 -6.891 1 92.62 33 VAL B N 1
ATOM 2828 C CA . VAL B 1 33 ? 0.906 -13.43 -5.812 1 92.62 33 VAL B CA 1
ATOM 2829 C C . VAL B 1 33 ? -0.606 -13.234 -5.883 1 92.62 33 VAL B C 1
ATOM 2831 O O . VAL B 1 33 ? -1.083 -12.117 -6.105 1 92.62 33 VAL B O 1
ATOM 2834 N N . GLY B 1 34 ? -1.248 -14.25 -5.719 1 79 34 GLY B N 1
ATOM 2835 C CA . GLY B 1 34 ? -2.691 -14.195 -5.551 1 79 34 GLY B CA 1
ATOM 2836 C C . GLY B 1 34 ? -3.438 -13.945 -6.848 1 79 34 GLY B C 1
ATOM 2837 O O . GLY B 1 34 ? -4.562 -13.445 -6.836 1 79 34 GLY B O 1
ATOM 2838 N N . LYS B 1 35 ? -3.014 -14.031 -8.031 1 59.47 35 LYS B N 1
ATOM 2839 C CA . LYS B 1 35 ? -3.326 -13.617 -9.398 1 59.47 35 LYS B CA 1
ATOM 2840 C C . LYS B 1 35 ? -4.836 -13.547 -9.625 1 59.47 35 LYS B C 1
ATOM 2842 O O . LYS B 1 35 ? -5.359 -14.148 -10.562 1 59.47 35 LYS B O 1
ATOM 2847 N N . SER B 1 36 ? -5.91 -13.164 -9.609 1 57.5 36 SER B N 1
ATOM 2848 C CA . SER B 1 36 ? -7.117 -12.438 -9.992 1 57.5 36 SER B CA 1
ATOM 2849 C C . SER B 1 36 ? -6.988 -10.945 -9.688 1 57.5 36 SER B C 1
ATOM 2851 O O . SER B 1 36 ? -6.293 -10.562 -8.75 1 57.5 36 SER B O 1
ATOM 2853 N N . CYS B 1 37 ? -7.16 -9.57 -10 1 52.94 37 CYS B N 1
ATOM 2854 C CA . CYS B 1 37 ? -8.016 -8.414 -10.242 1 52.94 37 CYS B CA 1
ATOM 2855 C C . CYS B 1 37 ? -8.039 -8.062 -11.727 1 52.94 37 CYS B C 1
ATOM 2857 O O . CYS B 1 37 ? -6.988 -7.922 -12.352 1 52.94 37 CYS B O 1
ATOM 2859 N N . GLN B 1 38 ? -9.078 -8.352 -12.773 1 52.69 38 GLN B N 1
ATOM 2860 C CA . GLN B 1 38 ? -9.453 -8.344 -14.18 1 52.69 38 GLN B CA 1
ATOM 2861 C C . GLN B 1 38 ? -9.82 -6.941 -14.648 1 52.69 38 GLN B C 1
ATOM 2863 O O . GLN B 1 38 ? -9.562 -6.578 -15.805 1 52.69 38 GLN B O 1
ATOM 2868 N N . ASP B 1 39 ? -10.383 -5.93 -14.367 1 52.09 39 ASP B N 1
ATOM 2869 C CA . ASP B 1 39 ? -10.984 -5.059 -15.375 1 52.09 39 ASP B CA 1
ATOM 2870 C C . ASP B 1 39 ? -9.914 -4.336 -16.188 1 52.09 39 ASP B C 1
ATOM 2872 O O . ASP B 1 39 ? -8.734 -4.688 -16.109 1 52.09 39 ASP B O 1
ATOM 2876 N N . ALA B 1 40 ? -10.008 -3.121 -16.391 1 49.5 40 ALA B N 1
ATOM 2877 C CA . ALA B 1 40 ? -9.469 -2.225 -17.406 1 49.5 40 ALA B CA 1
ATOM 2878 C C . ALA B 1 40 ? -7.957 -2.059 -17.25 1 49.5 40 ALA B C 1
ATOM 2880 O O . ALA B 1 40 ? -7.426 -2.23 -16.141 1 49.5 40 ALA B O 1
ATOM 2881 N N . GLN B 1 41 ? -7.082 -2.006 -18.344 1 53.75 41 GLN B N 1
ATOM 2882 C CA . GLN B 1 41 ? -5.656 -1.863 -18.609 1 53.75 41 GLN B CA 1
ATOM 2883 C C . GLN B 1 41 ? -4.996 -0.938 -17.594 1 53.75 41 GLN B C 1
ATOM 2885 O O . GLN B 1 41 ? -3.973 -1.289 -17 1 53.75 41 GLN B O 1
ATOM 2890 N N . ASN B 1 42 ? -5.484 0.142 -17.297 1 58.34 42 ASN B N 1
ATOM 2891 C CA . ASN B 1 42 ? -4.91 1.145 -16.406 1 58.34 42 ASN B CA 1
ATOM 2892 C C . ASN B 1 42 ? -4.906 0.669 -14.953 1 58.34 42 ASN B C 1
ATOM 2894 O O . ASN B 1 42 ? -3.965 0.946 -14.211 1 58.34 42 ASN B O 1
ATOM 2898 N N . ILE B 1 43 ? -5.668 -0.274 -14.781 1 62.06 43 ILE B N 1
ATOM 2899 C CA . ILE B 1 43 ? -5.875 -0.787 -13.43 1 62.06 43 ILE B CA 1
ATOM 2900 C C . ILE B 1 43 ? -4.727 -1.719 -13.047 1 62.06 43 ILE B C 1
ATOM 2902 O O . ILE B 1 43 ? -4.234 -1.677 -11.922 1 62.06 43 ILE B O 1
ATOM 2906 N N . SER B 1 44 ? -4.258 -2.279 -14.055 1 70.69 44 SER B N 1
ATOM 2907 C CA . SER B 1 44 ? -3.178 -3.229 -13.797 1 70.69 44 SER B CA 1
ATOM 2908 C C . SER B 1 44 ? -1.88 -2.506 -13.453 1 70.69 44 SER B C 1
ATOM 2910 O O . SER B 1 44 ? -1.114 -2.969 -12.602 1 70.69 44 SER B O 1
ATOM 2912 N N . CYS B 1 45 ? -1.765 -1.378 -14.008 1 76.06 45 CYS B N 1
ATOM 2913 C CA . CYS B 1 45 ? -0.54 -0.627 -13.75 1 76.06 45 CYS B CA 1
ATOM 2914 C C . CYS B 1 45 ? -0.528 -0.069 -12.336 1 76.06 45 CYS B C 1
ATOM 2916 O O . CYS B 1 45 ? 0.482 -0.163 -11.633 1 76.06 45 CYS B O 1
ATOM 2918 N N . ILE B 1 46 ? -1.596 0.419 -11.938 1 81.31 46 ILE B N 1
ATOM 2919 C CA . ILE B 1 46 ? -1.709 1.011 -10.602 1 81.31 46 ILE B CA 1
ATOM 2920 C C . ILE B 1 46 ? -1.485 -0.063 -9.539 1 81.31 46 ILE B C 1
ATOM 2922 O O . ILE B 1 46 ? -0.778 0.167 -8.555 1 81.31 46 ILE B O 1
ATOM 2926 N N . GLU B 1 47 ? -2.027 -1.158 -9.828 1 85.25 47 GLU B N 1
ATOM 2927 C CA . GLU B 1 47 ? -1.879 -2.258 -8.883 1 85.25 47 GLU B CA 1
ATOM 2928 C C . GLU B 1 47 ? -0.42 -2.689 -8.758 1 85.25 47 GLU B C 1
ATOM 2930 O O . GLU B 1 47 ? 0.067 -2.949 -7.66 1 85.25 47 GLU B O 1
ATOM 2935 N N . LYS B 1 48 ? 0.226 -2.768 -9.82 1 86.31 48 LYS B N 1
ATOM 2936 C CA . LYS B 1 48 ? 1.629 -3.17 -9.805 1 86.31 48 LYS B CA 1
ATOM 2937 C C . LYS B 1 48 ? 2.494 -2.113 -9.117 1 86.31 48 LYS B C 1
ATOM 2939 O O . LYS B 1 48 ? 3.43 -2.445 -8.391 1 86.31 48 LYS B O 1
ATOM 2944 N N . LEU B 1 49 ? 2.166 -0.864 -9.383 1 84.06 49 LEU B N 1
ATOM 2945 C CA . LEU B 1 49 ? 2.883 0.213 -8.711 1 84.06 49 LEU B CA 1
ATOM 2946 C C . LEU B 1 49 ? 2.729 0.106 -7.195 1 84.06 49 LEU B C 1
ATOM 2948 O O . LEU B 1 49 ? 3.699 0.273 -6.457 1 84.06 49 LEU B O 1
ATOM 2952 N N . PHE B 1 50 ? 1.563 -0.197 -6.855 1 89.44 50 PHE B N 1
ATOM 2953 C CA . PHE B 1 50 ? 1.291 -0.348 -5.434 1 89.44 50 PHE B CA 1
ATOM 2954 C C . PHE B 1 50 ? 2.102 -1.496 -4.844 1 89.44 50 PHE B C 1
ATOM 2956 O O . PHE B 1 50 ? 2.764 -1.334 -3.818 1 89.44 50 PHE B O 1
ATOM 2963 N N . ARG B 1 51 ? 2.07 -2.58 -5.48 1 91.75 51 ARG B N 1
ATOM 2964 C CA . ARG B 1 51 ? 2.748 -3.773 -4.984 1 91.75 51 ARG B CA 1
ATOM 2965 C C . ARG B 1 51 ? 4.258 -3.566 -4.941 1 91.75 51 ARG B C 1
ATOM 2967 O O . ARG B 1 51 ? 4.91 -3.92 -3.957 1 91.75 51 ARG B O 1
ATOM 2974 N N . ILE B 1 52 ? 4.785 -2.988 -5.945 1 90.19 52 ILE B N 1
ATOM 2975 C CA . ILE B 1 52 ? 6.227 -2.781 -6.027 1 90.19 52 ILE B CA 1
ATOM 2976 C C . ILE B 1 52 ? 6.664 -1.778 -4.961 1 90.19 52 ILE B C 1
ATOM 2978 O O . ILE B 1 52 ? 7.629 -2.018 -4.234 1 90.19 52 ILE B O 1
ATOM 2982 N N . SER B 1 53 ? 5.949 -0.713 -4.906 1 90.06 53 SER B N 1
ATOM 2983 C CA . SER B 1 53 ? 6.312 0.309 -3.928 1 90.06 53 SER B CA 1
ATOM 2984 C C . SER B 1 53 ? 6.176 -0.214 -2.502 1 90.06 53 SER B C 1
ATOM 2986 O O . SER B 1 53 ? 6.941 0.171 -1.617 1 90.06 53 SER B O 1
ATOM 2988 N N . SER B 1 54 ? 5.203 -1.091 -2.291 1 93.5 54 SER B N 1
ATOM 2989 C CA . SER B 1 54 ? 5.043 -1.673 -0.961 1 93.5 54 SER B CA 1
ATOM 2990 C C . SER B 1 54 ? 6.281 -2.463 -0.553 1 93.5 54 SER B C 1
ATOM 2992 O O . SER B 1 54 ? 6.723 -2.389 0.597 1 93.5 54 SER B O 1
ATOM 2994 N N . ILE B 1 55 ? 6.824 -3.158 -1.45 1 94.19 55 ILE B N 1
ATOM 2995 C CA . ILE B 1 55 ? 8.008 -3.963 -1.175 1 94.19 55 ILE B CA 1
ATOM 2996 C C . ILE B 1 55 ? 9.211 -3.049 -0.937 1 94.19 55 ILE B C 1
ATOM 2998 O O . ILE B 1 55 ? 9.945 -3.219 0.04 1 94.19 55 ILE B O 1
ATOM 3002 N N . LEU B 1 56 ? 9.352 -2.086 -1.739 1 89.38 56 LEU B N 1
ATOM 3003 C CA . LEU B 1 56 ? 10.508 -1.201 -1.658 1 89.38 56 LEU B CA 1
ATOM 3004 C C . LEU B 1 56 ? 10.453 -0.351 -0.393 1 89.38 56 LEU B C 1
ATOM 3006 O O . LEU B 1 56 ? 11.492 0.047 0.137 1 89.38 56 LEU B O 1
ATOM 3010 N N . MET B 1 57 ? 9.25 -0.17 0.057 1 89.69 57 MET B N 1
ATOM 3011 C CA . MET B 1 57 ? 9.078 0.557 1.312 1 89.69 57 MET B CA 1
ATOM 3012 C C . MET B 1 57 ? 9.43 -0.326 2.504 1 89.69 57 MET B C 1
ATOM 3014 O O . MET B 1 57 ? 9.805 0.177 3.566 1 89.69 57 MET B O 1
ATOM 3018 N N . THR B 1 58 ? 9.344 -1.556 2.328 1 94.31 58 THR B N 1
ATOM 3019 C CA . THR B 1 58 ? 9.383 -2.451 3.479 1 94.31 58 THR B CA 1
ATOM 3020 C C . THR B 1 58 ? 10.773 -3.041 3.664 1 94.31 58 THR B C 1
ATOM 3022 O O . THR B 1 58 ? 11.258 -3.156 4.793 1 94.31 58 THR B O 1
ATOM 3025 N N . VAL B 1 59 ? 11.414 -3.396 2.525 1 94.69 59 VAL B N 1
ATOM 3026 C CA . VAL B 1 59 ? 12.656 -4.145 2.654 1 94.69 59 VAL B CA 1
ATOM 3027 C C . VAL B 1 59 ? 13.75 -3.473 1.824 1 94.69 59 VAL B C 1
ATOM 3029 O O . VAL B 1 59 ? 13.461 -2.789 0.84 1 94.69 59 VAL B O 1
ATOM 3032 N N . GLN B 1 60 ? 14.945 -3.604 2.277 1 91.69 60 GLN B N 1
ATOM 3033 C CA . GLN B 1 60 ? 16.125 -3.178 1.55 1 91.69 60 GLN B CA 1
ATOM 3034 C C . GLN B 1 60 ? 17.203 -4.27 1.553 1 91.69 60 GLN B C 1
ATOM 3036 O O . GLN B 1 60 ? 17.266 -5.082 2.477 1 91.69 60 GLN B O 1
ATOM 3041 N N . GLU B 1 61 ? 17.922 -4.324 0.466 1 90.19 61 GLU B N 1
ATOM 3042 C CA . GLU B 1 61 ? 19.031 -5.27 0.364 1 90.19 61 GLU B CA 1
ATOM 3043 C C . GLU B 1 61 ? 20.297 -4.699 0.992 1 90.19 61 GLU B C 1
ATOM 3045 O O . GLU B 1 61 ? 20.609 -3.521 0.803 1 90.19 61 GLU B O 1
ATOM 3050 N N . CYS B 1 62 ? 20.906 -5.516 1.801 1 88.56 62 CYS B N 1
ATOM 3051 C CA . CYS B 1 62 ? 22.156 -5.121 2.441 1 88.56 62 CYS B CA 1
ATOM 3052 C C . CYS B 1 62 ? 23.266 -6.105 2.109 1 88.56 62 CYS B C 1
ATOM 3054 O O . CYS B 1 62 ? 23.016 -7.293 1.909 1 88.56 62 CYS B O 1
ATOM 3056 N N . GLU B 1 63 ? 24.438 -5.504 2 1 83.62 63 GLU B N 1
ATOM 3057 C CA . GLU B 1 63 ? 25.609 -6.34 1.723 1 83.62 63 GLU B CA 1
ATOM 3058 C C . GLU B 1 63 ? 26.219 -6.875 3.014 1 83.62 63 GLU B C 1
ATOM 3060 O O . GLU B 1 63 ? 26.469 -6.113 3.949 1 83.62 63 GLU B O 1
ATOM 3065 N N . GLY B 1 64 ? 26.219 -8.117 3.055 1 74.81 64 GLY B N 1
ATOM 3066 C CA . GLY B 1 64 ? 26.922 -8.742 4.168 1 74.81 64 GLY B CA 1
ATOM 3067 C C . GLY B 1 64 ? 28.312 -9.195 3.812 1 74.81 64 GLY B C 1
ATOM 3068 O O . GLY B 1 64 ? 28.828 -8.883 2.73 1 74.81 64 GLY B O 1
ATOM 3069 N N . ALA B 1 65 ? 28.984 -9.734 4.836 1 66 65 ALA B N 1
ATOM 3070 C CA . ALA B 1 65 ? 30.344 -10.211 4.664 1 66 65 ALA B CA 1
ATOM 3071 C C . ALA B 1 65 ? 30.438 -11.227 3.533 1 66 65 ALA B C 1
ATOM 3073 O O . ALA B 1 65 ? 31.359 -11.18 2.715 1 66 65 ALA B O 1
ATOM 3074 N N . SER B 1 66 ? 29.562 -12.117 3.482 1 64.19 66 SER B N 1
ATOM 3075 C CA . SER B 1 66 ? 29.609 -13.18 2.479 1 64.19 66 SER B CA 1
ATOM 3076 C C . SER B 1 66 ? 28.453 -13.047 1.494 1 64.19 66 SER B C 1
ATOM 3078 O O . SER B 1 66 ? 28.641 -13.148 0.281 1 64.19 66 SER B O 1
ATOM 3080 N N . ASP B 1 67 ? 27.328 -12.844 2.078 1 75.5 67 ASP B N 1
ATOM 3081 C CA . ASP B 1 67 ? 26.141 -12.766 1.229 1 75.5 67 ASP B CA 1
ATOM 3082 C C . ASP B 1 67 ? 25.312 -11.539 1.576 1 75.5 67 ASP B C 1
ATOM 3084 O O . ASP B 1 67 ? 25.406 -11 2.68 1 75.5 67 ASP B O 1
ATOM 3088 N N . SER B 1 68 ? 24.625 -11.195 0.594 1 84.69 68 SER B N 1
ATOM 3089 C CA . SER B 1 68 ? 23.672 -10.125 0.849 1 84.69 68 SER B CA 1
ATOM 3090 C C . SER B 1 68 ? 22.438 -10.648 1.581 1 84.69 68 SER B C 1
ATOM 3092 O O . SER B 1 68 ? 22.219 -11.859 1.644 1 84.69 68 SER B O 1
ATOM 3094 N N . PHE B 1 69 ? 21.906 -9.852 2.334 1 90.12 69 PHE B N 1
ATOM 3095 C CA . PHE B 1 69 ? 20.672 -10.188 3.041 1 90.12 69 PHE B CA 1
ATOM 3096 C C . PHE B 1 69 ? 19.672 -9.039 2.971 1 90.12 69 PHE B C 1
ATOM 3098 O O . PHE B 1 69 ? 19.984 -7.969 2.449 1 90.12 69 PHE B O 1
ATOM 3105 N N . PHE B 1 70 ? 18.453 -9.383 3.383 1 93.94 70 PHE B N 1
ATOM 3106 C CA . PHE B 1 70 ? 17.406 -8.367 3.367 1 93.94 70 PHE B CA 1
ATOM 3107 C C . PHE B 1 70 ? 17.047 -7.941 4.785 1 93.94 70 PHE B C 1
ATOM 3109 O O . PHE B 1 70 ? 16.969 -8.773 5.691 1 93.94 70 PHE B O 1
ATOM 3116 N N . GLN B 1 71 ? 16.891 -6.688 4.938 1 94.88 71 GLN B N 1
ATOM 3117 C CA . GLN B 1 71 ? 16.453 -6.137 6.219 1 94.88 71 GLN B CA 1
ATOM 3118 C C . GLN B 1 71 ? 15.352 -5.109 6.027 1 94.88 71 GLN B C 1
ATOM 3120 O O . GLN B 1 71 ? 15.062 -4.699 4.898 1 94.88 71 GLN B O 1
ATOM 3125 N N . ALA B 1 72 ? 14.672 -4.816 7.105 1 94.56 72 ALA B N 1
ATOM 3126 C CA . ALA B 1 72 ? 13.688 -3.738 7.059 1 94.56 72 ALA B CA 1
ATOM 3127 C C . ALA B 1 72 ? 14.305 -2.449 6.523 1 94.56 72 ALA B C 1
ATOM 3129 O O . ALA B 1 72 ? 15.438 -2.107 6.867 1 94.56 72 ALA B O 1
ATOM 3130 N N . SER B 1 73 ? 13.625 -1.768 5.656 1 90.94 73 SER B N 1
ATOM 3131 C CA . SER B 1 73 ? 14.133 -0.524 5.09 1 90.94 73 SER B CA 1
ATOM 3132 C C . SER B 1 73 ? 14.109 0.602 6.121 1 90.94 73 SER B C 1
ATOM 3134 O O . SER B 1 73 ? 13.43 0.501 7.145 1 90.94 73 SER B O 1
ATOM 3136 N N . SER B 1 74 ? 14.836 1.621 5.805 1 84.5 74 SER B N 1
ATOM 3137 C CA . SER B 1 74 ? 14.836 2.797 6.668 1 84.5 74 SER B CA 1
ATOM 3138 C C . SER B 1 74 ? 13.461 3.463 6.703 1 84.5 74 SER B C 1
ATOM 3140 O O . SER B 1 74 ? 13.047 3.988 7.738 1 84.5 74 SER B O 1
ATOM 3142 N N . ILE B 1 75 ? 12.758 3.377 5.613 1 82.94 75 ILE B N 1
ATOM 3143 C CA . ILE B 1 75 ? 11.414 3.936 5.539 1 82.94 75 ILE B CA 1
ATOM 3144 C C . ILE B 1 75 ? 10.477 3.154 6.457 1 82.94 75 ILE B C 1
ATOM 3146 O O . ILE B 1 75 ? 9.742 3.744 7.254 1 82.94 75 ILE B O 1
ATOM 3150 N N . PHE B 1 76 ? 10.602 1.914 6.328 1 89.62 76 PHE B N 1
ATOM 3151 C CA . PHE B 1 76 ? 9.75 1.028 7.109 1 89.62 76 PHE B CA 1
ATOM 3152 C C . PHE B 1 76 ? 9.906 1.298 8.602 1 89.62 76 PHE B C 1
ATOM 3154 O O . PHE B 1 76 ? 8.922 1.308 9.344 1 89.62 76 PHE B O 1
ATOM 3161 N N . ASN B 1 77 ? 11.07 1.502 9.016 1 86.56 77 ASN B N 1
ATOM 3162 C CA . ASN B 1 77 ? 11.367 1.698 10.438 1 86.56 77 ASN B CA 1
ATOM 3163 C C . ASN B 1 77 ? 10.734 2.979 10.969 1 86.56 77 ASN B C 1
ATOM 3165 O O . ASN B 1 77 ? 10.516 3.113 12.172 1 86.56 77 ASN B O 1
ATOM 3169 N N . LYS B 1 78 ? 10.344 3.842 10.102 1 80.62 78 LYS B N 1
ATOM 3170 C CA . LYS B 1 78 ? 9.789 5.125 10.516 1 80.62 78 LYS B CA 1
ATOM 3171 C C . LYS B 1 78 ? 8.266 5.113 10.453 1 80.62 78 LYS B C 1
ATOM 3173 O O . LYS B 1 78 ? 7.617 6.07 10.883 1 80.62 78 LYS B O 1
ATOM 3178 N N . LEU B 1 79 ? 7.742 4.09 9.938 1 83.88 79 LEU B N 1
ATOM 3179 C CA . LEU B 1 79 ? 6.289 3.992 9.836 1 83.88 79 LEU B CA 1
ATOM 3180 C C . LEU B 1 79 ? 5.668 3.719 11.203 1 83.88 79 LEU B C 1
ATOM 3182 O O . LEU B 1 79 ? 6.324 3.166 12.094 1 83.88 79 LEU B O 1
ATOM 3186 N N . ASP B 1 80 ? 4.469 4.148 11.414 1 81.25 80 ASP B N 1
ATOM 3187 C CA . ASP B 1 80 ? 3.738 3.789 12.625 1 81.25 80 ASP B CA 1
ATOM 3188 C C . ASP B 1 80 ? 3.41 2.299 12.641 1 81.25 80 ASP B C 1
ATOM 3190 O O . ASP B 1 80 ? 3.406 1.644 11.602 1 81.25 80 ASP B O 1
ATOM 3194 N N . PRO B 1 81 ? 3.064 1.741 13.75 1 83.12 81 PRO B N 1
ATOM 3195 C CA . PRO B 1 81 ? 2.85 0.299 13.883 1 83.12 81 PRO B CA 1
ATOM 3196 C C . PRO B 1 81 ? 1.73 -0.218 12.984 1 83.12 81 PRO B C 1
ATOM 3198 O O . PRO B 1 81 ? 1.836 -1.316 12.43 1 83.12 81 PRO B O 1
ATOM 3201 N N . SER B 1 82 ? 0.659 0.543 12.859 1 83.75 82 SER B N 1
ATOM 3202 C CA . SER B 1 82 ? -0.441 0.095 12.008 1 83.75 82 SER B CA 1
ATOM 3203 C C . SER B 1 82 ? -0.021 0.036 10.547 1 83.75 82 SER B C 1
ATOM 3205 O O . SER B 1 82 ? -0.402 -0.887 9.82 1 83.75 82 SER B O 1
ATOM 3207 N N . GLU B 1 83 ? 0.74 1.017 10.141 1 86.38 83 GLU B N 1
ATOM 3208 C CA . GLU B 1 83 ? 1.271 1 8.781 1 86.38 83 GLU B CA 1
ATOM 3209 C C . GLU B 1 83 ? 2.236 -0.165 8.578 1 86.38 83 GLU B C 1
ATOM 3211 O O . GLU B 1 83 ? 2.207 -0.829 7.543 1 86.38 83 GLU B O 1
ATOM 3216 N N . LYS B 1 84 ? 3.066 -0.379 9.609 1 90 84 LYS B N 1
ATOM 3217 C CA . LYS B 1 84 ? 4.008 -1.493 9.539 1 90 84 LYS B CA 1
ATOM 3218 C C . LYS B 1 84 ? 3.275 -2.822 9.383 1 90 84 LYS B C 1
ATOM 3220 O O . LYS B 1 84 ? 3.721 -3.701 8.641 1 90 84 LYS B O 1
ATOM 3225 N N . GLY B 1 85 ? 2.195 -2.908 10.102 1 90.19 85 GLY B N 1
ATOM 3226 C CA . GLY B 1 85 ? 1.388 -4.113 9.984 1 90.19 85 GLY B CA 1
ATOM 3227 C C . GLY B 1 85 ? 0.872 -4.348 8.578 1 90.19 85 GLY B C 1
ATOM 3228 O O . GLY B 1 85 ? 0.917 -5.469 8.07 1 90.19 85 GLY B O 1
ATOM 3229 N N . ALA B 1 86 ? 0.415 -3.328 7.98 1 90.25 86 ALA B N 1
ATOM 3230 C CA . ALA B 1 86 ? -0.074 -3.43 6.609 1 90.25 86 ALA B CA 1
ATOM 3231 C C . ALA B 1 86 ? 1.055 -3.797 5.652 1 90.25 86 ALA B C 1
ATOM 3233 O O . ALA B 1 86 ? 0.877 -4.633 4.762 1 90.25 86 ALA B O 1
ATOM 3234 N N . MET B 1 87 ? 2.193 -3.203 5.844 1 93.88 87 MET B N 1
ATOM 3235 C CA . MET B 1 87 ? 3.33 -3.447 4.961 1 93.88 87 MET B CA 1
ATOM 3236 C C . MET B 1 87 ? 3.807 -4.891 5.07 1 93.88 87 MET B C 1
ATOM 3238 O O . MET B 1 87 ? 4.113 -5.527 4.062 1 93.88 87 MET B O 1
ATOM 3242 N N . THR B 1 88 ? 3.871 -5.402 6.25 1 95.19 88 THR B N 1
ATOM 3243 C CA . THR B 1 88 ? 4.363 -6.762 6.438 1 95.19 88 THR B CA 1
ATOM 3244 C C . THR B 1 88 ? 3.357 -7.777 5.902 1 95.19 88 THR B C 1
ATOM 3246 O O . THR B 1 88 ? 3.736 -8.875 5.488 1 95.19 88 THR B O 1
ATOM 3249 N N . TYR B 1 89 ? 2.127 -7.383 5.945 1 93.69 89 TYR B N 1
ATOM 3250 C CA . TYR B 1 89 ? 1.119 -8.227 5.32 1 93.69 89 TYR B CA 1
ATOM 3251 C C . TYR B 1 89 ? 1.455 -8.484 3.855 1 93.69 89 TYR B C 1
ATOM 3253 O O . TYR B 1 89 ? 1.482 -9.633 3.408 1 93.69 89 TYR B O 1
ATOM 3261 N N . PHE B 1 90 ? 1.766 -7.445 3.115 1 95.06 90 PHE B N 1
ATOM 3262 C CA . PHE B 1 90 ? 2.086 -7.566 1.697 1 95.06 90 PHE B CA 1
ATOM 3263 C C . PHE B 1 90 ? 3.406 -8.297 1.501 1 95.06 90 PHE B C 1
ATOM 3265 O O . PHE B 1 90 ? 3.547 -9.094 0.571 1 95.06 90 PHE B O 1
ATOM 3272 N N . LEU B 1 91 ? 4.293 -7.988 2.355 1 96.62 91 LEU B N 1
ATOM 3273 C CA . LEU B 1 91 ? 5.57 -8.688 2.285 1 96.62 91 LEU B CA 1
ATOM 3274 C C . LEU B 1 91 ? 5.391 -10.18 2.512 1 96.62 91 LEU B C 1
ATOM 3276 O O . LEU B 1 91 ? 5.984 -11 1.806 1 96.62 91 LEU B O 1
ATOM 3280 N N . GLY B 1 92 ? 4.59 -10.508 3.482 1 96.44 92 GLY B N 1
ATOM 3281 C CA . GLY B 1 92 ? 4.297 -11.906 3.752 1 96.44 92 GLY B CA 1
ATOM 3282 C C . GLY B 1 92 ? 3.732 -12.633 2.551 1 96.44 92 GLY B C 1
ATOM 3283 O O . GLY B 1 92 ? 4.121 -13.773 2.27 1 96.44 92 GLY B O 1
ATOM 3284 N N . MET B 1 93 ? 2.9 -12.023 1.857 1 95.75 93 MET B N 1
ATOM 3285 C CA . MET B 1 93 ? 2.316 -12.625 0.665 1 95.75 93 MET B CA 1
ATOM 3286 C C . MET B 1 93 ? 3.377 -12.859 -0.406 1 95.75 93 MET B C 1
ATOM 3288 O O . MET B 1 93 ? 3.406 -13.914 -1.04 1 95.75 93 MET B O 1
ATOM 3292 N N . ALA B 1 94 ? 4.199 -11.859 -0.601 1 96.69 94 ALA B N 1
ATOM 3293 C CA . ALA B 1 94 ? 5.25 -11.969 -1.608 1 96.69 94 ALA B CA 1
ATOM 3294 C C . ALA B 1 94 ? 6.207 -13.117 -1.28 1 96.69 94 ALA B C 1
ATOM 3296 O O . ALA B 1 94 ? 6.566 -13.898 -2.158 1 96.69 94 ALA B O 1
ATOM 3297 N N . ILE B 1 95 ? 6.551 -13.203 -0.031 1 97.06 95 ILE B N 1
ATOM 3298 C CA . ILE B 1 95 ? 7.484 -14.242 0.403 1 97.06 95 ILE B CA 1
ATOM 3299 C C . ILE B 1 95 ? 6.82 -15.609 0.282 1 97.06 95 ILE B C 1
ATOM 3301 O O . ILE B 1 95 ? 7.469 -16.594 -0.094 1 97.06 95 ILE B O 1
ATOM 3305 N N . THR B 1 96 ? 5.559 -15.672 0.591 1 96.75 96 THR B N 1
ATOM 3306 C CA . THR B 1 96 ? 4.809 -16.906 0.421 1 96.75 96 THR B CA 1
ATOM 3307 C C . THR B 1 96 ? 4.84 -17.359 -1.035 1 96.75 96 THR B C 1
ATOM 3309 O O . THR B 1 96 ? 5.023 -18.547 -1.316 1 96.75 96 THR B O 1
ATOM 3312 N N . LYS B 1 97 ? 4.652 -16.438 -1.932 1 97.06 97 LYS B N 1
ATOM 3313 C CA . LYS B 1 97 ? 4.727 -16.75 -3.355 1 97.06 97 LYS B CA 1
ATOM 3314 C C . LYS B 1 97 ? 6.09 -17.344 -3.715 1 97.06 97 LYS B C 1
ATOM 3316 O O . LYS B 1 97 ? 6.168 -18.344 -4.43 1 97.06 97 LYS B O 1
ATOM 3321 N N . LEU B 1 98 ? 7.148 -16.766 -3.25 1 96.19 98 LEU B N 1
ATOM 3322 C CA . LEU B 1 98 ? 8.5 -17.234 -3.562 1 96.19 98 LEU B CA 1
ATOM 3323 C C . LEU B 1 98 ? 8.742 -18.609 -2.973 1 96.19 98 LEU B C 1
ATOM 3325 O O . LEU B 1 98 ? 9.273 -19.5 -3.65 1 96.19 98 LEU B O 1
ATOM 3329 N N . ILE B 1 99 ? 8.344 -18.781 -1.766 1 95.31 99 ILE B N 1
ATOM 3330 C CA . ILE B 1 99 ? 8.531 -20.062 -1.092 1 95.31 99 ILE B CA 1
ATOM 3331 C C . ILE B 1 99 ? 7.727 -21.156 -1.811 1 95.31 99 ILE B C 1
ATOM 3333 O O . ILE B 1 99 ? 8.227 -22.25 -2.033 1 95.31 99 ILE B O 1
ATOM 3337 N N . SER B 1 100 ? 6.516 -20.828 -2.148 1 95.81 100 SER B N 1
ATOM 3338 C CA . SER B 1 100 ? 5.676 -21.797 -2.84 1 95.81 100 SER B CA 1
ATOM 3339 C C . SER B 1 100 ? 6.301 -22.234 -4.164 1 95.81 100 SER B C 1
ATOM 3341 O O . SER B 1 100 ? 6.242 -23.406 -4.527 1 95.81 100 SER B O 1
ATOM 3343 N N . GLU B 1 101 ? 6.875 -21.297 -4.859 1 94.19 101 GLU B N 1
ATOM 3344 C CA . GLU B 1 101 ? 7.5 -21.578 -6.148 1 94.19 101 GLU B CA 1
ATOM 3345 C C . GLU B 1 101 ? 8.781 -22.391 -5.977 1 94.19 101 GLU B C 1
ATOM 3347 O O . GLU B 1 101 ? 9.008 -23.375 -6.688 1 94.19 101 GLU B O 1
ATOM 3352 N N . ARG B 1 102 ? 9.562 -22.062 -5.051 1 91.44 102 ARG B N 1
ATOM 3353 C CA . ARG B 1 102 ? 10.906 -22.594 -4.918 1 91.44 102 ARG B CA 1
ATOM 3354 C C . ARG B 1 102 ? 10.883 -23.969 -4.262 1 91.44 102 ARG B C 1
ATOM 3356 O O . ARG B 1 102 ? 11.656 -24.859 -4.637 1 91.44 102 ARG B O 1
ATOM 3363 N N . TYR B 1 103 ? 10.023 -24.156 -3.355 1 91.12 103 TYR B N 1
ATOM 3364 C CA . TYR B 1 103 ? 10.133 -25.359 -2.545 1 91.12 103 TYR B CA 1
ATOM 3365 C C . TYR B 1 103 ? 8.969 -26.312 -2.811 1 91.12 103 TYR B C 1
ATOM 3367 O O . TYR B 1 103 ? 9.016 -27.484 -2.441 1 91.12 103 TYR B O 1
ATOM 3375 N N . PHE B 1 104 ? 7.938 -25.828 -3.453 1 92.06 104 PHE B N 1
ATOM 3376 C CA . PHE B 1 104 ? 6.789 -26.688 -3.697 1 92.06 104 PHE B CA 1
ATOM 3377 C C . PHE B 1 104 ? 6.48 -26.766 -5.188 1 92.06 104 PHE B C 1
ATOM 3379 O O . PHE B 1 104 ? 5.48 -27.375 -5.59 1 92.06 104 PHE B O 1
ATOM 3386 N N . ASP B 1 105 ? 7.23 -26.047 -5.988 1 92.38 105 ASP B N 1
ATOM 3387 C CA . ASP B 1 105 ? 7.09 -26.062 -7.441 1 92.38 105 ASP B CA 1
ATOM 3388 C C . ASP B 1 105 ? 5.707 -25.578 -7.867 1 92.38 105 ASP B C 1
ATOM 3390 O O . ASP B 1 105 ? 5.094 -26.141 -8.773 1 92.38 105 ASP B O 1
ATOM 3394 N N . VAL B 1 106 ? 5.234 -24.656 -7.141 1 94.69 106 VAL B N 1
ATOM 3395 C CA . VAL B 1 106 ? 3.926 -24.094 -7.457 1 94.69 106 VAL B CA 1
ATOM 3396 C C . VAL B 1 106 ? 4.02 -23.25 -8.727 1 94.69 106 VAL B C 1
ATOM 3398 O O . VAL B 1 106 ? 4.934 -22.438 -8.875 1 94.69 106 VAL B O 1
ATOM 3401 N N . LEU B 1 107 ? 3.084 -23.5 -9.625 1 92.62 107 LEU B N 1
ATOM 3402 C CA . LEU B 1 107 ? 2.982 -22.75 -10.875 1 92.62 107 LEU B CA 1
ATOM 3403 C C . LEU B 1 107 ? 2.15 -21.484 -10.68 1 92.62 107 LEU B C 1
ATOM 3405 O O . LEU B 1 107 ? 2.578 -20.391 -11.062 1 92.62 107 LEU B O 1
ATOM 3409 N N . TRP B 1 108 ? 0.989 -21.656 -10.133 1 93.56 108 TRP B N 1
ATOM 3410 C CA . TRP B 1 108 ? 0.034 -20.578 -9.898 1 93.56 108 TRP B CA 1
ATOM 3411 C C . TRP B 1 108 ? -0.402 -20.547 -8.438 1 93.56 108 TRP B C 1
ATOM 3413 O O . TRP B 1 108 ? -0.92 -21.531 -7.918 1 93.56 108 TRP B O 1
ATOM 3423 N N . LEU B 1 109 ? -0.132 -19.453 -7.805 1 94.88 109 LEU B N 1
ATOM 3424 C CA . LEU B 1 109 ? -0.622 -19.234 -6.449 1 94.88 109 LEU B CA 1
ATOM 3425 C C . LEU B 1 109 ? -1.793 -18.25 -6.445 1 94.88 109 LEU B C 1
ATOM 3427 O O . LEU B 1 109 ? -1.627 -17.078 -6.777 1 94.88 109 LEU B O 1
ATOM 3431 N N . MET B 1 110 ? -2.91 -18.75 -6.023 1 91.44 110 MET B N 1
ATOM 3432 C CA . MET B 1 110 ? -4.141 -17.984 -6.191 1 91.44 110 MET B CA 1
ATOM 3433 C C . MET B 1 110 ? -4.773 -17.672 -4.84 1 91.44 110 MET B C 1
ATOM 3435 O O . MET B 1 110 ? -4.766 -18.516 -3.938 1 91.44 110 MET B O 1
ATOM 3439 N N . HIS B 1 111 ? -5.387 -16.516 -4.793 1 89.62 111 HIS B N 1
ATOM 3440 C CA . HIS B 1 111 ? -6.176 -16.188 -3.607 1 89.62 111 HIS B CA 1
ATOM 3441 C C . HIS B 1 111 ? -7.441 -17.031 -3.545 1 89.62 111 HIS B C 1
ATOM 3443 O O . HIS B 1 111 ? -8.227 -17.062 -4.496 1 89.62 111 HIS B O 1
ATOM 3449 N N . VAL B 1 112 ? -7.688 -17.578 -2.43 1 86.25 112 VAL B N 1
ATOM 3450 C CA . VAL B 1 112 ? -8.883 -18.406 -2.244 1 86.25 112 VAL B CA 1
ATOM 3451 C C . VAL B 1 112 ? -10.133 -17.531 -2.396 1 86.25 112 VAL B C 1
ATOM 3453 O O . VAL B 1 112 ? -11.062 -17.906 -3.109 1 86.25 112 VAL B O 1
ATOM 3456 N N . ASP B 1 113 ? -10.117 -16.375 -1.821 1 79.31 113 ASP B N 1
ATOM 3457 C CA . ASP B 1 113 ? -11.297 -15.516 -1.788 1 79.31 113 ASP B CA 1
ATOM 3458 C C . ASP B 1 113 ? -11.625 -14.977 -3.18 1 79.31 113 ASP B C 1
ATOM 3460 O O . ASP B 1 113 ? -12.789 -14.773 -3.512 1 79.31 113 ASP B O 1
ATOM 3464 N N . VAL B 1 114 ? -10.695 -14.688 -3.938 1 73.12 114 VAL B N 1
ATOM 3465 C CA . VAL B 1 114 ? -10.914 -14.141 -5.273 1 73.12 114 VAL B CA 1
ATOM 3466 C C . VAL B 1 114 ? -11.523 -15.211 -6.176 1 73.12 114 VAL B C 1
ATOM 3468 O O . VAL B 1 114 ? -12.484 -14.945 -6.902 1 73.12 114 VAL B O 1
ATOM 3471 N N . TYR B 1 115 ? -11.062 -16.359 -6.031 1 69.56 115 TYR B N 1
ATOM 3472 C CA . TYR B 1 115 ? -11.484 -17.438 -6.922 1 69.56 115 TYR B CA 1
ATOM 3473 C C . TYR B 1 115 ? -12.711 -18.156 -6.363 1 69.56 115 TYR B C 1
ATOM 3475 O O . TYR B 1 115 ? -13.453 -18.797 -7.105 1 69.56 115 TYR B O 1
ATOM 3483 N N . HIS B 1 116 ? -12.891 -17.953 -5.055 1 63.75 116 HIS B N 1
ATOM 3484 C CA . HIS B 1 116 ? -14.086 -18.5 -4.418 1 63.75 116 HIS B CA 1
ATOM 3485 C C . HIS B 1 116 ? -15.336 -17.75 -4.871 1 63.75 116 HIS B C 1
ATOM 3487 O O . HIS B 1 116 ? -16.359 -18.375 -5.152 1 63.75 116 HIS B O 1
ATOM 3493 N N . ASN B 1 117 ? -15.266 -16.516 -4.797 1 59.47 117 ASN B N 1
ATOM 3494 C CA . ASN B 1 117 ? -16.406 -15.695 -5.172 1 59.47 117 ASN B CA 1
ATOM 3495 C C . ASN B 1 117 ? -16.781 -15.883 -6.641 1 59.47 117 ASN B C 1
ATOM 3497 O O . ASN B 1 117 ? -17.953 -15.805 -7.004 1 59.47 117 ASN B O 1
ATOM 3501 N N . SER B 1 118 ? -15.711 -16.125 -7.266 1 55.22 118 SER B N 1
ATOM 3502 C CA . SER B 1 118 ? -15.984 -16.359 -8.68 1 55.22 118 SER B CA 1
ATOM 3503 C C . SER B 1 118 ? -16.547 -17.75 -8.914 1 55.22 118 SER B C 1
ATOM 3505 O O . SER B 1 118 ? -17.281 -17.984 -9.883 1 55.22 118 SER B O 1
ATOM 3507 N N . TYR B 1 119 ? -16.234 -18.578 -7.832 1 50.38 119 TYR B N 1
ATOM 3508 C CA . TYR B 1 119 ? -16.594 -19.953 -8.117 1 50.38 119 TYR B CA 1
ATOM 3509 C C . TYR B 1 119 ? -17.484 -20.531 -7.027 1 50.38 119 TYR B C 1
ATOM 3511 O O . TYR B 1 119 ? -17.719 -21.734 -6.977 1 50.38 119 TYR B O 1
ATOM 3519 N N . ARG B 1 120 ? -18.484 -19.734 -6.484 1 49.69 120 ARG B N 1
ATOM 3520 C CA . ARG B 1 120 ? -19.562 -20.031 -5.547 1 49.69 120 ARG B CA 1
ATOM 3521 C C . ARG B 1 120 ? -19.094 -20.984 -4.457 1 49.69 120 ARG B C 1
ATOM 3523 O O . ARG B 1 120 ? -19.641 -22.078 -4.293 1 49.69 120 ARG B O 1
ATOM 3530 N N . ILE B 1 121 ? -17.891 -20.766 -3.949 1 49.78 121 ILE B N 1
ATOM 3531 C CA . ILE B 1 121 ? -17.469 -21.688 -2.904 1 49.78 121 ILE B CA 1
ATOM 3532 C C . ILE B 1 121 ? -18.172 -21.344 -1.594 1 49.78 121 ILE B C 1
ATOM 3534 O O . ILE B 1 121 ? -18.219 -20.172 -1.204 1 49.78 121 ILE B O 1
ATOM 3538 N N . GLU B 1 122 ? -19.016 -22.188 -1.072 1 46.72 122 GLU B N 1
ATOM 3539 C CA . GLU B 1 122 ? -19.719 -22.078 0.201 1 46.72 122 GLU B CA 1
ATOM 3540 C C . GLU B 1 122 ? -18.75 -21.844 1.352 1 46.72 122 GLU B C 1
ATOM 3542 O O . GLU B 1 122 ? -17.719 -22.531 1.456 1 46.72 122 GLU B O 1
ATOM 3547 N N . SER B 1 123 ? -18.719 -20.656 1.874 1 47.72 123 SER B N 1
ATOM 3548 C CA . SER B 1 123 ? -17.828 -20.266 2.967 1 47.72 123 SER B CA 1
ATOM 3549 C C . SER B 1 123 ? -18.312 -20.844 4.297 1 47.72 123 SER B C 1
ATOM 3551 O O . SER B 1 123 ? -19.5 -20.781 4.609 1 47.72 123 SER B O 1
ATOM 3553 N N . ASN B 1 124 ? -17.812 -21.875 4.832 1 47.5 124 ASN B N 1
ATOM 3554 C CA . ASN B 1 124 ? -18.047 -22.156 6.246 1 47.5 124 ASN B CA 1
ATOM 3555 C C . ASN B 1 124 ? -17.406 -21.109 7.145 1 47.5 124 ASN B C 1
ATOM 3557 O O . ASN B 1 124 ? -16.531 -20.359 6.703 1 47.5 124 ASN B O 1
ATOM 3561 N N . ALA B 1 125 ? -17.938 -20.984 8.352 1 46.03 125 ALA B N 1
ATOM 3562 C CA . ALA B 1 125 ? -17.734 -19.984 9.398 1 46.03 125 ALA B CA 1
ATOM 3563 C C . ALA B 1 125 ? -16.25 -19.734 9.648 1 46.03 125 ALA B C 1
ATOM 3565 O O . ALA B 1 125 ? -15.875 -18.75 10.289 1 46.03 125 ALA B O 1
ATOM 3566 N N . GLY B 1 126 ? -15.312 -20.797 9.344 1 53.88 126 GLY B N 1
ATOM 3567 C CA . GLY B 1 126 ? -13.945 -20.547 9.781 1 53.88 126 GLY B CA 1
ATOM 3568 C C . GLY B 1 126 ? -13.141 -19.734 8.789 1 53.88 126 GLY B C 1
ATOM 3569 O O . GLY B 1 126 ? -13.586 -19.5 7.664 1 53.88 126 GLY B O 1
ATOM 3570 N N . GLY B 1 127 ? -12.07 -18.938 9.18 1 72.69 127 GLY B N 1
ATOM 3571 C CA . GLY B 1 127 ? -11.242 -18.094 8.328 1 72.69 127 GLY B CA 1
ATOM 3572 C C . GLY B 1 127 ? -10.625 -18.844 7.164 1 72.69 127 GLY B C 1
ATOM 3573 O O . GLY B 1 127 ? -10.117 -19.953 7.328 1 72.69 127 GLY B O 1
ATOM 3574 N N . LYS B 1 128 ? -10.836 -18.562 5.949 1 83.38 128 LYS B N 1
ATOM 3575 C CA . LYS B 1 128 ? -10.281 -19.109 4.715 1 83.38 128 LYS B CA 1
ATOM 3576 C C . LYS B 1 128 ? -8.781 -18.859 4.629 1 83.38 128 LYS B C 1
ATOM 3578 O O . LYS B 1 128 ? -8.281 -17.844 5.113 1 83.38 128 LYS B O 1
ATOM 3583 N N . PRO B 1 129 ? -8.117 -20.047 4.141 1 90.19 129 PRO B N 1
ATOM 3584 C CA . PRO B 1 129 ? -6.703 -19.766 3.877 1 90.19 129 PRO B CA 1
ATOM 3585 C C . PRO B 1 129 ? -6.512 -18.688 2.811 1 90.19 129 PRO B C 1
ATOM 3587 O O . PRO B 1 129 ? -7.438 -18.391 2.049 1 90.19 129 PRO B O 1
ATOM 3590 N N . ASP B 1 130 ? -5.387 -18.219 2.764 1 91.94 130 ASP B N 1
ATOM 3591 C CA . ASP B 1 130 ? -5.125 -17.141 1.816 1 91.94 130 ASP B CA 1
ATOM 3592 C C . ASP B 1 130 ? -5.027 -17.672 0.389 1 91.94 130 ASP B C 1
ATOM 3594 O O . ASP B 1 130 ? -5.645 -17.125 -0.526 1 91.94 130 ASP B O 1
ATOM 3598 N N . PHE B 1 131 ? -4.273 -18.781 0.289 1 93.69 131 PHE B N 1
ATOM 3599 C CA . PHE B 1 131 ? -3.902 -19.156 -1.071 1 93.69 131 PHE B CA 1
ATOM 3600 C C . PHE B 1 131 ? -4.082 -20.656 -1.287 1 93.69 131 PHE B C 1
ATOM 3602 O O . PHE B 1 131 ? -4.004 -21.438 -0.339 1 93.69 131 PHE B O 1
ATOM 3609 N N . PHE B 1 132 ? -4.305 -21 -2.475 1 93 132 PHE B N 1
ATOM 3610 C CA . PHE B 1 132 ? -4.082 -22.344 -2.99 1 93 132 PHE B CA 1
ATOM 3611 C C . PHE B 1 132 ? -3.219 -22.312 -4.246 1 93 132 PHE B C 1
ATOM 3613 O O . PHE B 1 132 ? -3.279 -21.344 -5.016 1 93 132 PHE B O 1
ATOM 3620 N N . GLY B 1 133 ? -2.367 -23.266 -4.367 1 94.38 133 GLY B N 1
ATOM 3621 C CA . GLY B 1 133 ? -1.398 -23.281 -5.449 1 94.38 133 GLY B CA 1
ATOM 3622 C C . GLY B 1 133 ? -1.441 -24.562 -6.27 1 94.38 133 GLY B C 1
ATOM 3623 O O . GLY B 1 133 ? -1.621 -25.641 -5.723 1 94.38 133 GLY B O 1
ATOM 3624 N N . ARG B 1 134 ? -1.366 -24.438 -7.551 1 93 134 ARG B N 1
ATOM 3625 C CA . ARG B 1 134 ? -1.222 -25.562 -8.461 1 93 134 ARG B CA 1
ATOM 3626 C C . ARG B 1 134 ? 0.246 -25.938 -8.633 1 93 134 ARG B C 1
ATOM 3628 O O . ARG B 1 134 ? 1.067 -25.109 -9.016 1 93 134 ARG B O 1
ATOM 3635 N N . ILE B 1 135 ? 0.484 -27.188 -8.367 1 92.31 135 ILE B N 1
ATOM 3636 C CA . ILE B 1 135 ? 1.855 -27.672 -8.461 1 92.31 135 ILE B CA 1
ATOM 3637 C C . ILE B 1 135 ? 2.145 -28.125 -9.883 1 92.31 135 ILE B C 1
ATOM 3639 O O . ILE B 1 135 ? 1.286 -28.734 -10.539 1 92.31 135 ILE B O 1
ATOM 3643 N N . LYS B 1 136 ? 3.316 -27.828 -10.242 1 86 136 LYS B N 1
ATOM 3644 C CA . LYS B 1 136 ? 3.795 -28.312 -11.531 1 86 136 LYS B CA 1
ATOM 3645 C C . LYS B 1 136 ? 3.893 -29.844 -11.531 1 86 136 LYS B C 1
ATOM 3647 O O . LYS B 1 136 ? 4.473 -30.438 -10.617 1 86 136 LYS B O 1
ATOM 3652 N N . THR B 1 137 ? 3.168 -30.453 -12.469 1 81.5 137 THR B N 1
ATOM 3653 C CA . THR B 1 137 ? 3.279 -31.906 -12.586 1 81.5 137 THR B CA 1
ATOM 3654 C C . THR B 1 137 ? 3.662 -32.312 -14.008 1 81.5 137 THR B C 1
ATOM 3656 O O . THR B 1 137 ? 3.443 -31.547 -14.953 1 81.5 137 THR B O 1
ATOM 3659 N N . ASN B 1 138 ? 4.316 -33.438 -14.133 1 70.56 138 ASN B N 1
ATOM 3660 C CA . ASN B 1 138 ? 4.746 -33.969 -15.43 1 70.56 138 ASN B CA 1
ATOM 3661 C C . ASN B 1 138 ? 3.586 -34.594 -16.203 1 70.56 138 ASN B C 1
ATOM 3663 O O . ASN B 1 138 ? 3.619 -34.656 -17.422 1 70.56 138 ASN B O 1
ATOM 3667 N N . CYS B 1 139 ? 2.631 -35.062 -15.523 1 63.34 139 CYS B N 1
ATOM 3668 C CA . CYS B 1 139 ? 1.632 -35.875 -16.219 1 63.34 139 CYS B CA 1
ATOM 3669 C C . CYS B 1 139 ? 0.281 -35.156 -16.234 1 63.34 139 CYS B C 1
ATOM 3671 O O . CYS B 1 139 ? -0.744 -35.781 -16.516 1 63.34 139 CYS B O 1
ATOM 3673 N N . GLY B 1 140 ? 0.222 -34 -16.094 1 66.25 140 GLY B N 1
ATOM 3674 C CA . GLY B 1 140 ? -1.041 -33.281 -16.156 1 66.25 140 GLY B CA 1
ATOM 3675 C C . GLY B 1 140 ? -1.912 -33.469 -14.93 1 66.25 140 GLY B C 1
ATOM 3676 O O . GLY B 1 140 ? -2.98 -32.875 -14.812 1 66.25 140 GLY B O 1
ATOM 3677 N N . GLN B 1 141 ? -1.469 -34.375 -14.031 1 80.69 141 GLN B N 1
ATOM 3678 C CA . GLN B 1 141 ? -2.24 -34.625 -12.812 1 80.69 141 GLN B CA 1
ATOM 3679 C C . GLN B 1 141 ? -2.324 -33.375 -11.961 1 80.69 141 GLN B C 1
ATOM 3681 O O . GLN B 1 141 ? -1.358 -32.594 -11.867 1 80.69 141 GLN B O 1
ATOM 3686 N N . GLU B 1 142 ? -3.486 -33.25 -11.43 1 88.19 142 GLU B N 1
ATOM 3687 C CA . GLU B 1 142 ? -3.693 -32.094 -10.594 1 88.19 142 GLU B CA 1
ATOM 3688 C C . GLU B 1 142 ? -3.135 -32.312 -9.188 1 88.19 142 GLU B C 1
ATOM 3690 O O . GLU B 1 142 ? -3.447 -33.312 -8.539 1 88.19 142 GLU B O 1
ATOM 3695 N N . ARG B 1 143 ? -2.25 -31.516 -8.789 1 92.31 143 ARG B N 1
ATOM 3696 C CA . ARG B 1 143 ? -1.733 -31.438 -7.426 1 92.31 143 ARG B CA 1
ATOM 3697 C C . ARG B 1 143 ? -1.81 -30.016 -6.883 1 92.31 143 ARG B C 1
ATOM 3699 O O . ARG B 1 143 ? -1.543 -29.062 -7.605 1 92.31 143 ARG B O 1
ATOM 3706 N N . TRP B 1 144 ? -2.217 -30 -5.578 1 93.25 144 TRP B N 1
ATOM 3707 C CA . TRP B 1 144 ? -2.49 -28.688 -4.996 1 93.25 144 TRP B CA 1
ATOM 3708 C C . TRP B 1 144 ? -1.806 -28.547 -3.643 1 93.25 144 TRP B C 1
ATOM 3710 O O . TRP B 1 144 ? -1.526 -29.531 -2.969 1 93.25 144 TRP B O 1
ATOM 3720 N N . CYS B 1 145 ? -1.512 -27.359 -3.291 1 93.5 145 CYS B N 1
ATOM 3721 C CA . CYS B 1 145 ? -1.07 -26.969 -1.954 1 93.5 145 CYS B CA 1
ATOM 3722 C C . CYS B 1 145 ? -1.881 -25.797 -1.427 1 93.5 145 CYS B C 1
ATOM 3724 O O . CYS B 1 145 ? -2.447 -25.031 -2.207 1 93.5 145 CYS B O 1
ATOM 3726 N N . ILE B 1 146 ? -2.016 -25.734 -0.142 1 93 146 ILE B N 1
ATOM 3727 C CA . ILE B 1 146 ? -2.682 -24.625 0.532 1 93 146 ILE B CA 1
ATOM 3728 C C . ILE B 1 146 ? -1.656 -23.812 1.319 1 93 146 ILE B C 1
ATOM 3730 O O . ILE B 1 146 ? -0.759 -24.375 1.95 1 93 146 ILE B O 1
ATOM 3734 N N . PHE B 1 147 ? -1.78 -22.5 1.262 1 94.31 147 PHE B N 1
ATOM 3735 C CA . PHE B 1 147 ? -0.861 -21.641 1.997 1 94.31 147 PHE B CA 1
ATOM 3736 C C . PHE B 1 147 ? -1.624 -20.578 2.783 1 94.31 147 PHE B C 1
ATOM 3738 O O . PHE B 1 147 ? -2.52 -19.922 2.244 1 94.31 147 PHE B O 1
ATOM 3745 N N . GLU B 1 148 ? -1.324 -20.438 4.035 1 94.19 148 GLU B N 1
ATOM 3746 C CA . GLU B 1 148 ? -1.669 -19.281 4.855 1 94.19 148 GLU B CA 1
ATOM 3747 C C . GLU B 1 148 ? -0.46 -18.359 5.062 1 94.19 148 GLU B C 1
ATOM 3749 O O . GLU B 1 148 ? 0.612 -18.828 5.453 1 94.19 148 GLU B O 1
ATOM 3754 N N . SER B 1 149 ? -0.661 -17.094 4.738 1 95.31 149 SER B N 1
ATOM 3755 C CA . SER B 1 149 ? 0.441 -16.141 4.801 1 95.31 149 SER B CA 1
ATOM 3756 C C . SER B 1 149 ? 0.286 -15.203 5.992 1 95.31 149 SER B C 1
ATOM 3758 O O . SER B 1 149 ? -0.821 -14.758 6.297 1 95.31 149 SER B O 1
ATOM 3760 N N . LYS B 1 150 ? 1.389 -14.984 6.707 1 93.38 150 LYS B N 1
ATOM 3761 C CA . LYS B 1 150 ? 1.463 -14.008 7.793 1 93.38 150 LYS B CA 1
ATOM 3762 C C . LYS B 1 150 ? 2.695 -13.117 7.652 1 93.38 150 LYS B C 1
ATOM 3764 O O . LYS B 1 150 ? 3.727 -13.555 7.141 1 93.38 150 LYS B O 1
ATOM 3769 N N . GLY B 1 151 ? 2.545 -11.922 7.965 1 93.62 151 GLY B N 1
ATOM 3770 C CA . GLY B 1 151 ? 3.646 -10.977 8.078 1 93.62 151 GLY B CA 1
ATOM 3771 C C . GLY B 1 151 ? 3.73 -10.32 9.445 1 93.62 151 GLY B C 1
ATOM 3772 O O . GLY B 1 151 ? 2.713 -9.906 10.008 1 93.62 151 GLY B O 1
ATOM 3773 N N . ARG B 1 152 ? 4.945 -10.242 9.969 1 92.19 152 ARG B N 1
ATOM 3774 C CA . ARG B 1 152 ? 5.113 -9.672 11.305 1 92.19 152 ARG B CA 1
ATOM 3775 C C . ARG B 1 152 ? 6.32 -8.75 11.359 1 92.19 152 ARG B C 1
ATOM 3777 O O . ARG B 1 152 ? 7.359 -9.031 10.766 1 92.19 152 ARG B O 1
ATOM 3784 N N . THR B 1 153 ? 6.184 -7.68 12.156 1 88.19 153 THR B N 1
ATOM 3785 C CA . THR B 1 153 ? 7.25 -6.699 12.336 1 88.19 153 THR B CA 1
ATOM 3786 C C . THR B 1 153 ? 8.258 -7.176 13.383 1 88.19 153 THR B C 1
ATOM 3788 O O . THR B 1 153 ? 9.453 -6.91 13.266 1 88.19 153 THR B O 1
ATOM 3791 N N . GLY B 1 154 ? 7.785 -7.734 14.484 1 81.25 154 GLY B N 1
ATOM 3792 C CA . GLY B 1 154 ? 8.633 -7.934 15.648 1 81.25 154 GLY B CA 1
ATOM 3793 C C . GLY B 1 154 ? 8.898 -9.398 15.945 1 81.25 154 GLY B C 1
ATOM 3794 O O . GLY B 1 154 ? 8.758 -9.836 17.094 1 81.25 154 GLY B O 1
ATOM 3795 N N . GLY B 1 155 ? 9.312 -10.156 14.992 1 85.31 155 GLY B N 1
ATOM 3796 C CA . GLY B 1 155 ? 9.703 -11.516 15.297 1 85.31 155 GLY B CA 1
ATOM 3797 C C . GLY B 1 155 ? 8.625 -12.531 14.977 1 85.31 155 GLY B C 1
ATOM 3798 O O . GLY B 1 155 ? 7.547 -12.172 14.5 1 85.31 155 GLY B O 1
ATOM 3799 N N . LEU B 1 156 ? 9.008 -13.758 15.344 1 87.81 156 LEU B N 1
ATOM 3800 C CA . LEU B 1 156 ? 8.125 -14.875 15.062 1 87.81 156 LEU B CA 1
ATOM 3801 C C . LEU B 1 156 ? 6.938 -14.891 16.016 1 87.81 156 LEU B C 1
ATOM 3803 O O . LEU B 1 156 ? 7.105 -14.703 17.219 1 87.81 156 LEU B O 1
ATOM 3807 N N . ASP B 1 157 ? 5.742 -14.961 15.453 1 89.75 157 ASP B N 1
ATOM 3808 C CA . ASP B 1 157 ? 4.5 -15.047 16.219 1 89.75 157 ASP B CA 1
ATOM 3809 C C . ASP B 1 157 ? 3.9 -16.453 16.125 1 89.75 157 ASP B C 1
ATOM 3811 O O . ASP B 1 157 ? 3.121 -16.734 15.219 1 89.75 157 ASP B O 1
ATOM 3815 N N . ARG B 1 158 ? 4.09 -17.219 17.125 1 87.69 158 ARG B N 1
ATOM 3816 C CA . ARG B 1 158 ? 3.672 -18.625 17.125 1 87.69 158 ARG B CA 1
ATOM 3817 C C . ARG B 1 158 ? 2.156 -18.734 17.234 1 87.69 158 ARG B C 1
ATOM 3819 O O . ARG B 1 158 ? 1.557 -19.672 16.688 1 87.69 158 ARG B O 1
ATOM 3826 N N . GLU B 1 159 ? 1.584 -17.781 17.922 1 89.25 159 GLU B N 1
ATOM 3827 C CA . GLU B 1 159 ? 0.128 -17.781 18.016 1 89.25 159 GLU B CA 1
ATOM 3828 C C . GLU B 1 159 ? -0.517 -17.578 16.656 1 89.25 159 GLU B C 1
ATOM 3830 O O . GLU B 1 159 ? -1.493 -18.25 16.312 1 89.25 159 GLU B O 1
ATOM 3835 N N . ALA B 1 160 ? 0.038 -16.641 15.961 1 87.44 160 ALA B N 1
ATOM 3836 C CA . ALA B 1 160 ? -0.471 -16.391 14.617 1 87.44 160 ALA B CA 1
ATOM 3837 C C . ALA B 1 160 ? -0.311 -17.609 13.727 1 87.44 160 ALA B C 1
ATOM 3839 O O . ALA B 1 160 ? -1.177 -17.906 12.898 1 87.44 160 ALA B O 1
ATOM 3840 N N . ILE B 1 161 ? 0.769 -18.344 13.914 1 87.94 161 ILE B N 1
ATOM 3841 C CA . ILE B 1 161 ? 1.026 -19.562 13.148 1 87.94 161 ILE B CA 1
ATOM 3842 C C . ILE B 1 161 ? -0.023 -20.609 13.484 1 87.94 161 ILE B C 1
ATOM 3844 O O . ILE B 1 161 ? -0.574 -21.266 12.586 1 87.94 161 ILE B O 1
ATOM 3848 N N . SER B 1 162 ? -0.318 -20.734 14.703 1 86.56 162 SER B N 1
ATOM 3849 C CA . SER B 1 162 ? -1.302 -21.719 15.141 1 86.56 162 SER B CA 1
ATOM 3850 C C . SER B 1 162 ? -2.682 -21.422 14.57 1 86.56 162 SER B C 1
ATOM 3852 O O . SER B 1 162 ? -3.385 -22.312 14.109 1 86.56 162 SER B O 1
ATOM 3854 N N . ARG B 1 163 ? -3.006 -20.172 14.57 1 87.12 163 ARG B N 1
ATOM 3855 C CA . ARG B 1 163 ? -4.273 -19.766 13.977 1 87.12 163 ARG B CA 1
ATOM 3856 C C . ARG B 1 163 ? -4.281 -20.016 12.477 1 87.12 163 ARG B C 1
ATOM 3858 O O . ARG B 1 163 ? -5.305 -20.406 11.906 1 87.12 163 ARG B O 1
ATOM 3865 N N . GLY B 1 164 ? -3.166 -19.781 11.867 1 88.19 164 GLY B N 1
ATOM 3866 C CA . GLY B 1 164 ? -3.041 -20.016 10.445 1 88.19 164 GLY B CA 1
ATOM 3867 C C . GLY B 1 164 ? -3.225 -21.484 10.07 1 88.19 164 GLY B C 1
ATOM 3868 O O . GLY B 1 164 ? -3.82 -21.797 9.039 1 88.19 164 GLY B O 1
ATOM 3869 N N . LYS B 1 165 ? -2.744 -22.328 10.93 1 85.94 165 LYS B N 1
ATOM 3870 C CA . LYS B 1 165 ? -2.898 -23.766 10.703 1 85.94 165 LYS B CA 1
ATOM 3871 C C . LYS B 1 165 ? -4.371 -24.172 10.68 1 85.94 165 LYS B C 1
ATOM 3873 O O . LYS B 1 165 ? -4.793 -24.969 9.844 1 85.94 165 LYS B O 1
ATOM 3878 N N . GLU B 1 166 ? -5.051 -23.578 11.516 1 84.81 166 GLU B N 1
ATOM 3879 C CA . GLU B 1 166 ? -6.484 -23.844 11.562 1 84.81 166 GLU B CA 1
ATOM 3880 C C . GLU B 1 166 ? -7.184 -23.344 10.305 1 84.81 166 GLU B C 1
ATOM 3882 O O . GLU B 1 166 ? -8.086 -24 9.781 1 84.81 166 GLU B O 1
ATOM 3887 N N . GLN B 1 167 ? -6.762 -22.219 9.836 1 85.25 167 GLN B N 1
ATOM 3888 C CA . GLN B 1 167 ? -7.363 -21.625 8.648 1 85.25 167 GLN B CA 1
ATOM 3889 C C . GLN B 1 167 ? -7.137 -22.484 7.414 1 85.25 167 GLN B C 1
ATOM 3891 O O . GLN B 1 167 ? -7.984 -22.547 6.52 1 85.25 167 GLN B O 1
ATOM 3896 N N . THR B 1 168 ? -5.996 -23.219 7.324 1 87.56 168 THR B N 1
ATOM 3897 C CA . THR B 1 168 ? -5.68 -24.016 6.148 1 87.56 168 THR B CA 1
ATOM 3898 C C . THR B 1 168 ? -6.613 -25.219 6.047 1 87.56 168 THR B C 1
ATOM 3900 O O . THR B 1 168 ? -6.754 -25.812 4.977 1 87.56 168 THR B O 1
ATOM 3903 N N . GLN B 1 169 ? -7.254 -25.531 7.113 1 83.81 169 GLN B N 1
ATOM 3904 C CA . GLN B 1 169 ? -8.117 -26.719 7.152 1 83.81 169 GLN B CA 1
ATOM 3905 C C . GLN B 1 169 ? -9.477 -26.422 6.531 1 83.81 169 GLN B C 1
ATOM 3907 O O . GLN B 1 169 ? -10.266 -27.328 6.285 1 83.81 169 GLN B O 1
ATOM 3912 N N . TYR B 1 170 ? -9.641 -25.234 6.297 1 82.5 170 TYR B N 1
ATOM 3913 C CA . TYR B 1 170 ? -10.898 -24.797 5.707 1 82.5 170 TYR B CA 1
ATOM 3914 C C . TYR B 1 170 ? -11.133 -25.484 4.363 1 82.5 170 TYR B C 1
ATOM 3916 O O . TYR B 1 170 ? -12.273 -25.781 4 1 82.5 170 TYR B O 1
ATOM 3924 N N . LEU B 1 171 ? -10.086 -25.688 3.594 1 85.06 171 LEU B N 1
ATOM 3925 C CA . LEU B 1 171 ? -10.195 -26.312 2.275 1 85.06 171 LEU B CA 1
ATOM 3926 C C . LEU B 1 171 ? -9.867 -27.797 2.34 1 85.06 171 LEU B C 1
ATOM 3928 O O . LEU B 1 171 ? -8.766 -28.172 2.73 1 85.06 171 LEU B O 1
ATOM 3932 N N . ARG B 1 172 ? -10.859 -28.516 1.936 1 87.12 172 ARG B N 1
ATOM 3933 C CA . ARG B 1 172 ? -10.656 -29.953 1.962 1 87.12 172 ARG B CA 1
ATOM 3934 C C . ARG B 1 172 ? -10.055 -30.453 0.649 1 87.12 172 ARG B C 1
ATOM 3936 O O . ARG B 1 172 ? -9.023 -31.125 0.646 1 87.12 172 ARG B O 1
ATOM 3943 N N . THR B 1 173 ? -10.766 -30.125 -0.455 1 89.06 173 THR B N 1
ATOM 3944 C CA . THR B 1 173 ? -10.266 -30.578 -1.747 1 89.06 173 THR B CA 1
ATOM 3945 C C . THR B 1 173 ? -10.359 -29.469 -2.787 1 89.06 173 THR B C 1
ATOM 3947 O O . THR B 1 173 ? -11.141 -28.531 -2.629 1 89.06 173 THR B O 1
ATOM 3950 N N . ILE B 1 174 ? -9.531 -29.562 -3.734 1 89.19 174 ILE B N 1
ATOM 3951 C CA . ILE B 1 174 ? -9.609 -28.75 -4.945 1 89.19 174 ILE B CA 1
ATOM 3952 C C . ILE B 1 174 ? -9.836 -29.656 -6.156 1 89.19 174 ILE B C 1
ATOM 3954 O O . ILE B 1 174 ? -8.984 -30.484 -6.484 1 89.19 174 ILE B O 1
ATOM 3958 N N . ASN B 1 175 ? -10.969 -29.531 -6.781 1 88.94 175 ASN B N 1
ATOM 3959 C CA . ASN B 1 175 ? -11.359 -30.406 -7.887 1 88.94 175 ASN B CA 1
ATOM 3960 C C . ASN B 1 175 ? -11.352 -31.875 -7.469 1 88.94 175 ASN B C 1
ATOM 3962 O O . ASN B 1 175 ? -10.898 -32.75 -8.219 1 88.94 175 ASN B O 1
ATOM 3966 N N . GLY B 1 176 ? -11.742 -32.031 -6.242 1 87.75 176 GLY B N 1
ATOM 3967 C CA . GLY B 1 176 ? -11.836 -33.375 -5.734 1 87.75 176 GLY B CA 1
ATOM 3968 C C . GLY B 1 176 ? -10.5 -33.938 -5.281 1 87.75 176 GLY B C 1
ATOM 3969 O O . GLY B 1 176 ? -10.43 -35.062 -4.797 1 87.75 176 GLY B O 1
ATOM 3970 N N . VAL B 1 177 ? -9.461 -33.188 -5.41 1 91.19 177 VAL B N 1
ATOM 3971 C CA . VAL B 1 177 ? -8.125 -33.656 -5.055 1 91.19 177 VAL B CA 1
ATOM 3972 C C . VAL B 1 177 ? -7.723 -33.094 -3.699 1 91.19 177 VAL B C 1
ATOM 3974 O O . VAL B 1 177 ? -7.836 -31.875 -3.475 1 91.19 177 VAL B O 1
ATOM 3977 N N . ILE B 1 178 ? -7.262 -33.938 -2.842 1 90.75 178 ILE B N 1
ATOM 3978 C CA . ILE B 1 178 ? -6.77 -33.5 -1.541 1 90.75 178 ILE B CA 1
ATOM 3979 C C . ILE B 1 178 ? -5.418 -32.812 -1.71 1 90.75 178 ILE B C 1
ATOM 3981 O O . ILE B 1 178 ? -4.512 -33.344 -2.354 1 90.75 178 ILE B O 1
ATOM 3985 N N . PRO B 1 179 ? -5.273 -31.656 -1.177 1 91.69 179 PRO B N 1
ATOM 3986 C CA . PRO B 1 179 ? -3.992 -30.953 -1.301 1 91.69 179 PRO B CA 1
ATOM 3987 C C . PRO B 1 179 ? -2.832 -31.75 -0.697 1 91.69 179 PRO B C 1
ATOM 3989 O O . PRO B 1 179 ? -3 -32.406 0.325 1 91.69 179 PRO B O 1
ATOM 3992 N N . CYS B 1 180 ? -1.678 -31.594 -1.301 1 89.19 180 CYS B N 1
ATOM 3993 C CA . CYS B 1 180 ? -0.492 -32.344 -0.879 1 89.19 180 CYS B CA 1
ATOM 3994 C C . CYS B 1 180 ? 0.066 -31.766 0.422 1 89.19 180 CYS B C 1
ATOM 3996 O O . CYS B 1 180 ? 0.733 -32.469 1.175 1 89.19 180 CYS B O 1
ATOM 3998 N N . SER B 1 181 ? -0.182 -30.562 0.619 1 89.5 181 SER B N 1
ATOM 3999 C CA . SER B 1 181 ? 0.325 -29.922 1.827 1 89.5 181 SER B CA 1
ATOM 4000 C C . SER B 1 181 ? -0.51 -28.703 2.197 1 89.5 181 SER B C 1
ATOM 4002 O O . SER B 1 181 ? -1.166 -28.109 1.339 1 89.5 181 SER B O 1
ATOM 4004 N N . ARG B 1 182 ? -0.529 -28.438 3.455 1 91.31 182 ARG B N 1
ATOM 4005 C CA . ARG B 1 182 ? -1.149 -27.266 4.066 1 91.31 182 ARG B CA 1
ATOM 4006 C C . ARG B 1 182 ? -0.132 -26.453 4.867 1 91.31 182 ARG B C 1
ATOM 4008 O O . ARG B 1 182 ? 0.193 -26.812 6.004 1 91.31 182 ARG B O 1
ATOM 4015 N N . ASN B 1 183 ? 0.205 -25.375 4.277 1 92.56 183 ASN B N 1
ATOM 4016 C CA . ASN B 1 183 ? 1.38 -24.688 4.801 1 92.56 183 ASN B CA 1
ATOM 4017 C C . ASN B 1 183 ? 1.016 -23.312 5.379 1 92.56 183 ASN B C 1
ATOM 4019 O O . ASN B 1 183 ? 0.094 -22.656 4.898 1 92.56 183 ASN B O 1
ATOM 4023 N N . VAL B 1 184 ? 1.705 -22.969 6.434 1 93.44 184 VAL B N 1
ATOM 4024 C CA . VAL B 1 184 ? 1.691 -21.609 6.957 1 93.44 184 VAL B CA 1
ATOM 4025 C C . VAL B 1 184 ? 3.068 -20.969 6.777 1 93.44 184 VAL B C 1
ATOM 4027 O O . VAL B 1 184 ? 4.086 -21.578 7.141 1 93.44 184 VAL B O 1
ATOM 4030 N N . VAL B 1 185 ? 3.062 -19.875 6.137 1 94.5 185 VAL B N 1
ATOM 4031 C CA . VAL B 1 185 ? 4.305 -19.125 5.949 1 94.5 185 VAL B CA 1
ATOM 4032 C C . VAL B 1 185 ? 4.234 -17.812 6.711 1 94.5 185 VAL B C 1
ATOM 4034 O O . VAL B 1 185 ? 3.248 -17.078 6.605 1 94.5 185 VAL B O 1
ATOM 4037 N N . GLN B 1 186 ? 5.215 -17.547 7.496 1 94.81 186 GLN B N 1
ATOM 4038 C CA . GLN B 1 186 ? 5.316 -16.25 8.164 1 94.81 186 GLN B CA 1
ATOM 4039 C C . GLN B 1 186 ? 6.617 -15.539 7.805 1 94.81 186 GLN B C 1
ATOM 4041 O O . GLN B 1 186 ? 7.703 -16.094 8.008 1 94.81 186 GLN B O 1
ATOM 4046 N N . ALA B 1 187 ? 6.508 -14.398 7.148 1 96 187 ALA B N 1
ATOM 4047 C CA . ALA B 1 187 ? 7.652 -13.508 6.992 1 96 187 ALA B CA 1
ATOM 4048 C C . ALA B 1 187 ? 7.781 -12.562 8.188 1 96 187 ALA B C 1
ATOM 4050 O O . ALA B 1 187 ? 6.777 -12.047 8.688 1 96 187 ALA B O 1
ATOM 4051 N N . TYR B 1 188 ? 8.977 -12.398 8.68 1 95 188 TYR B N 1
ATOM 4052 C CA . TYR B 1 188 ? 9.156 -11.531 9.836 1 95 188 TYR B CA 1
ATOM 4053 C C . TYR B 1 188 ? 10.555 -10.93 9.859 1 95 188 TYR B C 1
ATOM 4055 O O . TYR B 1 188 ? 11.461 -11.43 9.203 1 95 188 TYR B O 1
ATOM 4063 N N . PHE B 1 189 ? 10.648 -9.836 10.547 1 95.12 189 PHE B N 1
ATOM 4064 C CA . PHE B 1 189 ? 11.945 -9.211 10.789 1 95.12 189 PHE B CA 1
ATOM 4065 C C . PHE B 1 189 ? 12.523 -9.641 12.133 1 95.12 189 PHE B C 1
ATOM 4067 O O . PHE B 1 189 ? 11.875 -9.477 13.164 1 95.12 189 PHE B O 1
ATOM 4074 N N . LYS B 1 190 ? 13.719 -10.133 12.023 1 91.81 190 LYS B N 1
ATOM 4075 C CA . LYS B 1 190 ? 14.32 -10.719 13.219 1 91.81 190 LYS B CA 1
ATOM 4076 C C . LYS B 1 190 ? 15.391 -9.789 13.797 1 91.81 190 LYS B C 1
ATOM 4078 O O . LYS B 1 190 ? 16.25 -9.281 13.07 1 91.81 190 LYS B O 1
ATOM 4083 N N . GLY B 1 191 ? 15.312 -9.625 15.117 1 87.69 191 GLY B N 1
ATOM 4084 C CA . GLY B 1 191 ? 16.391 -9.008 15.867 1 87.69 191 GLY B CA 1
ATOM 4085 C C . GLY B 1 191 ? 16.453 -7.504 15.703 1 87.69 191 GLY B C 1
ATOM 4086 O O . GLY B 1 191 ? 15.578 -6.906 15.086 1 87.69 191 GLY B O 1
ATOM 4087 N N . LYS B 1 192 ? 17.516 -6.934 16.266 1 87.94 192 LYS B N 1
ATOM 4088 C CA . LYS B 1 192 ? 17.734 -5.492 16.219 1 87.94 192 LYS B CA 1
ATOM 4089 C C . LYS B 1 192 ? 18.062 -5.023 14.797 1 87.94 192 LYS B C 1
ATOM 4091 O O . LYS B 1 192 ? 17.719 -3.902 14.414 1 87.94 192 LYS B O 1
ATOM 4096 N N . GLU B 1 193 ? 18.688 -5.988 14.109 1 88.81 193 GLU B N 1
ATOM 4097 C CA . GLU B 1 193 ? 19.062 -5.652 12.742 1 88.81 193 GLU B CA 1
ATOM 4098 C C . GLU B 1 193 ? 17.875 -5.766 11.797 1 88.81 193 GLU B C 1
ATOM 4100 O O . GLU B 1 193 ? 17.922 -5.309 10.656 1 88.81 193 GLU B O 1
ATOM 4105 N N . GLN B 1 194 ? 16.812 -6.328 12.305 1 93.69 194 GLN B N 1
ATOM 4106 C CA . GLN B 1 194 ? 15.578 -6.477 11.547 1 93.69 194 GLN B CA 1
ATOM 4107 C C . GLN B 1 194 ? 15.828 -7.211 10.227 1 93.69 194 GLN B C 1
ATOM 4109 O O . GLN B 1 194 ? 15.445 -6.723 9.164 1 93.69 194 GLN B O 1
ATOM 4114 N N . ILE B 1 195 ? 16.438 -8.391 10.328 1 93.25 195 ILE B N 1
ATOM 4115 C CA . ILE B 1 195 ? 16.734 -9.227 9.172 1 93.25 195 ILE B CA 1
ATOM 4116 C C . ILE B 1 195 ? 15.477 -9.977 8.742 1 93.25 195 ILE B C 1
ATOM 4118 O O . ILE B 1 195 ? 14.773 -10.555 9.586 1 93.25 195 ILE B O 1
ATOM 4122 N N . LEU B 1 196 ? 15.211 -9.898 7.438 1 95.5 196 LEU B N 1
ATOM 4123 C CA . LEU B 1 196 ? 14.039 -10.594 6.914 1 95.5 196 LEU B CA 1
ATOM 4124 C C . LEU B 1 196 ? 14.25 -12.102 6.953 1 95.5 196 LEU B C 1
ATOM 4126 O O . LEU B 1 196 ? 15.273 -12.609 6.488 1 95.5 196 LEU B O 1
ATOM 4130 N N . ARG B 1 197 ? 13.258 -12.805 7.504 1 93.38 197 ARG B N 1
ATOM 4131 C CA . ARG B 1 197 ? 13.266 -14.258 7.578 1 93.38 197 ARG B CA 1
ATOM 4132 C C . ARG B 1 197 ? 11.914 -14.836 7.184 1 93.38 197 ARG B C 1
ATOM 4134 O O . ARG B 1 197 ? 10.906 -14.133 7.199 1 93.38 197 ARG B O 1
ATOM 4141 N N . GLY B 1 198 ? 11.977 -16.047 6.695 1 92.12 198 GLY B N 1
ATOM 4142 C CA . GLY B 1 198 ? 10.766 -16.812 6.477 1 92.12 198 GLY B CA 1
ATOM 4143 C C . GLY B 1 198 ? 10.625 -17.984 7.434 1 92.12 198 GLY B C 1
ATOM 4144 O O . GLY B 1 198 ? 11.625 -18.531 7.918 1 92.12 198 GLY B O 1
ATOM 4145 N N . TYR B 1 199 ? 9.414 -18.281 7.777 1 88.88 199 TYR B N 1
ATOM 4146 C CA . TYR B 1 199 ? 9.062 -19.453 8.586 1 88.88 199 TYR B CA 1
ATOM 4147 C C . TYR B 1 199 ? 7.992 -20.281 7.895 1 88.88 199 TYR B C 1
ATOM 4149 O O . TYR B 1 199 ? 6.969 -19.75 7.457 1 88.88 199 TYR B O 1
ATOM 4157 N N . LEU B 1 200 ? 8.297 -21.516 7.723 1 90.56 200 LEU B N 1
ATOM 4158 C CA . LEU B 1 200 ? 7.41 -22.422 7.012 1 90.56 200 LEU B CA 1
ATOM 4159 C C . LEU B 1 200 ? 7.004 -23.594 7.906 1 90.56 200 LEU B C 1
ATOM 4161 O O . LEU B 1 200 ? 7.863 -24.266 8.477 1 90.56 200 LEU B O 1
ATOM 4165 N N . VAL B 1 201 ? 5.734 -23.719 8.031 1 84.69 201 VAL B N 1
ATOM 4166 C CA . VAL B 1 201 ? 5.219 -24.828 8.836 1 84.69 201 VAL B CA 1
ATOM 4167 C C . VAL B 1 201 ? 4.207 -25.625 8.023 1 84.69 201 VAL B C 1
ATOM 4169 O O . VAL B 1 201 ? 3.4 -25.062 7.285 1 84.69 201 VAL B O 1
ATOM 4172 N N . ASP B 1 202 ? 4.277 -26.906 8.023 1 75.81 202 ASP B N 1
ATOM 4173 C CA . ASP B 1 202 ? 3.277 -27.781 7.414 1 75.81 202 ASP B CA 1
ATOM 4174 C C . ASP B 1 202 ? 2.408 -28.453 8.477 1 75.81 202 ASP B C 1
ATOM 4176 O O . ASP B 1 202 ? 2.896 -29.266 9.266 1 75.81 202 ASP B O 1
ATOM 4180 N N . PRO B 1 203 ? 1.032 -27.938 8.5 1 63.59 203 PRO B N 1
ATOM 4181 C CA . PRO B 1 203 ? 0.203 -28.547 9.539 1 63.59 203 PRO B CA 1
ATOM 4182 C C . PRO B 1 203 ? -0.277 -29.938 9.172 1 63.59 203 PRO B C 1
ATOM 4184 O O . PRO B 1 203 ? -0.231 -30.328 8 1 63.59 203 PRO B O 1
ATOM 4187 N N . VAL B 1 204 ? -0.628 -30.734 10.227 1 58.97 204 VAL B N 1
ATOM 4188 C CA . VAL B 1 204 ? -1.266 -32.031 10.125 1 58.97 204 VAL B CA 1
ATOM 4189 C C . VAL B 1 204 ? -2.715 -31.891 9.672 1 58.97 204 VAL B C 1
ATOM 4191 O O . VAL B 1 204 ? -3.365 -30.891 10 1 58.97 204 VAL B O 1
ATOM 4194 N N . ASP B 1 205 ? -3.145 -32.656 8.648 1 58.84 205 ASP B N 1
ATOM 4195 C CA . ASP B 1 205 ? -4.32 -32.719 7.781 1 58.84 205 ASP B CA 1
ATOM 4196 C C . ASP B 1 205 ? -5.574 -33.062 8.586 1 58.84 205 ASP B C 1
ATOM 4198 O O . ASP B 1 205 ? -5.559 -33.969 9.422 1 58.84 205 ASP B O 1
ATOM 4202 N N . ASP B 1 206 ? -6.355 -32.156 9.078 1 59.84 206 ASP B N 1
ATOM 4203 C CA . ASP B 1 206 ? -7.645 -32.75 9.391 1 59.84 206 ASP B CA 1
ATOM 4204 C C . ASP B 1 206 ? -8.641 -32.531 8.25 1 59.84 206 ASP B C 1
ATOM 4206 O O . ASP B 1 206 ? -8.523 -31.578 7.492 1 59.84 206 ASP B O 1
ATOM 4210 N N . ASN B 1 207 ? -9.328 -33.562 7.84 1 58.25 207 ASN B N 1
ATOM 4211 C CA . ASN B 1 207 ? -10.227 -33.781 6.711 1 58.25 207 ASN B CA 1
ATOM 4212 C C . ASN B 1 207 ? -11.523 -32.969 6.863 1 58.25 207 ASN B C 1
ATOM 4214 O O . ASN B 1 207 ? -12.578 -33.406 6.398 1 58.25 207 ASN B O 1
ATOM 4218 N N . LYS B 1 208 ? -11.539 -31.828 7.645 1 64.75 208 LYS B N 1
ATOM 4219 C CA . LYS B 1 208 ? -12.82 -31.141 7.793 1 64.75 208 LYS B CA 1
ATOM 4220 C C . LYS B 1 208 ? -12.82 -29.797 7.051 1 64.75 208 LYS B C 1
ATOM 4222 O O . LYS B 1 208 ? -11.844 -29.047 7.125 1 64.75 208 LYS B O 1
ATOM 4227 N N . GLY B 1 209 ? -13.25 -29.734 5.648 1 76.62 209 GLY B N 1
ATOM 4228 C CA . GLY B 1 209 ? -13.281 -28.438 5.004 1 76.62 209 GLY B CA 1
ATOM 4229 C C . GLY B 1 209 ? -14.188 -28.391 3.791 1 76.62 209 GLY B C 1
ATOM 4230 O O . GLY B 1 209 ? -15.023 -29.281 3.598 1 76.62 209 GLY B O 1
ATOM 4231 N N . THR B 1 210 ? -14.156 -27.297 3.195 1 81.19 210 THR B N 1
ATOM 4232 C CA . THR B 1 210 ? -14.953 -27.062 1.997 1 81.19 210 THR B CA 1
ATOM 4233 C C . THR B 1 210 ? -14.188 -27.484 0.747 1 81.19 210 THR B C 1
ATOM 4235 O O . THR B 1 210 ? -12.953 -27.5 0.735 1 81.19 210 THR B O 1
ATOM 4238 N N . ASP B 1 211 ? -14.953 -27.875 -0.303 1 84.38 211 ASP B N 1
ATOM 4239 C CA . ASP B 1 211 ? -14.367 -28.25 -1.585 1 84.38 211 ASP B CA 1
ATOM 4240 C C . ASP B 1 211 ? -14.484 -27.125 -2.602 1 84.38 211 ASP B C 1
ATOM 4242 O O . ASP B 1 211 ? -15.492 -26.406 -2.623 1 84.38 211 ASP B O 1
ATOM 4246 N N . ILE B 1 212 ? -13.422 -26.969 -3.324 1 83.44 212 ILE B N 1
ATOM 4247 C CA . ILE B 1 212 ? -13.477 -25.984 -4.391 1 83.44 212 ILE B CA 1
ATOM 4248 C C . ILE B 1 212 ? -13.344 -26.672 -5.746 1 83.44 212 ILE B C 1
ATOM 4250 O O . ILE B 1 212 ? -12.57 -27.625 -5.891 1 83.44 212 ILE B O 1
ATOM 4254 N N . LYS B 1 213 ? -14.219 -26.203 -6.648 1 84.12 213 LYS B N 1
ATOM 4255 C CA . LYS B 1 213 ? -14.141 -26.656 -8.039 1 84.12 213 LYS B CA 1
ATOM 4256 C C . LYS B 1 2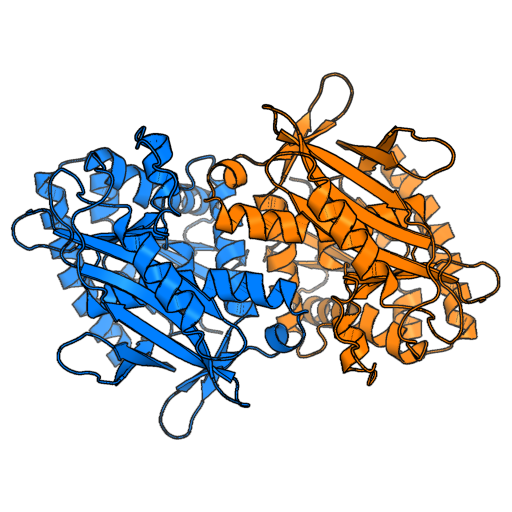13 ? -13.742 -25.5 -8.961 1 84.12 213 LYS B C 1
ATOM 4258 O O . LYS B 1 213 ? -14.336 -24.422 -8.914 1 84.12 213 LYS B O 1
ATOM 4263 N N . LEU B 1 214 ? -12.734 -25.797 -9.742 1 83.19 214 LEU B N 1
ATOM 4264 C CA . LEU B 1 214 ? -12.234 -24.766 -10.641 1 83.19 214 LEU B CA 1
ATOM 4265 C C . LEU B 1 214 ? -11.984 -25.328 -12.031 1 83.19 214 LEU B C 1
ATOM 4267 O O . LEU B 1 214 ? -11.594 -26.484 -12.18 1 83.19 214 LEU B O 1
ATOM 4271 N N . GLY B 1 215 ? -12.328 -24.516 -13.023 1 82.62 215 GLY B N 1
ATOM 4272 C CA . GLY B 1 215 ? -11.938 -24.844 -14.383 1 82.62 215 GLY B CA 1
ATOM 4273 C C . GLY B 1 215 ? -10.539 -24.359 -14.734 1 82.62 215 GLY B C 1
ATOM 4274 O O . GLY B 1 215 ? -10.172 -23.234 -14.414 1 82.62 215 GLY B O 1
ATOM 4275 N N . LEU B 1 216 ? -9.812 -25.219 -15.352 1 84 216 LEU B N 1
ATOM 4276 C CA . LEU B 1 216 ? -8.43 -24.906 -15.703 1 84 216 LEU B CA 1
ATOM 4277 C C . LEU B 1 216 ? -8.375 -23.688 -16.625 1 84 216 LEU B C 1
ATOM 4279 O O . LEU B 1 216 ? -7.488 -22.828 -16.484 1 84 216 LEU B O 1
ATOM 4283 N N . LYS B 1 217 ? -9.273 -23.656 -17.516 1 86 217 LYS B N 1
ATOM 4284 C CA . LYS B 1 217 ? -9.297 -22.531 -18.438 1 86 217 LYS B CA 1
ATOM 4285 C C . LYS B 1 217 ? -9.531 -21.219 -17.703 1 86 217 LYS B C 1
ATOM 4287 O O . LYS B 1 217 ? -8.844 -20.234 -17.953 1 86 217 LYS B O 1
ATOM 4292 N N . ASP B 1 218 ? -10.477 -21.25 -16.844 1 83.06 218 ASP B N 1
ATOM 4293 C CA . ASP B 1 218 ? -10.797 -20.047 -16.078 1 83.06 218 ASP B CA 1
ATOM 4294 C C . ASP B 1 218 ? -9.633 -19.625 -15.195 1 83.06 218 ASP B C 1
ATOM 4296 O O . ASP B 1 218 ? -9.336 -18.438 -15.07 1 83.06 218 ASP B O 1
ATOM 4300 N N . LEU B 1 219 ? -9.039 -20.562 -14.648 1 84.12 219 LEU B N 1
ATOM 4301 C CA . LEU B 1 219 ? -7.883 -20.312 -13.797 1 84.12 219 LEU B CA 1
ATOM 4302 C C . LEU B 1 219 ? -6.75 -19.672 -14.602 1 84.12 219 LEU B C 1
ATOM 4304 O O . LEU B 1 219 ? -6.191 -18.656 -14.195 1 84.12 219 LEU B O 1
ATOM 4308 N N . PHE B 1 220 ? -6.551 -20.297 -15.68 1 87.56 220 PHE B N 1
ATOM 4309 C CA . PHE B 1 220 ? -5.473 -19.844 -16.547 1 87.56 220 PHE B CA 1
ATOM 4310 C C . PHE B 1 220 ? -5.723 -18.406 -17.016 1 87.56 220 PHE B C 1
ATOM 4312 O O . PHE B 1 220 ? -4.844 -17.547 -16.906 1 87.56 220 PHE B O 1
ATOM 4319 N N . GLU B 1 221 ? -6.84 -18.156 -17.438 1 86.81 221 GLU B N 1
ATOM 4320 C CA . GLU B 1 221 ? -7.188 -16.828 -17.953 1 86.81 221 GLU B CA 1
ATOM 4321 C C . GLU B 1 221 ? -7.156 -15.781 -16.844 1 86.81 221 GLU B C 1
ATOM 4323 O O . GLU B 1 221 ? -6.602 -14.695 -17.031 1 86.81 221 GLU B O 1
ATOM 4328 N N . SER B 1 222 ? -7.66 -16.094 -15.766 1 83.88 222 SER B N 1
ATOM 4329 C CA . SER B 1 222 ? -7.73 -15.133 -14.664 1 83.88 222 SER B CA 1
ATOM 4330 C C . SER B 1 222 ? -6.344 -14.82 -14.117 1 83.88 222 SER B C 1
ATOM 4332 O O . SER B 1 222 ? -6.09 -13.703 -13.656 1 83.88 222 SER B O 1
ATOM 4334 N N . TYR B 1 223 ? -5.496 -15.805 -14.195 1 88.69 223 TYR B N 1
ATOM 4335 C CA . TYR B 1 223 ? -4.148 -15.633 -13.672 1 88.69 223 TYR B CA 1
ATOM 4336 C C . TYR B 1 223 ? -3.312 -14.75 -14.578 1 88.69 223 TYR B C 1
ATOM 4338 O O . TYR B 1 223 ? -2.588 -13.867 -14.109 1 88.69 223 TYR B O 1
ATOM 4346 N N . TYR B 1 224 ? -3.471 -14.953 -15.906 1 90.25 224 TYR B N 1
ATOM 4347 C CA . TYR B 1 224 ? -2.514 -14.336 -16.812 1 90.25 224 TYR B CA 1
ATOM 4348 C C . TYR B 1 224 ? -3.092 -13.078 -17.438 1 90.25 224 TYR B C 1
ATOM 4350 O O . TYR B 1 224 ? -2.35 -12.219 -17.922 1 90.25 224 TYR B O 1
ATOM 4358 N N . GLN B 1 225 ? -4.363 -12.898 -17.422 1 87.5 225 GLN B N 1
ATOM 4359 C CA . GLN B 1 225 ? -5.016 -11.82 -18.156 1 87.5 225 GLN B CA 1
ATOM 4360 C C . GLN B 1 225 ? -4.516 -10.453 -17.688 1 87.5 225 GLN B C 1
ATOM 4362 O O . GLN B 1 225 ? -4.25 -9.57 -18.516 1 87.5 225 GLN B O 1
ATOM 4367 N N . PRO B 1 226 ? -4.367 -10.281 -16.438 1 83.44 226 PRO B N 1
ATOM 4368 C CA . PRO B 1 226 ? -3.902 -8.961 -15.992 1 83.44 226 PRO B CA 1
ATOM 4369 C C . PRO B 1 226 ? -2.52 -8.609 -16.547 1 83.44 226 PRO B C 1
ATOM 4371 O O . PRO B 1 226 ? -2.221 -7.438 -16.766 1 83.44 226 PRO B O 1
ATOM 4374 N N . PHE B 1 227 ? -1.711 -9.555 -16.688 1 88.88 227 PHE B N 1
ATOM 4375 C CA . PHE B 1 227 ? -0.369 -9.32 -17.203 1 88.88 227 PHE B CA 1
ATOM 4376 C C . PHE B 1 227 ? -0.403 -9.109 -18.719 1 88.88 227 PHE B C 1
ATOM 4378 O O . PHE B 1 227 ? 0.285 -8.227 -19.25 1 88.88 227 PHE B O 1
ATOM 4385 N N . TYR B 1 228 ? -1.222 -9.906 -19.312 1 88.12 228 TYR B N 1
ATOM 4386 C CA . TYR B 1 228 ? -1.376 -9.766 -20.75 1 88.12 228 TYR B CA 1
ATOM 4387 C C . TYR B 1 228 ? -1.921 -8.391 -21.109 1 88.12 228 TYR B C 1
ATOM 4389 O O . TYR B 1 228 ? -1.413 -7.73 -22.016 1 88.12 228 TYR B O 1
ATOM 4397 N N . ASP B 1 229 ? -2.914 -7.98 -20.406 1 83.31 229 ASP B N 1
ATOM 4398 C CA . ASP B 1 229 ? -3.541 -6.684 -20.656 1 83.31 229 ASP B CA 1
ATOM 4399 C C . ASP B 1 229 ? -2.541 -5.547 -20.484 1 83.31 229 ASP B C 1
ATOM 4401 O O . ASP B 1 229 ? -2.525 -4.598 -21.266 1 83.31 229 ASP B O 1
ATOM 4405 N N . LEU B 1 230 ? -1.783 -5.648 -19.516 1 82.81 230 LEU B N 1
ATOM 4406 C CA . LEU B 1 230 ? -0.799 -4.613 -19.219 1 82.81 230 LEU B CA 1
ATOM 4407 C C . LEU B 1 230 ? 0.259 -4.551 -20.328 1 82.81 230 LEU B C 1
ATOM 4409 O O . LEU B 1 230 ? 0.631 -3.465 -20.766 1 82.81 230 LEU B O 1
ATOM 4413 N N . ILE B 1 231 ? 0.695 -5.691 -20.719 1 85.06 231 ILE B N 1
ATOM 4414 C CA . ILE B 1 231 ? 1.726 -5.766 -21.75 1 85.06 231 ILE B CA 1
ATOM 4415 C C . ILE B 1 231 ? 1.175 -5.234 -23.078 1 85.06 231 ILE B C 1
ATOM 4417 O O . ILE B 1 231 ? 1.859 -4.496 -23.781 1 85.06 231 ILE B O 1
ATOM 4421 N N . GLU B 1 232 ? -0.018 -5.527 -23.344 1 83.69 232 GLU B N 1
ATOM 4422 C CA . GLU B 1 232 ? -0.657 -5.043 -24.562 1 83.69 232 GLU B CA 1
ATOM 4423 C C . GLU B 1 232 ? -0.853 -3.531 -24.516 1 83.69 232 GLU B C 1
ATOM 4425 O O . GLU B 1 232 ? -0.628 -2.844 -25.516 1 83.69 232 GLU B O 1
ATOM 4430 N N . LEU B 1 233 ? -1.238 -3.125 -23.453 1 76.06 233 LEU B N 1
ATOM 4431 C CA . LEU B 1 233 ? -1.5 -1.698 -23.297 1 76.06 233 LEU B CA 1
ATOM 4432 C C . LEU B 1 233 ? -0.216 -0.89 -23.438 1 76.06 233 LEU B C 1
ATOM 4434 O O . LEU B 1 233 ? -0.168 0.07 -24.219 1 76.06 233 LEU B O 1
ATOM 4438 N N . ILE B 1 234 ? 0.735 -1.219 -22.734 1 73.88 234 ILE B N 1
ATOM 4439 C CA . ILE B 1 234 ? 1.987 -0.471 -22.75 1 73.88 234 ILE B CA 1
ATOM 4440 C C . ILE B 1 234 ? 2.689 -0.654 -24.094 1 73.88 234 ILE B C 1
ATOM 4442 O O . ILE B 1 234 ? 3.311 0.279 -24.609 1 73.88 234 ILE B O 1
ATOM 4446 N N . GLY B 1 235 ? 2.689 -1.897 -24.469 1 71 235 GLY B N 1
ATOM 4447 C CA . GLY B 1 235 ? 3.291 -2.16 -25.766 1 71 235 GLY B CA 1
ATOM 4448 C C . GLY B 1 235 ? 2.721 -1.294 -26.875 1 71 235 GLY B C 1
ATOM 4449 O O . GLY B 1 235 ? 3.443 -0.893 -27.797 1 71 235 GLY B O 1
ATOM 4450 N N . ARG B 1 236 ? 1.584 -0.938 -26.781 1 68.06 236 ARG B N 1
ATOM 4451 C CA . ARG B 1 236 ? 0.93 -0.08 -27.75 1 68.06 236 ARG B CA 1
ATOM 4452 C C . ARG B 1 236 ? 1.392 1.366 -27.609 1 68.06 236 ARG B C 1
ATOM 4454 O O . ARG B 1 236 ? 1.514 2.084 -28.609 1 68.06 236 ARG B O 1
ATOM 4461 N N . GLU B 1 237 ? 1.489 1.845 -26.297 1 61.75 237 GLU B N 1
ATOM 4462 C CA . GLU B 1 237 ? 1.852 3.232 -26.031 1 61.75 237 GLU B CA 1
ATOM 4463 C C . GLU B 1 237 ? 3.328 3.484 -26.328 1 61.75 237 GLU B C 1
ATOM 4465 O O . GLU B 1 237 ? 3.713 4.598 -26.688 1 61.75 237 GLU B O 1
ATOM 4470 N N . ASN B 1 238 ? 4.164 2.662 -25.578 1 59.66 238 ASN B N 1
ATOM 4471 C CA . ASN B 1 238 ? 5.602 2.916 -25.609 1 59.66 238 ASN B CA 1
ATOM 4472 C C . ASN B 1 238 ? 6.258 2.252 -26.812 1 59.66 238 ASN B C 1
ATOM 4474 O O . ASN B 1 238 ? 6.281 1.023 -26.922 1 59.66 238 ASN B O 1
ATOM 4478 N N . ASN B 1 239 ? 6.129 2.785 -27.859 1 51.03 239 ASN B N 1
ATOM 4479 C CA . ASN B 1 239 ? 7.012 2.25 -28.891 1 51.03 239 ASN B CA 1
ATOM 4480 C C . ASN B 1 239 ? 8.172 1.468 -28.281 1 51.03 239 ASN B C 1
ATOM 4482 O O . ASN B 1 239 ? 8.562 1.719 -27.141 1 51.03 239 ASN B O 1
ATOM 4486 N N . LYS B 1 240 ? 8.898 0.478 -28.953 1 48.34 240 LYS B N 1
ATOM 4487 C CA . LYS B 1 240 ? 9.945 -0.516 -28.75 1 48.34 240 LYS B CA 1
ATOM 4488 C C . LYS B 1 240 ? 11.109 0.065 -27.953 1 48.34 240 LYS B C 1
ATOM 4490 O O . LYS B 1 240 ? 12.078 0.571 -28.531 1 48.34 240 LYS B O 1
ATOM 4495 N N . GLU B 1 241 ? 10.938 0.833 -26.953 1 49.81 241 GLU B N 1
ATOM 4496 C CA . GLU B 1 241 ? 12.273 1.092 -26.422 1 49.81 241 GLU B CA 1
ATOM 4497 C C . GLU B 1 241 ? 12.969 -0.205 -26.016 1 49.81 241 GLU B C 1
ATOM 4499 O O . GLU B 1 241 ? 12.539 -0.88 -25.078 1 49.81 241 GLU B O 1
ATOM 4504 N N . GLN B 1 242 ? 13.414 -0.873 -26.875 1 49.09 242 GLN B N 1
ATOM 4505 C CA . GLN B 1 242 ? 14.188 -2.105 -26.797 1 49.09 242 GLN B CA 1
ATOM 4506 C C . GLN B 1 242 ? 15.344 -1.958 -25.812 1 49.09 242 GLN B C 1
ATOM 4508 O O . GLN B 1 242 ? 16.109 -0.997 -25.875 1 49.09 242 GLN B O 1
ATOM 4513 N N . ASN B 1 243 ? 15.125 -2.297 -24.484 1 52.81 243 ASN B N 1
ATOM 4514 C CA . ASN B 1 243 ? 16.375 -2.467 -23.75 1 52.81 243 ASN B CA 1
ATOM 4515 C C . ASN B 1 243 ? 17.297 -3.455 -24.438 1 52.81 243 ASN B C 1
ATOM 4517 O O . ASN B 1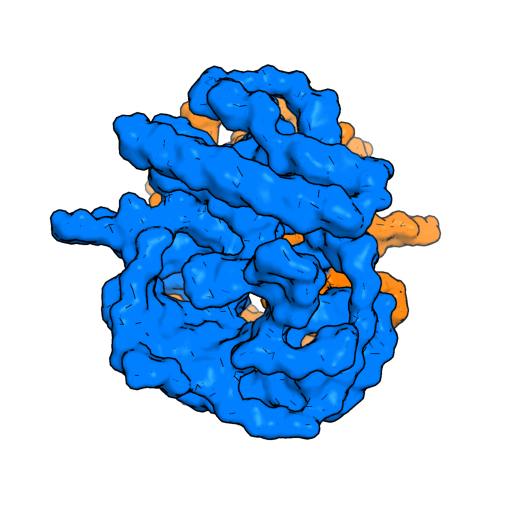 243 ? 16.969 -4.633 -24.578 1 52.81 243 ASN B O 1
ATOM 4521 N N . GLY B 1 244 ? 18.188 -2.947 -25.094 1 54.84 244 GLY B N 1
ATOM 4522 C CA . GLY B 1 244 ? 19.203 -3.758 -25.75 1 54.84 244 GLY B CA 1
ATOM 4523 C C . GLY B 1 244 ? 19.703 -4.906 -24.891 1 54.84 244 GLY B C 1
ATOM 4524 O O . GLY B 1 244 ? 19.953 -6 -25.391 1 54.84 244 GLY B O 1
ATOM 4525 N N . SER B 1 245 ? 19.672 -4.727 -23.578 1 56.91 245 SER B N 1
ATOM 4526 C CA . SER B 1 245 ? 20.328 -5.727 -22.75 1 56.91 245 SER B CA 1
ATOM 4527 C C . SER B 1 245 ? 19.438 -6.953 -22.562 1 56.91 245 SER B C 1
ATOM 4529 O O . SER B 1 245 ? 19.922 -8.023 -22.172 1 56.91 245 SER B O 1
ATOM 4531 N N . LEU B 1 246 ? 18.188 -6.719 -22.875 1 68.56 246 LEU B N 1
ATOM 4532 C CA . LEU B 1 246 ? 17.297 -7.863 -22.703 1 68.56 246 LEU B CA 1
ATOM 4533 C C . LEU B 1 246 ? 16.859 -8.438 -24.047 1 68.56 246 LEU B C 1
ATOM 4535 O O . LEU B 1 246 ? 15.898 -9.203 -24.109 1 68.56 246 LEU B O 1
ATOM 4539 N N . SER B 1 247 ? 17.609 -8.086 -25 1 68.44 247 SER B N 1
ATOM 4540 C CA . SER B 1 247 ? 17.266 -8.492 -26.359 1 68.44 247 SER B CA 1
ATOM 4541 C C . SER B 1 247 ? 17.219 -10.008 -26.484 1 68.44 247 SER B C 1
ATOM 4543 O O . SER B 1 247 ? 16.406 -10.547 -27.25 1 68.44 247 SER B O 1
ATOM 4545 N N . TYR B 1 248 ? 18.094 -10.633 -25.719 1 70.44 248 TYR B N 1
ATOM 4546 C CA . TYR B 1 248 ? 18.141 -12.086 -25.781 1 70.44 248 TYR B CA 1
ATOM 4547 C C . TYR B 1 248 ? 16.844 -12.695 -25.234 1 70.44 248 TYR B C 1
ATOM 4549 O O . TYR B 1 248 ? 16.5 -13.82 -25.594 1 70.44 248 TYR B O 1
ATOM 4557 N N . LEU B 1 249 ? 16.094 -11.953 -24.453 1 80.31 249 LEU B N 1
ATOM 4558 C CA . LEU B 1 249 ? 14.859 -12.445 -23.875 1 80.31 249 LEU B CA 1
ATOM 4559 C C . LEU B 1 249 ? 13.672 -12.141 -24.766 1 80.31 249 LEU B C 1
ATOM 4561 O O . LEU B 1 249 ? 12.594 -12.727 -24.609 1 80.31 249 LEU B O 1
ATOM 4565 N N . ASP B 1 250 ? 13.898 -11.359 -25.797 1 77.88 250 ASP B N 1
ATOM 4566 C CA . ASP B 1 250 ? 12.812 -10.891 -26.656 1 77.88 250 ASP B CA 1
ATOM 4567 C C . ASP B 1 250 ? 12.258 -12.031 -27.5 1 77.88 250 ASP B C 1
ATOM 4569 O O . ASP B 1 250 ? 11.117 -11.969 -27.969 1 77.88 250 ASP B O 1
ATOM 4573 N N . LYS B 1 251 ? 13.148 -12.992 -27.672 1 79.25 251 LYS B N 1
ATOM 4574 C CA . LYS B 1 251 ? 12.695 -14.117 -28.484 1 79.25 251 LYS B CA 1
ATOM 4575 C C . LYS B 1 251 ? 11.75 -15.016 -27.688 1 79.25 251 LYS B C 1
ATOM 4577 O O . LYS B 1 251 ? 10.906 -15.703 -28.266 1 79.25 251 LYS B O 1
ATOM 4582 N N . LEU B 1 252 ? 11.828 -14.883 -26.406 1 87.62 252 LEU B N 1
ATOM 4583 C CA . LEU B 1 252 ? 11.102 -15.836 -25.562 1 87.62 252 LEU B CA 1
ATOM 4584 C C . LEU B 1 252 ? 9.984 -15.141 -24.797 1 87.62 252 LEU B C 1
ATOM 4586 O O . LEU B 1 252 ? 9.008 -15.781 -24.406 1 87.62 252 LEU B O 1
ATOM 4590 N N . TYR B 1 253 ? 10.125 -13.836 -24.641 1 91 253 TYR B N 1
ATOM 4591 C CA . TYR B 1 253 ? 9.164 -13.094 -23.828 1 91 253 TYR B CA 1
ATOM 4592 C C . TYR B 1 253 ? 8.68 -11.852 -24.578 1 91 253 TYR B C 1
ATOM 4594 O O . TYR B 1 253 ? 9.414 -11.273 -25.391 1 91 253 TYR B O 1
ATOM 4602 N N . ASP B 1 254 ? 7.461 -11.531 -24.391 1 90.56 254 ASP B N 1
ATOM 4603 C CA . ASP B 1 254 ? 7.004 -10.172 -24.672 1 90.56 254 ASP B CA 1
ATOM 4604 C C . ASP B 1 254 ? 7.277 -9.25 -23.484 1 90.56 254 ASP B C 1
ATOM 4606 O O . ASP B 1 254 ? 6.73 -9.453 -22.391 1 90.56 254 ASP B O 1
ATOM 4610 N N . ILE B 1 255 ? 8.117 -8.312 -23.719 1 89.31 255 ILE B N 1
ATOM 4611 C CA . ILE B 1 255 ? 8.633 -7.504 -22.609 1 89.31 255 ILE B CA 1
ATOM 4612 C C . ILE B 1 255 ? 8.195 -6.051 -22.797 1 89.31 255 ILE B C 1
ATOM 4614 O O . ILE B 1 255 ? 8.227 -5.52 -23.906 1 89.31 255 ILE B O 1
ATOM 4618 N N . VAL B 1 256 ? 7.73 -5.457 -21.719 1 85.69 256 VAL B N 1
ATOM 4619 C CA . VAL B 1 256 ? 7.41 -4.031 -21.719 1 85.69 256 VAL B CA 1
ATOM 4620 C C . VAL B 1 256 ? 8.148 -3.338 -20.578 1 85.69 256 VAL B C 1
ATOM 4622 O O . VAL B 1 256 ? 8.492 -3.971 -19.578 1 85.69 256 VAL B O 1
ATOM 4625 N N . TYR B 1 257 ? 8.391 -2.127 -20.766 1 83.75 257 TYR B N 1
ATOM 4626 C CA . TYR B 1 257 ? 9.008 -1.292 -19.734 1 83.75 257 TYR B CA 1
ATOM 4627 C C . TYR B 1 257 ? 7.965 -0.428 -19.031 1 83.75 257 TYR B C 1
ATOM 4629 O O . TYR B 1 257 ? 7.266 0.358 -19.688 1 83.75 257 TYR B O 1
ATOM 4637 N N . ILE B 1 258 ? 7.848 -0.684 -17.812 1 76.81 258 ILE B N 1
ATOM 4638 C CA . ILE B 1 258 ? 6.969 0.151 -17 1 76.81 258 ILE B CA 1
ATOM 4639 C C . ILE B 1 258 ? 7.758 1.326 -16.422 1 76.81 258 ILE B C 1
ATOM 4641 O O . ILE B 1 258 ? 8.281 1.248 -15.312 1 76.81 258 ILE B O 1
ATOM 4645 N N . LYS B 1 259 ? 7.711 2.402 -17.047 1 71.88 259 LYS B N 1
ATOM 4646 C CA . LYS B 1 259 ? 8.578 3.553 -16.812 1 71.88 259 LYS B CA 1
ATOM 4647 C C . LYS B 1 259 ? 8.406 4.094 -15.398 1 71.88 259 LYS B C 1
ATOM 4649 O O . LYS B 1 259 ? 9.391 4.32 -14.688 1 71.88 259 LYS B O 1
ATOM 4654 N N . PRO B 1 260 ? 7.176 4.191 -14.984 1 66.19 260 PRO B N 1
ATOM 4655 C CA . PRO B 1 260 ? 7.008 4.766 -13.648 1 66.19 260 PRO B CA 1
ATOM 4656 C C . PRO B 1 260 ? 7.645 3.912 -12.555 1 66.19 260 PRO B C 1
ATOM 4658 O O . PRO B 1 260 ? 7.961 4.422 -11.477 1 66.19 260 PRO B O 1
ATOM 4661 N N . LEU B 1 261 ? 7.922 2.705 -12.906 1 68.5 261 LEU B N 1
ATOM 4662 C CA . LEU B 1 261 ? 8.43 1.789 -11.891 1 68.5 261 LEU B CA 1
ATOM 4663 C C . LEU B 1 261 ? 9.898 1.462 -12.141 1 68.5 261 LEU B C 1
ATOM 4665 O O . LEU B 1 261 ? 10.562 0.898 -11.273 1 68.5 261 LEU B O 1
ATOM 4669 N N . GLY B 1 262 ? 10.367 1.757 -13.219 1 72.38 262 GLY B N 1
ATOM 4670 C CA . GLY B 1 262 ? 11.727 1.385 -13.578 1 72.38 262 GLY B CA 1
ATOM 4671 C C . GLY B 1 262 ? 11.93 -0.115 -13.695 1 72.38 262 GLY B C 1
ATOM 4672 O O . GLY B 1 262 ? 12.953 -0.648 -13.266 1 72.38 262 GLY B O 1
ATOM 4673 N N . ILE B 1 263 ? 10.805 -0.774 -14.094 1 81.94 263 ILE B N 1
ATOM 4674 C CA . ILE B 1 263 ? 10.867 -2.23 -14.141 1 81.94 263 ILE B CA 1
ATOM 4675 C C . ILE B 1 263 ? 10.422 -2.729 -15.508 1 81.94 263 ILE B C 1
ATOM 4677 O O . ILE B 1 263 ? 9.586 -2.102 -16.172 1 81.94 263 ILE B O 1
ATOM 4681 N N . TYR B 1 264 ? 11.07 -3.789 -15.914 1 87.12 264 TYR B N 1
ATOM 4682 C CA . TYR B 1 264 ? 10.609 -4.531 -17.078 1 87.12 264 TYR B CA 1
ATOM 4683 C C . TYR B 1 264 ? 9.734 -5.707 -16.672 1 87.12 264 TYR B C 1
ATOM 4685 O O . TYR B 1 264 ? 10.039 -6.41 -15.703 1 87.12 264 TYR B O 1
ATOM 4693 N N . LEU B 1 265 ? 8.617 -5.773 -17.344 1 89.81 265 LEU B N 1
ATOM 4694 C CA . LEU B 1 265 ? 7.691 -6.887 -17.156 1 89.81 265 LEU B CA 1
ATOM 4695 C C . LEU B 1 265 ? 7.539 -7.691 -18.438 1 89.81 265 LEU B C 1
ATOM 4697 O O . LEU B 1 265 ? 7.449 -7.117 -19.531 1 89.81 265 LEU B O 1
ATOM 4701 N N . GLY B 1 266 ? 7.582 -9.008 -18.281 1 91.5 266 GLY B N 1
ATOM 4702 C CA . GLY B 1 266 ? 7.426 -9.852 -19.453 1 91.5 266 GLY B CA 1
ATOM 4703 C C . GLY B 1 266 ? 6.59 -11.086 -19.188 1 91.5 266 GLY B C 1
ATOM 4704 O O . GLY B 1 266 ? 6.469 -11.531 -18.047 1 91.5 266 GLY B O 1
ATOM 4705 N N . LEU B 1 267 ? 6.004 -11.531 -20.203 1 92.94 267 LEU B N 1
ATOM 4706 C CA . LEU B 1 267 ? 5.258 -12.781 -20.219 1 92.94 267 LEU B CA 1
ATOM 4707 C C . LEU B 1 267 ? 5.727 -13.68 -21.359 1 92.94 267 LEU B C 1
ATOM 4709 O O . LEU B 1 267 ? 5.938 -13.211 -22.469 1 92.94 267 LEU B O 1
ATOM 4713 N N . ALA B 1 268 ? 5.949 -14.953 -21.047 1 93.62 268 ALA B N 1
ATOM 4714 C CA . ALA B 1 268 ? 6.438 -15.906 -22.047 1 93.62 268 ALA B CA 1
ATOM 4715 C C . ALA B 1 268 ? 5.496 -15.969 -23.234 1 93.62 268 ALA B C 1
ATOM 4717 O O . ALA B 1 268 ? 4.277 -16.094 -23.078 1 93.62 268 ALA B O 1
ATOM 4718 N N . LYS B 1 269 ? 6.059 -15.969 -24.469 1 91.31 269 LYS B N 1
ATOM 4719 C CA . LYS B 1 269 ? 5.281 -15.906 -25.703 1 91.31 269 LYS B CA 1
ATOM 4720 C C . LYS B 1 269 ? 4.402 -17.141 -25.859 1 91.31 269 LYS B C 1
ATOM 4722 O O . LYS B 1 269 ? 3.281 -17.062 -26.359 1 91.31 269 LYS B O 1
ATOM 4727 N N . ASN B 1 270 ? 4.938 -18.234 -25.469 1 90.38 270 ASN B N 1
ATOM 4728 C CA . ASN B 1 270 ? 4.152 -19.469 -25.609 1 90.38 270 ASN B CA 1
ATOM 4729 C C . ASN B 1 270 ? 2.926 -19.438 -24.703 1 90.38 270 ASN B C 1
ATOM 4731 O O . ASN B 1 270 ? 1.902 -20.047 -25.016 1 90.38 270 ASN B O 1
ATOM 4735 N N . ILE B 1 271 ? 3.012 -18.812 -23.578 1 91.38 271 ILE B N 1
ATOM 4736 C CA . ILE B 1 271 ? 1.873 -18.672 -22.672 1 91.38 271 ILE B CA 1
ATOM 4737 C C . ILE B 1 271 ? 0.858 -17.703 -23.281 1 91.38 271 ILE B C 1
ATOM 4739 O O . ILE B 1 271 ? -0.352 -17.922 -23.188 1 91.38 271 ILE B O 1
ATOM 4743 N N . ILE B 1 272 ? 1.367 -16.656 -23.906 1 91.56 272 ILE B N 1
ATOM 4744 C CA . ILE B 1 272 ? 0.496 -15.68 -24.562 1 91.56 272 ILE B CA 1
ATOM 4745 C C . ILE B 1 272 ? -0.304 -16.375 -25.656 1 91.56 272 ILE B C 1
ATOM 4747 O O . ILE B 1 272 ? -1.505 -16.141 -25.812 1 91.56 272 ILE B O 1
ATOM 4751 N N . GLU B 1 273 ? 0.312 -17.188 -26.391 1 91.38 273 GLU B N 1
ATOM 4752 C CA . GLU B 1 273 ? -0.356 -17.938 -27.453 1 91.38 273 GLU B CA 1
ATOM 4753 C C . GLU B 1 273 ? -1.487 -18.797 -26.891 1 91.38 273 GLU B C 1
ATOM 4755 O O . GLU B 1 273 ? -2.553 -18.906 -27.5 1 91.38 273 GLU B O 1
ATOM 4760 N N . LEU B 1 274 ? -1.242 -19.328 -25.797 1 90.88 274 LEU B N 1
ATOM 4761 C CA . LEU B 1 274 ? -2.248 -20.172 -25.156 1 90.88 274 LEU B CA 1
ATOM 4762 C C . LEU B 1 274 ? -3.406 -19.328 -24.625 1 90.88 274 LEU B C 1
ATOM 4764 O O . LEU B 1 274 ? -4.547 -19.797 -24.578 1 90.88 274 LEU B O 1
ATOM 4768 N N . LEU B 1 275 ? -3.088 -18.156 -24.156 1 88.19 275 LEU B N 1
ATOM 4769 C CA . LEU B 1 275 ? -4.129 -17.25 -23.672 1 88.19 275 LEU B CA 1
ATOM 4770 C C . LEU B 1 275 ? -5.086 -16.875 -24.797 1 88.19 275 LEU B C 1
ATOM 4772 O O . LEU B 1 275 ? -6.289 -16.719 -24.578 1 88.19 275 LEU B O 1
ATOM 4776 N N . LEU B 1 276 ? -4.535 -16.781 -25.984 1 89.12 276 LEU B N 1
ATOM 4777 C CA . LEU B 1 276 ? -5.336 -16.406 -27.141 1 89.12 276 LEU B CA 1
ATOM 4778 C C . LEU B 1 276 ? -6.133 -17.594 -27.656 1 89.12 276 LEU B C 1
ATOM 4780 O O . LEU B 1 276 ? -7.273 -17.438 -28.094 1 89.12 276 LEU B O 1
ATOM 4784 N N . LYS B 1 277 ? -5.535 -18.734 -27.641 1 90.69 277 LYS B N 1
ATOM 4785 C CA . LYS B 1 277 ? -6.184 -19.984 -28.031 1 90.69 277 LYS B CA 1
ATOM 4786 C C . LYS B 1 277 ? -5.898 -21.078 -27.016 1 90.69 277 LYS B C 1
ATOM 4788 O O . LYS B 1 277 ? -4.961 -21.859 -27.172 1 90.69 277 LYS B O 1
ATOM 4793 N N . PHE B 1 278 ? -6.812 -21.156 -26.109 1 90.19 278 PHE B N 1
ATOM 4794 C CA . PHE B 1 278 ? -6.574 -22.047 -25 1 90.19 278 PHE B CA 1
ATOM 4795 C C . PHE B 1 278 ? -6.68 -23.5 -25.438 1 90.19 278 PHE B C 1
ATOM 4797 O O . PHE B 1 278 ? -7.609 -23.875 -26.156 1 90.19 278 PHE B O 1
ATOM 4804 N N . ASP B 1 279 ? -5.684 -24.219 -25.156 1 86.62 279 ASP B N 1
ATOM 4805 C CA . ASP B 1 279 ? -5.602 -25.672 -25.359 1 86.62 279 ASP B CA 1
ATOM 4806 C C . ASP B 1 279 ? -4.973 -26.344 -24.141 1 86.62 279 ASP B C 1
ATOM 4808 O O . ASP B 1 279 ? -3.771 -26.219 -23.906 1 86.62 279 ASP B O 1
A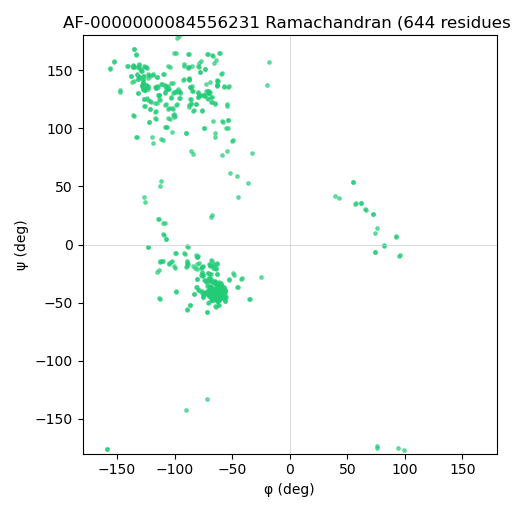TOM 4812 N N . GLU B 1 280 ? -5.758 -27.062 -23.469 1 81.75 280 GLU B N 1
ATOM 4813 C CA . GLU B 1 280 ? -5.316 -27.672 -22.219 1 81.75 280 GLU B CA 1
ATOM 4814 C C . GLU B 1 280 ? -4.129 -28.609 -22.453 1 81.75 280 GLU B C 1
ATOM 4816 O O . GLU B 1 280 ? -3.211 -28.656 -21.625 1 81.75 280 GLU B O 1
ATOM 4821 N N . LYS B 1 281 ? -4.172 -29.312 -23.453 1 77.25 281 LYS B N 1
ATOM 4822 C CA . LYS B 1 281 ? -3.098 -30.266 -23.766 1 77.25 281 LYS B CA 1
ATOM 4823 C C . LYS B 1 281 ? -1.789 -29.531 -24.047 1 77.25 281 LYS B C 1
ATOM 4825 O O . LYS B 1 281 ? -0.713 -30 -23.672 1 77.25 281 LYS B O 1
ATOM 4830 N N . LYS B 1 282 ? -1.935 -28.438 -24.609 1 85.69 282 LYS B N 1
ATOM 4831 C CA . LYS B 1 282 ? -0.754 -27.672 -24.984 1 85.69 282 LYS B CA 1
ATOM 4832 C C . LYS B 1 282 ? -0.213 -26.875 -23.812 1 85.69 282 LYS B C 1
ATOM 4834 O O . LYS B 1 282 ? 0.947 -26.453 -23.812 1 85.69 282 LYS B O 1
ATOM 4839 N N . LEU B 1 283 ? -1.064 -26.688 -22.891 1 85 283 LEU B N 1
ATOM 4840 C CA . LEU B 1 283 ? -0.701 -25.844 -21.75 1 85 283 LEU B CA 1
ATOM 4841 C C . LEU B 1 283 ? 0.493 -26.438 -21 1 85 283 LEU B C 1
ATOM 4843 O O . LEU B 1 283 ? 1.497 -25.75 -20.797 1 85 283 LEU B O 1
ATOM 4847 N N . PHE B 1 284 ? 0.446 -27.641 -20.641 1 81.19 284 PHE B N 1
ATOM 4848 C CA . PHE B 1 284 ? 1.494 -28.25 -19.828 1 81.19 284 PHE B CA 1
ATOM 4849 C C . PHE B 1 284 ? 2.777 -28.406 -20.641 1 81.19 284 PHE B C 1
ATOM 4851 O O . PHE B 1 284 ? 3.877 -28.297 -20.094 1 81.19 284 PHE B O 1
ATOM 4858 N N . GLU B 1 285 ? 2.525 -28.609 -21.922 1 82.88 285 GLU B N 1
ATOM 4859 C CA . GLU B 1 285 ? 3.693 -28.641 -22.797 1 82.88 285 GLU B CA 1
ATOM 4860 C C . GLU B 1 285 ? 4.375 -27.266 -22.875 1 82.88 285 GLU B C 1
ATOM 4862 O O . GLU B 1 285 ? 5.605 -27.188 -22.844 1 82.88 285 GLU B O 1
ATOM 4867 N N . ALA B 1 286 ? 3.594 -26.297 -22.938 1 84.69 286 ALA B N 1
ATOM 4868 C CA . ALA B 1 286 ? 4.121 -24.938 -23 1 84.69 286 ALA B CA 1
ATOM 4869 C C . ALA B 1 286 ? 4.863 -24.578 -21.719 1 84.69 286 ALA B C 1
ATOM 4871 O O . ALA B 1 286 ? 5.934 -23.969 -21.766 1 84.69 286 ALA B O 1
ATOM 4872 N N . LEU B 1 287 ? 4.328 -25.016 -20.656 1 84.69 287 LEU B N 1
ATOM 4873 C CA . LEU B 1 287 ? 4.941 -24.719 -19.359 1 84.69 287 LEU B CA 1
ATOM 4874 C C . LEU B 1 287 ? 6.25 -25.484 -19.203 1 84.69 287 LEU B C 1
ATOM 4876 O O . LEU B 1 287 ? 7.223 -24.953 -18.656 1 84.69 287 LEU B O 1
ATOM 4880 N N . LYS B 1 288 ? 6.246 -26.656 -19.656 1 83.94 288 LYS B N 1
ATOM 4881 C CA . LYS B 1 288 ? 7.473 -27.453 -19.625 1 83.94 288 LYS B CA 1
ATOM 4882 C C . LYS B 1 288 ? 8.555 -26.812 -20.5 1 83.94 288 LYS B C 1
ATOM 4884 O O . LYS B 1 288 ? 9.719 -26.75 -20.094 1 83.94 288 LYS B O 1
ATOM 4889 N N . GLN B 1 289 ? 8.156 -26.453 -21.625 1 85.25 289 GLN B N 1
ATOM 4890 C CA . GLN B 1 289 ? 9.102 -25.797 -22.531 1 85.25 289 GLN B CA 1
ATOM 4891 C C . GLN B 1 289 ? 9.656 -24.516 -21.906 1 85.25 289 GLN B C 1
ATOM 4893 O O . GLN B 1 289 ? 10.852 -24.234 -22.031 1 85.25 289 GLN B O 1
ATOM 4898 N N . HIS B 1 290 ? 8.766 -23.812 -21.297 1 86.88 290 HIS B N 1
ATOM 4899 C CA . HIS B 1 290 ? 9.211 -22.594 -20.625 1 86.88 290 HIS B CA 1
ATOM 4900 C C . HIS B 1 290 ? 10.227 -22.891 -19.531 1 86.88 290 HIS B C 1
ATOM 4902 O O . HIS B 1 290 ? 11.227 -22.188 -19.391 1 86.88 290 HIS B O 1
ATOM 4908 N N . GLU B 1 291 ? 9.984 -23.828 -18.828 1 85.81 291 GLU B N 1
ATOM 4909 C CA . GLU B 1 291 ? 10.883 -24.203 -17.75 1 85.81 291 GLU B CA 1
ATOM 4910 C C . GLU B 1 291 ? 12.289 -24.484 -18.266 1 85.81 291 GLU B C 1
ATOM 4912 O O . GLU B 1 291 ? 13.273 -24.031 -17.672 1 85.81 291 GLU B O 1
ATOM 4917 N N . GLU B 1 292 ? 12.32 -25.203 -19.297 1 85.56 292 GLU B N 1
ATOM 4918 C CA . GLU B 1 292 ? 13.609 -25.547 -19.891 1 85.56 292 GLU B CA 1
ATOM 4919 C C . GLU B 1 292 ? 14.336 -24.297 -20.391 1 85.56 292 GLU B C 1
ATOM 4921 O O . GLU B 1 292 ? 15.539 -24.141 -20.156 1 85.56 292 GLU B O 1
ATOM 4926 N N . LYS B 1 293 ? 13.609 -23.516 -21 1 85.12 293 LYS B N 1
ATOM 4927 C CA . LYS B 1 293 ? 14.203 -22.297 -21.516 1 85.12 293 LYS B CA 1
ATOM 4928 C C . LYS B 1 293 ? 14.633 -21.359 -20.391 1 85.12 293 LYS B C 1
ATOM 4930 O O . LYS B 1 293 ? 15.672 -20.703 -20.469 1 85.12 293 LYS B O 1
ATOM 4935 N N . ALA B 1 294 ? 13.742 -21.312 -19.391 1 85.5 294 ALA B N 1
ATOM 4936 C CA . ALA B 1 294 ? 14.023 -20.453 -18.25 1 85.5 294 ALA B CA 1
ATOM 4937 C C . ALA B 1 294 ? 15.328 -20.875 -17.562 1 85.5 294 ALA B C 1
ATOM 4939 O O . ALA B 1 294 ? 16.094 -20.031 -17.109 1 85.5 294 ALA B O 1
ATOM 4940 N N . LEU B 1 295 ? 15.57 -22.125 -17.516 1 84.75 295 LEU B N 1
ATOM 4941 C CA . LEU B 1 295 ? 16.812 -22.641 -16.922 1 84.75 295 LEU B CA 1
ATOM 4942 C C . LEU B 1 295 ? 18.016 -22.156 -17.719 1 84.75 295 LEU B C 1
ATOM 4944 O O . LEU B 1 295 ? 19.047 -21.797 -17.125 1 84.75 295 LEU B O 1
ATOM 4948 N N . GLY B 1 296 ? 17.891 -22.203 -18.969 1 82.56 296 GLY B N 1
ATOM 4949 C CA . GLY B 1 296 ? 18.953 -21.703 -19.828 1 82.56 296 GLY B CA 1
ATOM 4950 C C . GLY B 1 296 ? 19.219 -20.219 -19.656 1 82.56 296 GLY B C 1
ATOM 4951 O O . GLY B 1 296 ? 20.375 -19.781 -19.609 1 82.56 296 GLY B O 1
ATOM 4952 N N . ILE B 1 297 ? 18.219 -19.516 -19.516 1 84.56 297 ILE B N 1
ATOM 4953 C CA . ILE B 1 297 ? 18.328 -18.062 -19.344 1 84.56 297 ILE B CA 1
ATOM 4954 C C . ILE B 1 297 ? 18.969 -17.766 -18 1 84.56 297 ILE B C 1
ATOM 4956 O O . ILE B 1 297 ? 19.844 -16.891 -17.906 1 84.56 297 ILE B O 1
ATOM 4960 N N . LYS B 1 298 ? 18.484 -18.438 -17.031 1 83.62 298 LYS B N 1
ATOM 4961 C CA . LYS B 1 298 ? 19.047 -18.219 -15.695 1 83.62 298 LYS B CA 1
ATOM 4962 C C . LYS B 1 298 ? 20.547 -18.484 -15.68 1 83.62 298 LYS B C 1
ATOM 4964 O O . LYS B 1 298 ? 21.312 -17.719 -15.078 1 83.62 298 LYS B O 1
ATOM 4969 N N . LYS B 1 299 ? 20.938 -19.484 -16.328 1 84.69 299 LYS B N 1
ATOM 4970 C CA . LYS B 1 299 ? 22.359 -19.781 -16.438 1 84.69 299 LYS B CA 1
ATOM 4971 C C . LYS B 1 299 ? 23.109 -18.656 -17.141 1 84.69 299 LYS B C 1
ATOM 4973 O O . LYS B 1 299 ? 24.188 -18.25 -16.688 1 84.69 299 LYS B O 1
ATOM 4978 N N . TYR B 1 300 ? 22.562 -18.266 -18.156 1 82.62 300 TYR B N 1
ATOM 4979 C CA . TYR B 1 300 ? 23.156 -17.172 -18.922 1 82.62 300 TYR B CA 1
ATOM 4980 C C . TYR B 1 300 ? 23.281 -15.914 -18.047 1 82.62 300 TYR B C 1
ATOM 4982 O O . TYR B 1 300 ? 24.312 -15.234 -18.094 1 82.62 300 TYR B O 1
ATOM 4990 N N . LEU B 1 301 ? 22.281 -15.617 -17.297 1 81.88 301 LEU B N 1
ATOM 4991 C CA . LEU B 1 301 ? 22.266 -14.43 -16.438 1 81.88 301 LEU B CA 1
ATOM 4992 C C . LEU B 1 301 ? 23.328 -14.539 -15.344 1 81.88 301 LEU B C 1
ATOM 4994 O O . LEU B 1 301 ? 24 -13.555 -15.047 1 81.88 301 LEU B O 1
ATOM 4998 N N . ILE B 1 302 ? 23.438 -15.648 -14.82 1 80.69 302 ILE B N 1
ATOM 4999 C CA . ILE B 1 302 ? 24.438 -15.875 -13.789 1 80.69 302 ILE B CA 1
ATOM 5000 C C . ILE B 1 302 ? 25.844 -15.68 -14.375 1 80.69 302 ILE B C 1
ATOM 5002 O O . ILE B 1 302 ? 26.672 -14.984 -13.781 1 80.69 302 ILE B O 1
ATOM 5006 N N . GLU B 1 303 ? 26.078 -16.203 -15.484 1 82.25 303 GLU B N 1
ATOM 5007 C CA . GLU B 1 303 ? 27.375 -16.125 -16.156 1 82.25 303 GLU B CA 1
ATOM 5008 C C . GLU B 1 303 ? 27.719 -14.68 -16.5 1 82.25 303 GLU B C 1
ATOM 5010 O O . GLU B 1 303 ? 28.891 -14.312 -16.562 1 82.25 303 GLU B O 1
ATOM 5015 N N . ASN B 1 304 ? 26.75 -13.852 -16.656 1 80.62 304 ASN B N 1
ATOM 5016 C CA . ASN B 1 304 ? 26.984 -12.469 -17.047 1 80.62 304 ASN B CA 1
ATOM 5017 C C . ASN B 1 304 ? 26.75 -11.508 -15.883 1 80.62 304 ASN B C 1
ATOM 5019 O O . ASN B 1 304 ? 26.719 -10.289 -16.078 1 80.62 304 ASN B O 1
ATOM 5023 N N . GLY B 1 305 ? 26.484 -12.023 -14.75 1 76.44 305 GLY B N 1
ATOM 5024 C CA . GLY B 1 305 ? 26.328 -11.219 -13.547 1 76.44 305 GLY B CA 1
ATOM 5025 C C . GLY B 1 305 ? 25.047 -10.422 -13.523 1 76.44 305 GLY B C 1
ATOM 5026 O O . GLY B 1 305 ? 25 -9.32 -12.969 1 76.44 305 GLY B O 1
ATOM 5027 N N . LYS B 1 306 ? 24.047 -10.883 -14.203 1 76.94 306 LYS B N 1
ATOM 5028 C CA . LYS B 1 306 ? 22.797 -10.148 -14.289 1 76.94 306 LYS B CA 1
ATOM 5029 C C . LYS B 1 306 ? 21.688 -10.867 -13.516 1 76.94 306 LYS B C 1
ATOM 5031 O O . LYS B 1 306 ? 20.516 -10.5 -13.617 1 76.94 306 LYS B O 1
ATOM 5036 N N . ASP B 1 307 ? 22.094 -11.875 -12.781 1 79.31 307 ASP B N 1
ATOM 5037 C CA . ASP B 1 307 ? 21.125 -12.734 -12.094 1 79.31 307 ASP B CA 1
ATOM 5038 C C . ASP B 1 307 ? 20.422 -11.977 -10.969 1 79.31 307 ASP B C 1
ATOM 5040 O O . ASP B 1 307 ? 19.312 -12.336 -10.57 1 79.31 307 ASP B O 1
ATOM 5044 N N . ARG B 1 308 ? 20.984 -10.859 -10.656 1 82.25 308 ARG B N 1
ATOM 5045 C CA . ARG B 1 308 ? 20.391 -10.109 -9.562 1 82.25 308 ARG B CA 1
ATOM 5046 C C . ARG B 1 308 ? 19.312 -9.156 -10.07 1 82.25 308 ARG B C 1
ATOM 5048 O O . ARG B 1 308 ? 18.469 -8.688 -9.305 1 82.25 308 ARG B O 1
ATOM 5055 N N . LEU B 1 309 ? 19.328 -8.969 -11.297 1 86.06 309 LEU B N 1
ATOM 5056 C CA . LEU B 1 309 ? 18.453 -7.945 -11.859 1 86.06 309 LEU B CA 1
ATOM 5057 C C . LEU B 1 309 ? 17.219 -8.578 -12.5 1 86.06 309 LEU B C 1
ATOM 5059 O O . LEU B 1 309 ? 16.234 -7.883 -12.781 1 86.06 309 LEU B O 1
ATOM 5063 N N . VAL B 1 310 ? 17.344 -9.883 -12.68 1 89 310 VAL B N 1
ATOM 5064 C CA . VAL B 1 310 ? 16.266 -10.523 -13.438 1 89 310 VAL B CA 1
ATOM 5065 C C . VAL B 1 310 ? 15.664 -11.656 -12.617 1 89 310 VAL B C 1
ATOM 5067 O O . VAL B 1 310 ? 16.391 -12.406 -11.953 1 89 310 VAL B O 1
ATOM 5070 N N . SER B 1 311 ? 14.352 -11.711 -12.594 1 93.44 311 SER B N 1
ATOM 5071 C CA . SER B 1 311 ? 13.617 -12.797 -11.953 1 93.44 311 SER B CA 1
ATOM 5072 C C . SER B 1 311 ? 12.664 -13.469 -12.93 1 93.44 311 SER B C 1
ATOM 5074 O O . SER B 1 311 ? 11.844 -12.805 -13.562 1 93.44 311 SER B O 1
ATOM 5076 N N . ILE B 1 312 ? 12.82 -14.773 -13.023 1 92.94 312 ILE B N 1
ATOM 5077 C CA . ILE B 1 312 ? 11.945 -15.57 -13.883 1 92.94 312 ILE B CA 1
ATOM 5078 C C . ILE B 1 312 ? 11.148 -16.547 -13.031 1 92.94 312 ILE B C 1
ATOM 5080 O O . ILE B 1 312 ? 11.719 -17.375 -12.32 1 92.94 312 ILE B O 1
ATOM 5084 N N . GLY B 1 313 ? 9.828 -16.438 -13.133 1 93.31 313 GLY B N 1
ATOM 5085 C CA . GLY B 1 313 ? 8.969 -17.328 -12.367 1 93.31 313 GLY B CA 1
ATOM 5086 C C . GLY B 1 313 ? 8.656 -18.625 -13.102 1 93.31 313 GLY B C 1
ATOM 5087 O O . GLY B 1 313 ? 8.805 -18.703 -14.32 1 93.31 313 GLY B O 1
ATOM 5088 N N . ASN B 1 314 ? 8.156 -19.625 -12.312 1 91.62 314 ASN B N 1
ATOM 5089 C CA . ASN B 1 314 ? 7.688 -20.859 -12.914 1 91.62 314 ASN B CA 1
ATOM 5090 C C . ASN B 1 314 ? 6.48 -20.625 -13.82 1 91.62 314 ASN B C 1
ATOM 5092 O O . ASN B 1 314 ? 6.191 -21.438 -14.703 1 91.62 314 ASN B O 1
ATOM 5096 N N . ASP B 1 315 ? 5.832 -19.578 -13.633 1 92.25 315 ASP B N 1
ATOM 5097 C CA . ASP B 1 315 ? 4.586 -19.297 -14.328 1 92.25 315 ASP B CA 1
ATOM 5098 C C . ASP B 1 315 ? 4.852 -18.562 -15.648 1 92.25 315 ASP B C 1
ATOM 5100 O O . ASP B 1 315 ? 3.914 -18.203 -16.359 1 92.25 315 ASP B O 1
ATOM 5104 N N . GLY B 1 316 ? 6.035 -18.281 -15.953 1 92.94 316 GLY B N 1
ATOM 5105 C CA . GLY B 1 316 ? 6.336 -17.656 -17.234 1 92.94 316 GLY B CA 1
ATOM 5106 C C . GLY B 1 316 ? 6.352 -16.141 -17.156 1 92.94 316 GLY B C 1
ATOM 5107 O O . GLY B 1 316 ? 6.52 -15.469 -18.172 1 92.94 316 GLY B O 1
ATOM 5108 N N . ILE B 1 317 ? 6.242 -15.617 -15.984 1 93.19 317 ILE B N 1
ATOM 5109 C CA . ILE B 1 317 ? 6.305 -14.172 -15.797 1 93.19 317 ILE B CA 1
ATOM 5110 C C . ILE B 1 317 ? 7.707 -13.766 -15.352 1 93.19 317 ILE B C 1
ATOM 5112 O O . ILE B 1 317 ? 8.32 -14.445 -14.523 1 93.19 317 ILE B O 1
ATOM 5116 N N . PHE B 1 318 ? 8.156 -12.766 -16.047 1 92 318 PHE B N 1
ATOM 5117 C CA . PHE B 1 318 ? 9.5 -12.32 -15.711 1 92 318 PHE B CA 1
ATOM 5118 C C . PHE B 1 318 ? 9.508 -10.844 -15.336 1 92 318 PHE B C 1
ATOM 5120 O O . PHE B 1 318 ? 8.672 -10.07 -15.828 1 92 318 PHE B O 1
ATOM 5127 N N . VAL B 1 319 ? 10.367 -10.453 -14.32 1 92.25 319 VAL B N 1
ATOM 5128 C CA . VAL B 1 319 ? 10.586 -9.07 -13.906 1 92.25 319 VAL B CA 1
ATOM 5129 C C . VAL B 1 319 ? 12.078 -8.75 -13.945 1 92.25 319 VAL B C 1
ATOM 5131 O O . VAL B 1 319 ? 12.906 -9.578 -13.555 1 92.25 319 VAL B O 1
ATOM 5134 N N . ALA B 1 320 ? 12.398 -7.641 -14.516 1 90.38 320 ALA B N 1
ATOM 5135 C CA . ALA B 1 320 ? 13.773 -7.152 -14.484 1 90.38 320 ALA B CA 1
ATOM 5136 C C . ALA B 1 320 ? 13.836 -5.707 -14 1 90.38 320 ALA B C 1
ATOM 5138 O O . ALA B 1 320 ? 12.977 -4.895 -14.344 1 90.38 320 ALA B O 1
ATOM 5139 N N . MET B 1 321 ? 14.75 -5.488 -13.18 1 85.31 321 MET B N 1
ATOM 5140 C CA . MET B 1 321 ? 14.984 -4.125 -12.719 1 85.31 321 MET B CA 1
ATOM 5141 C C . MET B 1 321 ? 15.938 -3.391 -13.648 1 85.31 321 MET B C 1
ATOM 5143 O O . MET B 1 321 ? 16.828 -4 -14.242 1 85.31 321 MET B O 1
ATOM 5147 N N . LYS B 1 322 ? 15.625 -2.037 -13.828 1 75.94 322 LYS B N 1
ATOM 5148 C CA . LYS B 1 322 ? 16.516 -1.231 -14.656 1 75.94 322 LYS B CA 1
ATOM 5149 C C . LYS B 1 322 ? 17.875 -1.041 -13.984 1 75.94 322 LYS B C 1
ATOM 5151 O O . LYS B 1 322 ? 17.938 -0.822 -12.773 1 75.94 322 LYS B O 1
ATOM 5156 N N . ASP B 1 323 ? 18.938 -1.441 -14.664 1 60.22 323 ASP B N 1
ATOM 5157 C CA . ASP B 1 323 ? 20.312 -1.245 -14.18 1 60.22 323 ASP B CA 1
ATOM 5158 C C . ASP B 1 323 ? 20.609 0.237 -13.961 1 60.22 323 ASP B C 1
ATOM 5160 O O . ASP B 1 323 ? 20.156 1.085 -14.734 1 60.22 323 ASP B O 1
ATOM 5164 N N . GLU B 1 324 ? 20.688 0.747 -12.648 1 49.66 324 GLU B N 1
ATOM 5165 C CA . GLU B 1 324 ? 21.188 2.107 -12.523 1 49.66 324 GLU B CA 1
ATOM 5166 C C . GLU B 1 324 ? 22.453 2.307 -13.367 1 49.66 324 GLU B C 1
ATOM 5168 O O . GLU B 1 324 ? 23.203 1.359 -13.609 1 49.66 324 GLU B O 1
#

Organism: NCBI:txid82374

Radius of gyration: 25.14 Å; Cα contacts (8 Å, |Δi|>4): 1354; chains: 2; bounding box: 57×71×61 Å